Protein AF-0000000072545465 (afdb_homodimer)

Secondary structure (DSSP, 8-state):
---TTGGGSSTT------------EEEEEE---TT---EEEEGGG-SEEEEEEPPP-GGG--S-EEEEEEEE--STTEEEEEEEEEEEE-TTEEEEEESSSSS-SEEE-STT---EEEEES-SEEEEEEEE---TT--TT---EEEEEEEEEEEGGGSPEEEES-SGGGSSEEEEE-TT-EEEEES--SS-SSSS--SEEEEEEEE----TTEEEEEEEEE----TTEEEEEESBPTTTS-SEEEE-TT----TT-EEEBSSSEEEEEEEESS------EEEEEEEE-HHHHHHHHHHHHHHHHHHHHHHHHHHHHHHHHHHHHHHHHHHHHHS-TTGGGS--TTTT----S-------------------S-S-------------/---TTGGGGGTT------------EEEEEE---TT---EEEEGGG-SEEEEEEPPP-GGG--S-EEEEEEEE--STTEEEEEEEEEEEE-TTEEEEEESSSSS-SEEE-STT---EEEEES-SEEEEEEEE---TT--TT---EEEEEEEEEEEGGGSPEEEESSSGGGSSEEEEE-TT-EEEEES--SS-SSSS--SEEEEEEEE----TTEEEEEEEEE----TTEEEEEESBPTTTS-SEEEE-TT----TT-EEEBSSSEEEEEEEESS------EEEEEEEE-HHHHHHHHHHHHHHHHHHHHHHHHHHHHHHHHHHHHHHHHHHHHHS-TTGGGS--TTTT------------------------S---------------

Radius of gyration: 40.46 Å; Cα contacts (8 Å, |Δi|>4): 1441; chains: 2; bounding box: 113×127×124 Å

Structure (mmCIF, N/CA/C/O backbone):
data_AF-0000000072545465-model_v1
#
loop_
_entity.id
_entity.type
_entity.pdbx_description
1 polymer 'CUB domain-containing protein'
#
loop_
_atom_site.group_PDB
_atom_site.id
_atom_site.type_symbol
_atom_site.label_atom_id
_atom_site.label_alt_id
_atom_site.label_comp_id
_atom_site.label_asym_id
_atom_site.label_entity_id
_atom_site.label_seq_id
_atom_site.pdbx_PDB_ins_code
_atom_site.Cartn_x
_atom_site.Cartn_y
_atom_site.Cartn_z
_atom_site.occupancy
_atom_site.B_iso_or_equiv
_atom_site.auth_seq_id
_atom_site.auth_comp_id
_atom_site.auth_asym_id
_atom_site.auth_atom_id
_atom_site.pdbx_PDB_model_num
ATOM 1 N N . MET A 1 1 ? -24.953 51.75 -50.938 1 25.22 1 MET A N 1
ATOM 2 C CA . MET A 1 1 ? -24.156 50.594 -51.25 1 25.22 1 MET A CA 1
ATOM 3 C C . MET A 1 1 ? -23.328 50.156 -50.031 1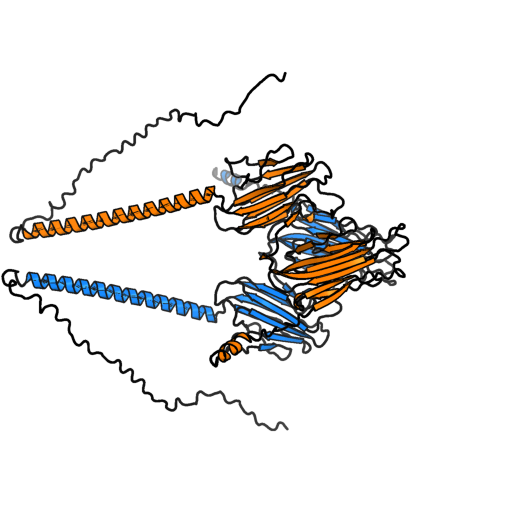 25.22 1 MET A C 1
ATOM 5 O O . MET A 1 1 ? -22.641 51 -49.438 1 25.22 1 MET A O 1
ATOM 9 N N . ASP A 1 2 ? -23.75 49 -49.438 1 25.91 2 ASP A N 1
ATOM 10 C CA . ASP A 1 2 ? -23.703 48.344 -48.125 1 25.91 2 ASP A CA 1
ATOM 11 C C . ASP A 1 2 ? -22.297 47.844 -47.812 1 25.91 2 ASP A C 1
ATOM 13 O O . ASP A 1 2 ? -21.875 46.812 -48.375 1 25.91 2 ASP A O 1
ATOM 17 N N . PHE A 1 3 ? -21.234 48.688 -47.75 1 29.69 3 PHE A N 1
ATOM 18 C CA . PHE A 1 3 ? -19.812 48.469 -47.5 1 29.69 3 PHE A CA 1
ATOM 19 C C . PHE A 1 3 ? -19.625 47.781 -46.125 1 29.69 3 PHE A C 1
ATOM 21 O O . PHE A 1 3 ? -18.484 47.531 -45.719 1 29.69 3 PHE A O 1
ATOM 28 N N . LEU A 1 4 ? -20.625 47.875 -45.219 1 28.47 4 LEU A N 1
ATOM 29 C CA . LEU A 1 4 ? -20.375 47.562 -43.844 1 28.47 4 LEU A CA 1
ATOM 30 C C . LEU A 1 4 ? -20.219 46.031 -43.656 1 28.47 4 LEU A C 1
ATOM 32 O O . LEU A 1 4 ? -20.062 45.562 -42.531 1 28.47 4 LEU A O 1
ATOM 36 N N . THR A 1 5 ? -20.594 45.219 -44.719 1 28.72 5 THR A N 1
ATOM 37 C CA . THR A 1 5 ? -20.797 43.812 -44.375 1 28.72 5 THR A CA 1
ATOM 38 C C . THR A 1 5 ? -19.469 43.094 -44.219 1 28.72 5 THR A C 1
ATOM 40 O O . THR A 1 5 ? -19.438 41.875 -43.969 1 28.72 5 THR A O 1
ATOM 43 N N . ILE A 1 6 ? -18.359 43.656 -44.656 1 28.72 6 ILE A N 1
ATOM 44 C CA . ILE A 1 6 ? -17.234 42.781 -44.906 1 28.72 6 ILE A CA 1
ATOM 45 C C . ILE A 1 6 ? -16.609 42.375 -43.562 1 28.72 6 ILE A C 1
ATOM 47 O O . ILE A 1 6 ? -15.898 41.375 -43.5 1 28.72 6 ILE A O 1
ATOM 51 N N . PRO A 1 7 ? -16.562 43.219 -42.5 1 33.69 7 PRO A N 1
ATOM 52 C CA . PRO A 1 7 ? -15.609 42.844 -41.438 1 33.69 7 PRO A CA 1
ATOM 53 C C . PRO A 1 7 ? -16.047 41.625 -40.656 1 33.69 7 PRO A C 1
ATOM 55 O O . PRO A 1 7 ? -15.32 41.156 -39.781 1 33.69 7 PRO A O 1
ATOM 58 N N . GLY A 1 8 ? -17.312 41.156 -40.812 1 28.7 8 GLY A N 1
ATOM 59 C CA . GLY A 1 8 ? -17.75 40.094 -39.906 1 28.7 8 GLY A CA 1
ATOM 60 C C . GLY A 1 8 ? -17.047 38.781 -40.094 1 28.7 8 GLY A C 1
ATOM 61 O O . GLY A 1 8 ? -17.109 37.875 -39.25 1 28.7 8 GLY A O 1
ATOM 62 N N . ILE A 1 9 ? -16.625 38.469 -41.344 1 29.53 9 ILE A N 1
ATOM 63 C CA . ILE A 1 9 ? -16.25 37.094 -41.594 1 29.53 9 ILE A CA 1
ATOM 64 C C . ILE A 1 9 ? -14.875 36.812 -41 1 29.53 9 ILE A C 1
ATOM 66 O O . ILE A 1 9 ? -14.492 35.625 -40.812 1 29.53 9 ILE A O 1
ATOM 70 N N . LEU A 1 10 ? -14 37.844 -40.781 1 29.44 10 LEU A N 1
ATOM 71 C CA . LEU A 1 10 ? -12.648 37.438 -40.406 1 29.44 10 LEU A CA 1
ATOM 72 C C . LEU A 1 10 ? -12.625 36.844 -39 1 29.44 10 LEU A C 1
ATOM 74 O O . LEU A 1 10 ? -11.641 36.188 -38.625 1 29.44 10 LEU A O 1
ATOM 78 N N . PHE A 1 11 ? -13.523 37.25 -38.156 1 28.84 11 PHE A N 1
ATOM 79 C CA . PHE A 1 11 ? -13.258 36.844 -36.781 1 28.84 11 PHE A CA 1
ATOM 80 C C . PHE A 1 11 ? -13.438 35.344 -36.594 1 28.84 11 PHE A C 1
ATOM 82 O O . PHE A 1 11 ? -12.898 34.781 -35.656 1 28.84 11 PHE A O 1
ATOM 89 N N . TYR A 1 12 ? -14.422 34.75 -37.312 1 26.61 12 TYR A N 1
ATOM 90 C CA . TYR A 1 12 ? -14.734 33.406 -36.781 1 26.61 12 TYR A CA 1
ATOM 91 C C . TYR A 1 12 ? -13.734 32.375 -37.281 1 26.61 12 TYR A C 1
ATOM 93 O O . TYR A 1 12 ? -13.93 31.172 -37.094 1 26.61 12 TYR A O 1
ATOM 101 N N . CYS A 1 13 ? -12.945 32.719 -38.281 1 26.66 13 CYS A N 1
ATOM 102 C CA . CYS A 1 13 ? -12.008 31.609 -38.5 1 26.66 13 CYS A CA 1
ATOM 103 C C . CYS A 1 13 ? -11.102 31.406 -37.281 1 26.66 13 CYS A C 1
ATOM 105 O O . CYS A 1 13 ? -10.023 32 -37.219 1 26.66 13 CYS A O 1
ATOM 107 N N . LEU A 1 14 ? -11.484 31.766 -36.125 1 29.38 14 LEU A N 1
ATOM 108 C CA . LEU A 1 14 ? -10.742 31.109 -35.062 1 29.38 14 LEU A CA 1
ATOM 109 C C . LEU A 1 14 ? -10.375 29.688 -35.438 1 29.38 14 LEU A C 1
ATOM 111 O O . LEU A 1 14 ? -11.25 28.875 -35.75 1 29.38 14 LEU A O 1
ATOM 115 N N . PHE A 1 15 ? -9.125 29.484 -35.969 1 28.77 15 PHE A N 1
ATOM 116 C CA . PHE A 1 15 ? -8.383 28.234 -36.094 1 28.77 15 PHE A CA 1
ATOM 117 C C . PHE A 1 15 ? -8.719 27.297 -34.938 1 28.77 15 PHE A C 1
ATOM 119 O O . PHE A 1 15 ? -8.438 27.609 -33.781 1 28.77 15 PHE A O 1
ATOM 126 N N . TYR A 1 16 ? -9.836 26.656 -35.031 1 28.72 16 TYR A N 1
ATOM 127 C CA . TYR A 1 16 ? -9.844 25.328 -34.438 1 28.72 16 TYR A CA 1
ATOM 128 C C . TYR A 1 16 ? -8.555 24.578 -34.75 1 28.72 16 TYR A C 1
ATOM 130 O O . TYR A 1 16 ? -8.461 23.906 -35.781 1 28.72 16 TYR A O 1
ATOM 138 N N . ILE A 1 17 ? -7.367 25.141 -34.719 1 29.53 17 ILE A N 1
ATOM 139 C CA . ILE A 1 17 ? -6.27 24.203 -34.5 1 29.53 17 ILE A CA 1
ATOM 140 C C . ILE A 1 17 ? -6.707 23.109 -33.531 1 29.53 17 ILE A C 1
ATOM 142 O O . ILE A 1 17 ? -6.918 23.375 -32.344 1 29.53 17 ILE A O 1
ATOM 146 N N . SER A 1 18 ? -7.492 22.203 -34.031 1 30.08 18 SER A N 1
ATOM 147 C CA . SER A 1 18 ? -7.465 20.891 -33.375 1 30.08 18 SER A CA 1
ATOM 148 C C . SER A 1 18 ? -6.043 20.484 -33 1 30.08 18 SER A C 1
ATOM 150 O O . SER A 1 18 ? -5.23 20.156 -33.875 1 30.08 18 SER A O 1
ATOM 152 N N . ALA A 1 19 ? -5.266 21.125 -32.219 1 32.53 19 ALA A N 1
ATOM 153 C CA . ALA A 1 19 ? -4.191 20.391 -31.562 1 32.53 19 ALA A CA 1
ATOM 154 C C . ALA A 1 19 ? -4.559 18.922 -31.391 1 32.53 19 ALA A C 1
ATOM 156 O O . ALA A 1 19 ? -5.398 18.578 -30.547 1 32.53 19 ALA A O 1
ATOM 157 N N . VAL A 1 20 ? -4.75 18.156 -32.438 1 34.81 20 VAL A N 1
ATOM 158 C CA . VAL A 1 20 ? -4.684 16.703 -32.312 1 34.81 20 VAL A CA 1
ATOM 159 C C . VAL A 1 20 ? -3.598 16.312 -31.328 1 34.81 20 VAL A C 1
ATOM 161 O O . VAL A 1 20 ? -2.406 16.438 -31.609 1 34.81 20 VAL A O 1
ATOM 164 N N . PHE A 1 21 ? -3.645 16.594 -30.109 1 40.66 21 PHE A N 1
ATOM 165 C CA . PHE A 1 21 ? -2.84 15.922 -29.094 1 40.66 21 PHE A CA 1
ATOM 166 C C . PHE A 1 21 ? -2.641 14.453 -29.453 1 40.66 21 PHE A C 1
ATOM 168 O O . PHE A 1 21 ? -3.609 13.703 -29.547 1 40.66 21 PHE A O 1
ATOM 175 N N . CYS A 1 22 ? -1.828 14.078 -30.469 1 49.62 22 CYS A N 1
ATOM 176 C CA . CYS A 1 22 ? -1.399 12.695 -30.656 1 49.62 22 CYS A CA 1
ATOM 177 C C . CYS A 1 22 ? -1.348 11.945 -29.344 1 49.62 22 CYS A C 1
ATOM 179 O O . CYS A 1 22 ? -0.518 12.25 -28.484 1 49.62 22 CYS A O 1
ATOM 181 N N . GLN A 1 23 ? -2.51 11.492 -29.047 1 64 23 GLN A N 1
ATOM 182 C CA . GLN A 1 23 ? -2.564 10.648 -27.859 1 64 23 GLN A CA 1
ATOM 183 C C . GLN A 1 23 ? -1.613 9.461 -27.984 1 64 23 GLN A C 1
ATOM 185 O O . GLN A 1 23 ? -1.567 8.805 -29.031 1 64 23 GLN A O 1
ATOM 190 N N . ASN A 1 24 ? -0.576 9.375 -27.281 1 82.31 24 ASN A N 1
ATOM 191 C CA . ASN A 1 24 ? 0.343 8.25 -27.172 1 82.31 24 ASN A CA 1
ATOM 192 C C . ASN A 1 24 ? -0.358 7.004 -26.641 1 82.31 24 ASN A C 1
ATOM 194 O O . ASN A 1 24 ? -0.301 6.719 -25.438 1 82.31 24 ASN A O 1
ATOM 198 N N . ASN A 1 25 ? -1.092 6.324 -27.688 1 87.31 25 ASN A N 1
ATOM 199 C CA . ASN A 1 25 ? -1.769 5.078 -27.344 1 87.31 25 ASN A CA 1
ATOM 200 C C . ASN A 1 25 ? -0.831 3.879 -27.453 1 87.31 25 ASN A C 1
ATOM 202 O O . ASN A 1 25 ? -0.053 3.781 -28.406 1 87.31 25 ASN A O 1
ATOM 206 N N . HIS A 1 26 ? -0.863 3.125 -26.438 1 91.88 26 HIS A N 1
ATOM 207 C CA . HIS A 1 26 ? -0.09 1.888 -26.453 1 91.88 26 HIS A CA 1
ATOM 208 C C . HIS A 1 26 ? -0.979 0.681 -26.172 1 91.88 26 HIS A C 1
ATOM 210 O O . HIS A 1 26 ? -1.801 0.711 -25.25 1 91.88 26 HIS A O 1
ATOM 216 N N . THR A 1 27 ? -0.853 -0.278 -27.047 1 92.44 27 THR A N 1
ATOM 217 C CA . THR A 1 27 ? -1.627 -1.501 -26.859 1 92.44 27 THR A CA 1
ATOM 218 C C . THR A 1 27 ? -0.707 -2.689 -26.594 1 92.44 27 THR A C 1
ATOM 220 O O . THR A 1 27 ? 0.229 -2.936 -27.359 1 92.44 27 THR A O 1
ATO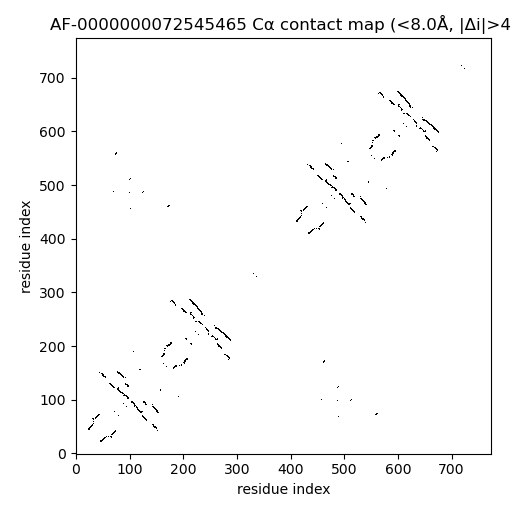M 223 N N . ILE A 1 28 ? -0.994 -3.328 -25.516 1 90.31 28 ILE A N 1
ATOM 224 C CA . ILE A 1 28 ? -0.284 -4.562 -25.203 1 90.31 28 ILE A CA 1
ATOM 225 C C . ILE A 1 28 ? -1.2 -5.762 -25.438 1 90.31 28 ILE A C 1
ATOM 227 O O . ILE A 1 28 ? -2.35 -5.77 -24.984 1 90.31 28 ILE A O 1
ATOM 231 N N . TYR A 1 29 ? -0.589 -6.723 -26.094 1 87.19 29 TYR A N 1
ATOM 232 C CA . TYR A 1 29 ? -1.359 -7.934 -26.344 1 87.19 29 TYR A CA 1
ATOM 233 C C . TYR A 1 29 ? -0.982 -9.039 -25.359 1 87.19 29 TYR A C 1
ATOM 235 O O . TYR A 1 29 ? 0.201 -9.312 -25.156 1 87.19 29 TYR A O 1
ATOM 243 N N . VAL A 1 30 ? -2.068 -9.516 -24.672 1 83.25 30 VAL A N 1
ATOM 244 C CA . VAL A 1 30 ? -1.867 -10.555 -23.672 1 83.25 30 VAL A CA 1
ATOM 245 C C . VAL A 1 30 ? -2.447 -11.875 -24.172 1 83.25 30 VAL A C 1
ATOM 247 O O . VAL A 1 30 ? -3.609 -11.938 -24.578 1 83.25 30 VAL A O 1
ATOM 250 N N . GLY A 1 31 ? -1.62 -12.844 -24.188 1 73.88 31 GLY A N 1
ATOM 251 C CA . GLY A 1 31 ? -2.066 -14.172 -24.578 1 73.88 31 GLY A CA 1
ATOM 252 C C . GLY A 1 31 ? -1.652 -15.25 -23.594 1 73.88 31 GLY A C 1
ATOM 253 O O . GLY A 1 31 ? -1.134 -14.953 -22.516 1 73.88 31 GLY A O 1
ATOM 254 N N . VAL A 1 32 ? -2.24 -16.406 -23.797 1 73.25 32 VAL A N 1
ATOM 255 C CA . VAL A 1 32 ? -1.83 -17.547 -22.984 1 73.25 32 VAL A CA 1
ATOM 256 C C . VAL A 1 32 ? -0.898 -18.438 -23.797 1 73.25 32 VAL A C 1
ATOM 258 O O . VAL A 1 32 ? -1.303 -19.016 -24.828 1 73.25 32 VAL A O 1
ATOM 261 N N . THR A 1 33 ? 0.365 -18.109 -23.625 1 66.12 33 THR A N 1
ATOM 262 C CA . THR A 1 33 ? 1.336 -18.953 -24.312 1 66.12 33 THR A CA 1
ATOM 263 C C . THR A 1 33 ? 2.188 -19.719 -23.312 1 66.12 33 THR A C 1
ATOM 265 O O . THR A 1 33 ? 2.1 -19.484 -22.094 1 66.12 33 THR A O 1
ATOM 268 N N . LYS A 1 34 ? 2.91 -20.75 -23.734 1 62.97 34 LYS A N 1
ATOM 269 C CA . LYS A 1 34 ? 3.777 -21.594 -22.922 1 62.97 34 LYS A CA 1
ATOM 270 C C . LYS A 1 34 ? 4.836 -20.766 -22.188 1 62.97 34 LYS A C 1
ATOM 272 O O . LYS A 1 34 ? 5.258 -21.109 -21.094 1 62.97 34 LYS A O 1
ATOM 277 N N . ARG A 1 35 ? 5.242 -19.781 -22.797 1 63.16 35 ARG A N 1
ATOM 278 C CA . ARG A 1 35 ? 6.289 -18.969 -22.188 1 63.16 35 ARG A CA 1
ATOM 279 C C . ARG A 1 35 ? 5.816 -17.531 -21.984 1 63.16 35 ARG A C 1
ATOM 281 O O . ARG A 1 35 ? 6.238 -16.625 -22.703 1 63.16 35 ARG A O 1
ATOM 288 N N . CYS A 1 36 ? 4.934 -17.438 -21 1 71.88 36 CYS A N 1
ATOM 289 C CA . CYS A 1 36 ? 4.449 -16.078 -20.797 1 71.88 36 CYS A CA 1
ATOM 290 C C . CYS A 1 36 ? 5.457 -15.25 -20 1 71.88 36 CYS A C 1
ATOM 292 O O . CYS A 1 36 ? 5.742 -15.555 -18.844 1 71.88 36 CYS A O 1
ATOM 294 N N . PRO A 1 37 ? 6.098 -14.367 -20.766 1 67.5 37 PRO A N 1
ATOM 295 C CA . PRO A 1 37 ? 7.008 -13.508 -20.016 1 67.5 37 PRO A CA 1
ATOM 296 C C . PRO A 1 37 ? 6.277 -12.594 -19.031 1 67.5 37 PRO A C 1
ATOM 298 O O . PRO A 1 37 ? 5.098 -12.289 -19.219 1 67.5 37 PRO A O 1
ATOM 301 N N . ARG A 1 38 ? 6.957 -12.367 -17.891 1 78.12 38 ARG A N 1
ATOM 302 C CA . ARG A 1 38 ? 6.457 -11.336 -16.984 1 78.12 38 ARG A CA 1
ATOM 303 C C . ARG A 1 38 ? 6.77 -9.938 -17.516 1 78.12 38 ARG A C 1
ATOM 305 O O . ARG A 1 38 ? 7.934 -9.57 -17.656 1 78.12 38 ARG A O 1
ATOM 312 N N . VAL A 1 39 ? 5.734 -9.242 -17.875 1 87.31 39 VAL A N 1
ATOM 313 C CA . VAL A 1 39 ? 5.898 -7.906 -18.438 1 87.31 39 VAL A CA 1
ATOM 314 C C . VAL A 1 39 ? 5.438 -6.855 -17.438 1 87.31 39 VAL A C 1
ATOM 316 O O . VAL A 1 39 ? 4.406 -7.027 -16.781 1 87.31 39 VAL A O 1
ATOM 319 N N . LEU A 1 40 ? 6.238 -5.895 -17.266 1 92.62 40 LEU A N 1
ATOM 320 C CA . LEU A 1 40 ? 5.891 -4.73 -16.453 1 92.62 40 LEU A CA 1
ATOM 321 C C . LEU A 1 40 ? 5.723 -3.494 -17.328 1 92.62 40 LEU A C 1
ATOM 323 O O . LEU A 1 40 ? 6.609 -3.166 -18.125 1 92.62 40 LEU A O 1
ATOM 327 N N . VAL A 1 41 ? 4.586 -2.838 -17.156 1 94.5 41 VAL A N 1
ATOM 328 C CA . VAL A 1 41 ? 4.305 -1.668 -17.984 1 94.5 41 VAL A CA 1
ATOM 329 C C . VAL A 1 41 ? 4.043 -0.456 -17.094 1 94.5 41 VAL A C 1
ATOM 331 O O . VAL A 1 41 ? 3.256 -0.53 -16.156 1 94.5 41 VAL A O 1
ATOM 334 N N . ASP A 1 42 ? 4.688 0.595 -17.453 1 94.69 42 ASP A N 1
ATOM 335 C CA . ASP A 1 42 ? 4.438 1.871 -16.781 1 94.69 42 ASP A CA 1
ATOM 336 C C . ASP A 1 42 ? 3.348 2.662 -17.5 1 94.69 42 ASP A C 1
ATOM 338 O O . ASP A 1 42 ? 3.557 3.154 -18.609 1 94.69 42 ASP A O 1
ATOM 342 N N . VAL A 1 43 ? 2.303 2.84 -16.844 1 96.69 43 VAL A N 1
ATOM 343 C CA . VAL A 1 43 ? 1.13 3.439 -17.469 1 96.69 43 VAL A CA 1
ATOM 344 C C . VAL A 1 43 ? 1.363 4.934 -17.672 1 96.69 43 VAL A C 1
ATOM 346 O O . VAL A 1 43 ? 0.739 5.551 -18.547 1 96.69 43 VAL A O 1
ATOM 349 N N . ASP A 1 44 ? 2.191 5.523 -16.938 1 93.19 44 ASP A N 1
ATOM 350 C CA . ASP A 1 44 ? 2.416 6.965 -16.969 1 93.19 44 ASP A CA 1
ATOM 351 C C . ASP A 1 44 ? 3.129 7.391 -18.234 1 93.19 44 ASP A C 1
ATOM 353 O O . ASP A 1 44 ? 3.152 8.578 -18.578 1 93.19 44 ASP A O 1
ATOM 357 N N . LEU A 1 45 ? 3.684 6.461 -18.922 1 90.69 45 LEU A N 1
ATOM 358 C CA . LEU A 1 45 ? 4.426 6.758 -20.141 1 90.69 45 LEU A CA 1
ATOM 359 C C . LEU A 1 45 ? 3.477 6.934 -21.312 1 90.69 45 LEU A C 1
ATOM 361 O O . LEU A 1 45 ? 3.896 7.363 -22.391 1 90.69 45 LEU A O 1
ATOM 365 N N . TYR A 1 46 ? 2.178 6.668 -21.062 1 92.19 46 TYR A N 1
ATOM 366 C CA . TYR A 1 46 ? 1.212 6.68 -22.156 1 92.19 46 TYR A CA 1
ATOM 367 C C . TYR A 1 46 ? -0.018 7.5 -21.781 1 92.19 46 TYR A C 1
ATOM 369 O O . TYR A 1 46 ? -0.385 7.594 -20.609 1 92.19 46 TYR A O 1
ATOM 377 N N . ASP A 1 47 ? -0.663 8.008 -22.828 1 90.5 47 ASP A N 1
ATOM 378 C CA . ASP A 1 47 ? -1.95 8.648 -22.594 1 90.5 47 ASP A CA 1
ATOM 379 C C . ASP A 1 47 ? -3.047 7.613 -22.359 1 90.5 47 ASP A C 1
ATOM 381 O O . ASP A 1 47 ? -3.887 7.785 -21.469 1 90.5 47 ASP A O 1
ATOM 385 N N . ASN A 1 48 ? -2.904 6.68 -23.203 1 92.62 48 ASN A N 1
ATOM 386 C CA . ASN A 1 48 ? -3.838 5.566 -23.062 1 92.62 48 ASN A CA 1
ATOM 387 C C . ASN A 1 48 ? -3.129 4.223 -23.172 1 92.62 48 ASN A C 1
ATOM 389 O O . ASN A 1 48 ? -2.357 4.004 -24.109 1 92.62 48 ASN A O 1
ATOM 393 N N . LEU A 1 49 ? -3.383 3.434 -22.219 1 96.19 49 LEU A N 1
ATOM 394 C CA . LEU A 1 49 ? -2.863 2.07 -22.266 1 96.19 49 LEU A CA 1
ATOM 395 C C . LEU A 1 49 ? -3.996 1.062 -22.422 1 96.19 49 LEU A C 1
ATOM 397 O O . LEU A 1 49 ? -4.918 1.028 -21.594 1 96.19 49 LEU A O 1
ATOM 401 N N . TYR A 1 50 ? -3.838 0.267 -23.484 1 95.75 50 TYR A N 1
ATOM 402 C CA . TYR A 1 50 ? -4.84 -0.767 -23.719 1 95.75 50 TYR A CA 1
ATOM 403 C C . TYR A 1 50 ? -4.227 -2.156 -23.594 1 95.75 50 TYR A C 1
ATOM 405 O O . TYR A 1 50 ? -3.094 -2.385 -24.031 1 95.75 50 TYR A O 1
ATOM 413 N N . LEU A 1 51 ? -4.965 -3.021 -22.953 1 94 51 LEU A N 1
ATOM 414 C CA . LEU A 1 51 ? -4.648 -4.445 -22.922 1 94 51 LEU A CA 1
ATOM 415 C C . LEU A 1 51 ? -5.664 -5.242 -23.734 1 94 51 LEU A C 1
ATOM 417 O O . LEU A 1 51 ? -6.867 -5.176 -23.469 1 94 51 LEU A O 1
ATOM 421 N N . LYS A 1 52 ? -5.156 -5.992 -24.656 1 92.62 52 LYS A N 1
ATOM 422 C CA . LYS A 1 52 ? -6.039 -6.789 -25.516 1 92.62 52 LYS A CA 1
ATOM 423 C C . LYS A 1 52 ? -5.57 -8.242 -25.578 1 92.62 52 LYS A C 1
ATOM 425 O O . LYS A 1 52 ? -4.375 -8.516 -25.469 1 92.62 52 LYS A O 1
ATOM 430 N N . SER A 1 53 ? -6.527 -9.055 -25.688 1 89.44 53 SER A N 1
ATOM 431 C CA . SER A 1 53 ? -6.195 -10.469 -25.812 1 89.44 53 SER A CA 1
ATOM 432 C C . SER A 1 53 ? -5.66 -10.797 -27.203 1 89.44 53 SER A C 1
ATOM 434 O O . SER A 1 53 ? -6.02 -10.141 -28.172 1 89.44 53 SER A O 1
ATOM 436 N N . THR A 1 54 ? -4.73 -11.773 -27.125 1 82.38 54 THR A N 1
ATOM 437 C CA . THR A 1 54 ? -4.355 -12.406 -28.391 1 82.38 54 THR A CA 1
ATOM 438 C C . THR A 1 54 ? -5.102 -13.727 -28.562 1 82.38 54 THR A C 1
ATOM 440 O O . THR A 1 54 ? -5.621 -14.289 -27.594 1 82.38 54 THR A O 1
ATOM 443 N N . ASP A 1 55 ? -5.156 -14.102 -29.797 1 70.88 55 ASP A N 1
ATOM 444 C CA . ASP A 1 55 ? -5.77 -15.406 -30.031 1 70.88 55 ASP A CA 1
ATOM 445 C C . ASP A 1 55 ? -4.961 -16.516 -29.359 1 70.88 55 ASP A C 1
ATOM 447 O O . ASP A 1 55 ? -3.729 -16.453 -29.328 1 70.88 55 ASP A O 1
ATOM 451 N N . ILE A 1 56 ? -5.691 -17.344 -28.625 1 66.5 56 ILE A N 1
ATOM 452 C CA . ILE A 1 56 ? -5.031 -18.469 -27.953 1 66.5 56 ILE A CA 1
ATOM 453 C C . ILE A 1 56 ? -4.527 -19.469 -29 1 66.5 56 ILE A C 1
ATOM 455 O O . ILE A 1 56 ? -5.266 -19.844 -29.906 1 66.5 56 ILE A O 1
ATOM 459 N N . ASP A 1 57 ? -3.283 -19.688 -28.984 1 62.56 57 ASP A N 1
ATOM 460 C CA . ASP A 1 57 ? -2.764 -20.781 -29.797 1 62.56 57 ASP A CA 1
ATOM 461 C C . ASP A 1 57 ? -3.053 -22.125 -29.156 1 62.56 57 ASP A C 1
ATOM 463 O O . ASP A 1 57 ? -2.486 -22.453 -28.109 1 62.56 57 ASP A O 1
ATOM 467 N N . HIS A 1 58 ? -4.031 -22.859 -29.625 1 62.75 58 HIS A N 1
ATOM 468 C CA . HIS A 1 58 ? -4.512 -24.109 -29.047 1 62.75 58 HIS A CA 1
ATOM 469 C C . HIS A 1 58 ? -3.475 -25.219 -29.188 1 62.75 58 HIS A C 1
ATOM 471 O O . HIS A 1 58 ? -3.572 -26.25 -28.531 1 62.75 58 HIS A O 1
ATOM 477 N N . SER A 1 59 ? -2.656 -25.062 -30.203 1 59.53 59 SER A N 1
ATOM 478 C CA . SER A 1 59 ? -1.727 -26.156 -30.453 1 59.53 59 SER A CA 1
ATOM 479 C C . SER A 1 59 ? -0.839 -26.422 -29.25 1 59.53 59 SER A C 1
ATOM 481 O O . SER A 1 59 ? -0.396 -27.547 -29.031 1 59.53 59 SER A O 1
ATOM 483 N N . ASP A 1 60 ? -0.594 -25.484 -28.562 1 54.94 60 ASP A N 1
ATOM 484 C CA . ASP A 1 60 ? 0.438 -25.656 -27.547 1 54.94 60 ASP A CA 1
ATOM 485 C C . ASP A 1 60 ? -0.173 -25.688 -26.141 1 54.94 60 ASP A C 1
ATOM 487 O O . ASP A 1 60 ? 0.549 -25.672 -25.141 1 54.94 60 ASP A O 1
ATOM 491 N N . PHE A 1 61 ? -1.556 -25.734 -26.219 1 56.09 61 PHE A N 1
ATOM 492 C CA . PHE A 1 61 ? -2.145 -25.594 -24.891 1 56.09 61 PHE A CA 1
ATOM 493 C C . PHE A 1 61 ? -2.115 -26.922 -24.141 1 56.09 61 PHE A C 1
ATOM 495 O O . PHE A 1 61 ? -2.797 -27.875 -24.531 1 56.09 61 PHE A O 1
ATOM 502 N N . ARG A 1 62 ? -1.092 -27.359 -23.844 1 53.84 62 ARG A N 1
ATOM 503 C CA . ARG A 1 62 ? -1.093 -28.641 -23.125 1 53.84 62 ARG A CA 1
ATOM 504 C C . ARG A 1 62 ? -1.834 -28.516 -21.797 1 53.84 62 ARG A C 1
ATOM 506 O O . ARG A 1 62 ? -2.658 -29.375 -21.469 1 53.84 62 ARG A O 1
ATOM 513 N N . ARG A 1 63 ? -1.272 -27.922 -20.734 1 58.91 63 ARG A N 1
ATOM 514 C CA . ARG A 1 63 ? -1.682 -27.906 -19.328 1 58.91 63 ARG A CA 1
ATOM 515 C C . ARG A 1 63 ? -2.051 -26.5 -18.875 1 58.91 63 ARG A C 1
ATOM 517 O O . ARG A 1 63 ? -2.074 -25.562 -19.672 1 58.91 63 ARG A O 1
ATOM 524 N N . HIS A 1 64 ? -2.314 -26.359 -17.484 1 57.28 64 HIS A N 1
ATOM 525 C CA . HIS A 1 64 ? -2.586 -25.125 -16.766 1 57.28 64 HIS A CA 1
ATOM 526 C C . HIS A 1 64 ? -1.53 -24.062 -17.062 1 57.28 64 HIS A C 1
ATOM 528 O O . HIS A 1 64 ? -0.346 -24.266 -16.781 1 57.28 64 HIS A O 1
ATOM 534 N N . GLU A 1 65 ? -2.061 -23.062 -17.984 1 73.31 65 GLU A N 1
ATOM 535 C CA . GLU A 1 65 ? -1.13 -22 -18.328 1 73.31 65 GLU A CA 1
ATOM 536 C C . GLU A 1 65 ? -1.62 -20.656 -17.797 1 73.31 65 GLU A C 1
ATOM 538 O O . GLU A 1 65 ? -2.824 -20.453 -17.625 1 73.31 65 GLU A O 1
ATOM 543 N N . GLU A 1 66 ? -0.751 -19.891 -17.234 1 79.44 66 GLU A N 1
ATOM 544 C CA . GLU A 1 66 ? -1.047 -18.547 -16.75 1 79.44 66 GLU A CA 1
ATOM 545 C C . GLU A 1 66 ? -0.068 -17.516 -17.312 1 79.44 66 GLU A C 1
ATOM 547 O O . GLU A 1 66 ? 1.135 -17.781 -17.391 1 79.44 66 GLU A O 1
ATOM 552 N N . CYS A 1 67 ? -0.666 -16.469 -17.891 1 85.94 67 CYS A N 1
ATOM 553 C CA . CYS A 1 67 ? 0.135 -15.344 -18.344 1 85.94 67 CYS A CA 1
ATOM 554 C C . CYS A 1 67 ? -0.278 -14.062 -17.625 1 85.94 67 CYS A C 1
ATOM 556 O O . CYS A 1 67 ? -1.46 -13.859 -17.344 1 85.94 67 CYS A O 1
ATOM 558 N N . SER A 1 68 ? 0.742 -13.281 -17.328 1 90.19 68 SER A N 1
ATOM 559 C CA . SER A 1 68 ? 0.417 -12.102 -16.531 1 90.19 68 SER A CA 1
ATOM 560 C C . SER A 1 68 ? 1.104 -10.852 -17.078 1 90.19 68 SER A C 1
ATOM 562 O O . SER A 1 68 ? 2.162 -10.945 -17.703 1 90.19 68 SER A O 1
ATOM 564 N N . VAL A 1 69 ? 0.463 -9.773 -16.938 1 93.19 69 VAL A N 1
ATOM 565 C CA . VAL A 1 69 ? 1.002 -8.445 -17.188 1 93.19 69 VAL A CA 1
ATOM 566 C C . VAL A 1 69 ? 0.831 -7.57 -15.953 1 93.19 69 VAL A C 1
ATOM 568 O O . VAL A 1 69 ? -0.252 -7.523 -15.359 1 93.19 69 VAL A O 1
ATOM 571 N N . SER A 1 70 ? 1.93 -6.977 -15.609 1 95.94 70 SER A N 1
ATOM 572 C CA . SER A 1 70 ? 1.861 -6.059 -14.477 1 95.94 70 SER A CA 1
ATOM 573 C C . SER A 1 70 ? 1.895 -4.605 -14.938 1 95.94 70 SER A C 1
ATOM 575 O O . SER A 1 70 ? 2.646 -4.258 -15.852 1 95.94 70 SER A O 1
ATOM 577 N N . VAL A 1 71 ? 1.032 -3.768 -14.359 1 96.94 71 VAL A N 1
ATOM 578 C CA . VAL A 1 71 ? 0.95 -2.346 -14.672 1 96.94 71 VAL A CA 1
ATOM 579 C C . VAL A 1 71 ? 1.251 -1.52 -13.43 1 96.94 71 VAL A C 1
ATOM 581 O O . VAL A 1 71 ? 0.729 -1.804 -12.344 1 96.94 71 VAL A O 1
ATOM 584 N N . ILE A 1 72 ? 2.082 -0.484 -13.617 1 97 72 ILE A N 1
ATOM 585 C CA . ILE A 1 72 ? 2.504 0.317 -12.469 1 97 72 ILE A CA 1
ATOM 586 C C . ILE A 1 72 ? 2.324 1.8 -12.789 1 97 72 ILE A C 1
ATOM 588 O O . ILE A 1 72 ? 2.4 2.209 -13.945 1 97 72 ILE A O 1
ATOM 592 N N . THR A 1 73 ? 1.971 2.598 -11.805 1 96.94 73 THR A N 1
ATOM 593 C CA . THR A 1 73 ? 2.074 4.051 -11.859 1 96.94 73 THR A CA 1
ATOM 594 C C . THR A 1 73 ? 3.105 4.559 -10.852 1 96.94 73 THR A C 1
ATOM 596 O O . THR A 1 73 ? 3.125 4.117 -9.703 1 96.94 73 THR A O 1
ATOM 599 N N . GLY A 1 74 ? 3.93 5.387 -11.242 1 94.56 74 GLY A N 1
ATOM 600 C CA . GLY A 1 74 ? 4.949 5.941 -10.367 1 94.56 74 GLY A CA 1
ATOM 601 C C . GLY A 1 74 ? 4.539 7.258 -9.734 1 94.56 74 GLY A C 1
ATOM 602 O O . GLY A 1 74 ? 5.305 7.852 -8.969 1 94.56 74 GLY A O 1
ATOM 603 N N . MET A 1 75 ? 3.41 7.703 -10 1 93.56 75 MET A N 1
ATOM 604 C CA . MET A 1 75 ? 2.947 8.992 -9.5 1 93.56 75 MET A CA 1
ATOM 605 C C . MET A 1 75 ? 2.457 8.875 -8.062 1 93.56 75 MET A C 1
ATOM 607 O O . MET A 1 75 ? 1.729 7.938 -7.727 1 93.56 75 MET A O 1
ATOM 611 N N . VAL A 1 76 ? 2.824 9.852 -7.301 1 93 76 VAL A N 1
ATOM 612 C CA . VAL A 1 76 ? 2.416 9.867 -5.902 1 93 76 VAL A CA 1
ATOM 613 C C . VAL A 1 76 ? 0.905 10.062 -5.805 1 93 76 VAL A C 1
ATOM 615 O O . VAL A 1 76 ? 0.327 10.852 -6.555 1 93 76 VAL A O 1
ATOM 618 N N . ASP A 1 77 ? 0.238 9.367 -4.934 1 92.62 77 ASP A N 1
ATOM 619 C CA . ASP A 1 77 ? -1.18 9.484 -4.609 1 92.62 77 ASP A CA 1
ATOM 620 C C . ASP A 1 77 ? -2.051 9.109 -5.805 1 92.62 77 ASP A C 1
ATOM 622 O O . ASP A 1 77 ? -3.078 9.742 -6.051 1 92.62 77 ASP A O 1
ATOM 626 N N . HIS A 1 78 ? -1.539 8.289 -6.598 1 95.94 78 HIS A N 1
ATOM 627 C CA . HIS A 1 78 ? -2.336 7.766 -7.703 1 95.94 78 HIS A CA 1
ATOM 628 C C . HIS A 1 78 ? -2.549 6.262 -7.562 1 95.94 78 HIS A C 1
ATOM 630 O O . HIS A 1 78 ? -1.704 5.559 -7.004 1 95.94 78 HIS A O 1
ATOM 636 N N . GLY A 1 79 ? -3.686 5.859 -7.902 1 97.25 79 GLY A N 1
ATOM 637 C CA . GLY A 1 79 ? -4.02 4.453 -8.062 1 97.25 79 GLY A CA 1
ATOM 638 C C . GLY A 1 79 ? -4.324 4.07 -9.5 1 97.25 79 GLY A C 1
ATOM 639 O O . GLY A 1 79 ? -3.994 4.812 -10.43 1 97.25 79 GLY A O 1
ATOM 640 N N . LEU A 1 80 ? -4.793 2.891 -9.695 1 98.06 80 LEU A N 1
ATOM 641 C CA . LEU A 1 80 ? -5.035 2.402 -11.047 1 98.06 80 LEU A CA 1
ATOM 642 C C . LEU A 1 80 ? -6.504 2.043 -11.242 1 98.06 80 LEU A C 1
ATOM 644 O O . LEU A 1 80 ? -7.121 1.441 -10.359 1 98.06 80 LEU A O 1
ATOM 648 N N . CYS A 1 81 ? -7.043 2.449 -12.383 1 97.75 81 CYS A N 1
ATOM 649 C CA . CYS A 1 81 ? -8.383 2.047 -12.789 1 97.75 81 CYS A CA 1
ATOM 650 C C . CYS A 1 81 ? -8.344 1.236 -14.078 1 97.75 81 CYS A C 1
ATOM 652 O O . CYS A 1 81 ? -7.695 1.636 -15.047 1 97.75 81 CYS A O 1
ATOM 654 N N . ILE A 1 82 ? -9.008 0.149 -14.062 1 97.38 82 ILE A N 1
ATOM 655 C CA . ILE A 1 82 ? -9.102 -0.726 -15.227 1 97.38 82 ILE A CA 1
ATOM 656 C C . ILE A 1 82 ? -10.539 -0.751 -15.742 1 97.38 82 ILE A C 1
ATOM 658 O O . ILE A 1 82 ? -11.445 -1.193 -15.039 1 97.38 82 ILE A O 1
ATOM 662 N N . SER A 1 83 ? -10.719 -0.281 -16.953 1 96.81 83 SER A N 1
ATOM 663 C CA . SER A 1 83 ? -12.023 -0.305 -17.594 1 96.81 83 SER A CA 1
ATOM 664 C C . SER A 1 83 ? -12.117 -1.447 -18.609 1 96.81 83 SER A C 1
ATOM 666 O O . SER A 1 83 ? -11.453 -1.42 -19.656 1 96.81 83 SER A O 1
ATOM 668 N N . VAL A 1 84 ? -12.93 -2.391 -18.25 1 96 84 VAL A N 1
ATOM 669 C CA . VAL A 1 84 ? -13.148 -3.508 -19.156 1 96 84 VAL A CA 1
ATOM 670 C C . VAL A 1 84 ? -14.156 -3.105 -20.234 1 96 84 VAL A C 1
ATOM 672 O O . VAL A 1 84 ? -15.344 -2.936 -19.953 1 96 84 VAL A O 1
ATOM 675 N N . MET A 1 85 ? -13.68 -3.064 -21.453 1 94.5 85 MET A N 1
ATOM 676 C CA . MET A 1 85 ? -14.492 -2.578 -22.562 1 94.5 85 MET A CA 1
ATOM 677 C C . MET A 1 85 ? -15.219 -3.73 -23.25 1 94.5 85 MET A C 1
ATOM 679 O O . MET A 1 85 ? -16.359 -3.572 -23.703 1 94.5 85 MET A O 1
ATOM 683 N N . ASP A 1 86 ? -14.539 -4.824 -23.359 1 93.44 86 ASP A N 1
ATOM 684 C CA . ASP A 1 86 ? -15.07 -6.039 -23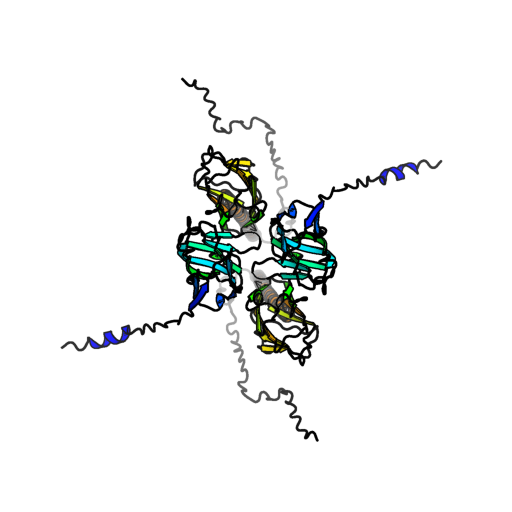.969 1 93.44 86 ASP A CA 1
ATOM 685 C C . ASP A 1 86 ? -14.469 -7.285 -23.328 1 93.44 86 ASP A C 1
ATOM 687 O O . ASP A 1 86 ? -13.289 -7.293 -22.969 1 93.44 86 ASP A O 1
ATOM 691 N N . VAL A 1 87 ? -15.453 -8.25 -23.141 1 94.19 87 VAL A N 1
ATOM 692 C CA . VAL A 1 87 ? -14.914 -9.477 -22.547 1 94.19 87 VAL A CA 1
ATOM 693 C C . VAL A 1 87 ? -15.812 -10.656 -22.906 1 94.19 87 VAL A C 1
ATOM 695 O O . VAL A 1 87 ? -17.031 -10.578 -22.797 1 94.19 87 VAL A O 1
ATOM 698 N N . ALA A 1 88 ? -15.25 -11.68 -23.438 1 91.69 88 ALA A N 1
ATOM 699 C CA . ALA A 1 88 ? -15.875 -12.961 -23.719 1 91.69 88 ALA A CA 1
ATOM 700 C C . ALA A 1 88 ? -14.922 -14.117 -23.422 1 91.69 88 ALA A C 1
ATOM 702 O O . ALA A 1 88 ? -13.883 -14.258 -24.078 1 91.69 88 ALA A O 1
ATOM 703 N N . LEU A 1 89 ? -15.328 -14.852 -22.391 1 90.12 89 LEU A N 1
ATOM 704 C CA . LEU A 1 89 ? -14.438 -15.922 -21.953 1 90.12 89 LEU A CA 1
ATOM 705 C C . LEU A 1 89 ? -15.141 -17.281 -22.031 1 90.12 89 LEU A C 1
ATOM 707 O O . LEU A 1 89 ? -16.344 -17.375 -21.75 1 90.12 89 LEU A O 1
ATOM 711 N N . SER A 1 90 ? -14.398 -18.25 -22.344 1 87.25 90 SER A N 1
ATOM 712 C CA . SER A 1 90 ? -14.906 -19.609 -22.203 1 87.25 90 SER A CA 1
ATOM 713 C C . SER A 1 90 ? -14.883 -20.062 -20.75 1 87.25 90 SER A C 1
ATOM 715 O O . SER A 1 90 ? -14.297 -19.391 -19.891 1 87.25 90 SER A O 1
ATOM 717 N N . LYS A 1 91 ? -15.469 -21.172 -20.469 1 84.81 91 LYS A N 1
ATOM 718 C CA . LYS A 1 91 ? -15.672 -21.641 -19.109 1 84.81 91 LYS A CA 1
ATOM 719 C C . LYS A 1 91 ? -14.336 -21.969 -18.438 1 84.81 91 LYS A C 1
ATOM 721 O O . LYS A 1 91 ? -14.227 -21.938 -17.219 1 84.81 91 LYS A O 1
ATOM 726 N N . ASP A 1 92 ? -13.328 -22.141 -19.203 1 85.31 92 ASP A N 1
ATOM 727 C CA . ASP A 1 92 ? -12.055 -22.594 -18.656 1 85.31 92 ASP A CA 1
ATOM 728 C C . ASP A 1 92 ? -11.078 -21.438 -18.5 1 85.31 92 ASP A C 1
ATOM 730 O O . ASP A 1 92 ? -9.906 -21.656 -18.172 1 85.31 92 ASP A O 1
ATOM 734 N N . VAL A 1 93 ? -11.578 -20.297 -18.797 1 86.81 93 VAL A N 1
ATOM 735 C CA . VAL A 1 93 ? -10.672 -19.156 -18.75 1 86.81 93 VAL A CA 1
ATOM 736 C C . VAL A 1 93 ? -11.141 -18.172 -17.688 1 86.81 93 VAL A C 1
ATOM 738 O O . VAL A 1 93 ? -12.336 -17.906 -17.562 1 86.81 93 VAL A O 1
ATOM 741 N N . GLU A 1 94 ? -10.156 -17.656 -16.922 1 90.62 94 GLU A N 1
ATOM 742 C CA . GLU A 1 94 ? -10.445 -16.609 -15.953 1 90.62 94 GLU A CA 1
ATOM 743 C C . GLU A 1 94 ? -9.391 -15.508 -16.016 1 90.62 94 GLU A C 1
ATOM 745 O O . GLU A 1 94 ? -8.234 -15.766 -16.344 1 90.62 94 GLU A O 1
ATOM 750 N N . ILE A 1 95 ? -9.828 -14.336 -15.766 1 92.94 95 ILE A N 1
ATOM 751 C CA . ILE A 1 95 ? -8.93 -13.195 -15.633 1 92.94 95 ILE A CA 1
ATOM 752 C C . ILE A 1 95 ? -8.883 -12.742 -14.172 1 92.94 95 ILE A C 1
ATOM 754 O O . ILE A 1 95 ? -9.922 -12.508 -13.555 1 92.94 95 ILE A O 1
ATOM 758 N N . LEU A 1 96 ? -7.711 -12.609 -13.648 1 94.12 96 LEU A N 1
ATOM 759 C CA . LEU A 1 96 ? -7.512 -12.242 -12.25 1 94.12 96 LEU A CA 1
ATOM 760 C C . LEU A 1 96 ? -6.82 -10.891 -12.141 1 94.12 96 LEU A C 1
ATOM 762 O O . LEU A 1 96 ? -5.863 -10.609 -12.867 1 94.12 96 LEU A O 1
ATOM 766 N N . PHE A 1 97 ? -7.34 -10.031 -11.305 1 96.12 97 PHE A N 1
ATOM 767 C CA . PHE A 1 97 ? -6.711 -8.773 -10.938 1 96.12 97 PHE A CA 1
ATOM 768 C C . PHE A 1 97 ? -6.125 -8.852 -9.531 1 96.12 97 PHE A C 1
ATOM 770 O O . PHE A 1 97 ? -6.852 -9.07 -8.562 1 96.12 97 PHE A O 1
ATOM 777 N N . GLN A 1 98 ? -4.812 -8.586 -9.469 1 96.12 98 GLN A N 1
ATOM 778 C CA . GLN A 1 98 ? -4.148 -8.828 -8.195 1 96.12 98 GLN A CA 1
ATOM 779 C C . GLN A 1 98 ? -3.283 -7.633 -7.797 1 96.12 98 GLN A C 1
ATOM 781 O O . GLN A 1 98 ? -2.5 -7.129 -8.602 1 96.12 98 GLN A O 1
ATOM 786 N N . THR A 1 99 ? -3.451 -7.207 -6.516 1 96 99 THR A N 1
ATOM 787 C CA . THR A 1 99 ? -2.58 -6.18 -5.961 1 96 99 THR A CA 1
ATOM 788 C C . THR A 1 99 ? -1.726 -6.75 -4.832 1 96 99 THR A C 1
ATOM 790 O O . THR A 1 99 ? -0.838 -6.066 -4.312 1 96 99 THR A O 1
ATOM 793 N N . ASN A 1 100 ? -2.014 -7.941 -4.461 1 93.19 100 ASN A N 1
ATOM 794 C CA . ASN A 1 100 ? -1.28 -8.602 -3.387 1 93.19 100 ASN A CA 1
ATOM 795 C C . ASN A 1 100 ? -0.869 -10.016 -3.775 1 93.19 100 ASN A C 1
ATOM 797 O O . ASN A 1 100 ? -1.25 -10.508 -4.84 1 93.19 100 ASN A O 1
ATOM 801 N N . THR A 1 101 ? -0.144 -10.664 -2.926 1 91.75 101 THR A N 1
ATOM 802 C CA . THR A 1 101 ? 0.479 -11.93 -3.283 1 91.75 101 THR A CA 1
ATOM 803 C C . THR A 1 101 ? -0.376 -13.102 -2.811 1 91.75 101 THR A C 1
ATOM 805 O O . THR A 1 101 ? -0.067 -14.258 -3.102 1 91.75 101 THR A O 1
ATOM 808 N N . TYR A 1 102 ? -1.392 -12.891 -2.127 1 90.81 102 TYR A N 1
ATOM 809 C CA . TYR A 1 102 ? -2.111 -13.984 -1.481 1 90.81 102 TYR A CA 1
ATOM 810 C C . TYR A 1 102 ? -3.332 -14.391 -2.299 1 90.81 102 TYR A C 1
ATOM 812 O O . TYR A 1 102 ? -3.525 -15.57 -2.59 1 90.81 102 TYR A O 1
ATOM 820 N N . GLU A 1 103 ? -4.109 -13.438 -2.611 1 91.94 103 GLU A N 1
ATOM 821 C CA . GLU A 1 103 ? -5.312 -13.711 -3.389 1 91.94 103 GLU A CA 1
ATOM 822 C C . GLU A 1 103 ? -5.645 -12.555 -4.324 1 91.94 103 GLU A C 1
ATOM 824 O O . GLU A 1 103 ? -5.246 -11.414 -4.074 1 91.94 103 GLU A O 1
ATOM 829 N N . PRO A 1 104 ? -6.387 -12.906 -5.363 1 93.88 104 PRO A N 1
ATOM 830 C CA . PRO A 1 104 ? -6.785 -11.812 -6.254 1 93.88 104 PRO A CA 1
ATOM 831 C C . PRO A 1 104 ? -7.812 -10.875 -5.621 1 93.88 104 PRO A C 1
ATOM 833 O O . PRO A 1 104 ? -8.57 -11.289 -4.742 1 93.88 104 PRO A O 1
ATOM 836 N N . ASP A 1 105 ? -7.848 -9.664 -6.051 1 94 105 ASP A N 1
ATOM 837 C CA . ASP A 1 105 ? -8.812 -8.672 -5.594 1 94 105 ASP A CA 1
ATOM 838 C C . ASP A 1 105 ? -10.133 -8.797 -6.355 1 94 105 ASP A C 1
ATOM 840 O O . ASP A 1 105 ? -11.195 -8.5 -5.812 1 94 105 ASP A O 1
ATOM 844 N N . LYS A 1 106 ? -9.93 -9.164 -7.602 1 93.5 106 LYS A N 1
ATOM 845 C CA . LYS A 1 106 ? -11.07 -9.281 -8.5 1 93.5 106 LYS A CA 1
ATOM 846 C C . LYS A 1 106 ? -10.852 -10.391 -9.523 1 93.5 106 LYS A C 1
ATOM 848 O O . LYS A 1 106 ? -9.711 -10.68 -9.906 1 93.5 106 LYS A O 1
ATOM 853 N N . LYS A 1 107 ? -11.922 -11 -9.922 1 93 107 LYS A N 1
ATOM 854 C CA . LYS A 1 107 ? -11.859 -12.039 -10.938 1 93 107 LYS A CA 1
ATOM 855 C C . LYS A 1 107 ? -13 -11.883 -11.945 1 93 107 LYS A C 1
ATOM 857 O O . LYS A 1 107 ? -14.078 -11.406 -11.602 1 93 107 LYS A O 1
ATOM 862 N N . ILE A 1 108 ? -12.688 -12.172 -13.172 1 92.94 108 ILE A N 1
ATOM 863 C CA . ILE A 1 108 ? -13.688 -12.25 -14.227 1 92.94 108 ILE A CA 1
ATOM 864 C C . ILE A 1 108 ? -13.711 -13.656 -14.82 1 92.94 108 ILE A C 1
ATOM 866 O O . ILE A 1 108 ? -12.664 -14.195 -15.188 1 92.94 108 ILE A O 1
ATOM 870 N N . ASP A 1 109 ? -14.844 -14.219 -14.758 1 90.56 109 ASP A N 1
ATOM 871 C CA . ASP A 1 109 ? -15.031 -15.523 -15.383 1 90.56 109 ASP A CA 1
ATOM 872 C C . ASP A 1 109 ? -16.172 -15.484 -16.406 1 90.56 109 ASP A C 1
ATOM 874 O O . ASP A 1 109 ? -16.719 -14.422 -16.688 1 90.56 109 ASP A O 1
ATOM 878 N N . ASN A 1 110 ? -16.438 -16.609 -16.969 1 88.56 110 ASN A N 1
ATOM 879 C CA . ASN A 1 110 ? -17.422 -16.672 -18.047 1 88.56 110 ASN A CA 1
ATOM 880 C C . ASN A 1 110 ? -18.812 -16.266 -17.562 1 88.56 110 ASN A C 1
ATOM 882 O O . ASN A 1 110 ? -19.578 -15.672 -18.312 1 88.56 110 ASN A O 1
ATOM 886 N N . ARG A 1 111 ? -19.172 -16.531 -16.359 1 84.44 111 ARG A N 1
ATOM 887 C CA . ARG A 1 111 ? -20.484 -16.234 -15.828 1 84.44 111 ARG A CA 1
ATOM 888 C C . ARG A 1 111 ? -20.625 -14.766 -15.461 1 84.44 111 ARG A C 1
ATOM 890 O O . ARG A 1 111 ? -21.734 -14.219 -15.43 1 84.44 111 ARG A O 1
ATOM 897 N N . HIS A 1 112 ? -19.516 -14.18 -15.18 1 83.38 112 HIS A N 1
ATOM 898 C CA . HIS A 1 112 ? -19.547 -12.805 -14.703 1 83.38 112 HIS A CA 1
ATOM 899 C C . HIS A 1 112 ? -18.75 -11.891 -15.641 1 83.38 112 HIS A C 1
ATOM 901 O O . HIS A 1 112 ? -18.109 -10.938 -15.188 1 83.38 112 HIS A O 1
ATOM 907 N N . ALA A 1 113 ? -18.766 -12.344 -16.828 1 81.31 113 ALA A N 1
ATOM 908 C CA . ALA A 1 113 ? -18.062 -11.539 -17.828 1 81.31 113 ALA A CA 1
ATOM 909 C C . ALA A 1 113 ? -18.875 -10.312 -18.219 1 81.31 113 ALA A C 1
ATOM 911 O O . ALA A 1 113 ? -19.812 -10.406 -19.016 1 81.31 113 ALA A O 1
ATOM 912 N N . ARG A 1 114 ? -18.609 -9.195 -17.531 1 81.25 114 ARG A N 1
ATOM 913 C CA . ARG A 1 114 ? -19.312 -7.949 -17.812 1 81.25 114 ARG A CA 1
ATOM 914 C C . ARG A 1 114 ? -18.344 -6.773 -17.922 1 81.25 114 ARG A C 1
ATOM 916 O O . ARG A 1 114 ? -17.266 -6.797 -17.312 1 81.25 114 ARG A O 1
ATOM 923 N N . THR A 1 115 ? -18.812 -5.922 -18.703 1 86.31 115 THR A N 1
ATOM 924 C CA . THR A 1 115 ? -18.062 -4.68 -18.812 1 86.31 115 THR A CA 1
ATOM 925 C C . THR A 1 115 ? -18.203 -3.846 -17.531 1 86.31 115 THR A C 1
ATOM 927 O O . THR A 1 115 ? -19.156 -4.031 -16.781 1 86.31 115 THR A O 1
ATOM 930 N N . GLY A 1 116 ? -17.156 -3.104 -17.25 1 91.19 116 GLY A N 1
ATOM 931 C CA . GLY A 1 116 ? -17.156 -2.258 -16.062 1 91.19 116 GLY A CA 1
ATOM 932 C C . GLY A 1 116 ? -15.781 -1.765 -15.672 1 91.19 116 GLY A C 1
ATOM 933 O O . GLY A 1 116 ? -14.797 -2.055 -16.359 1 91.19 116 GLY A O 1
ATOM 934 N N . GLU A 1 117 ? -15.867 -0.99 -14.625 1 94.56 117 GLU A N 1
ATOM 935 C CA . GLU A 1 117 ? -14.625 -0.383 -14.164 1 94.56 117 GLU A CA 1
ATOM 936 C C . GLU A 1 117 ? -14.266 -0.857 -12.758 1 94.56 117 GLU A C 1
ATOM 938 O O . GLU A 1 117 ? -15.141 -1.028 -11.906 1 94.56 117 GLU A O 1
ATOM 943 N N . TRP A 1 118 ? -13.055 -1.184 -12.547 1 95.44 118 TRP A N 1
ATOM 944 C CA . TRP A 1 118 ? -12.508 -1.516 -11.242 1 95.44 118 TRP A CA 1
ATOM 945 C C . TRP A 1 118 ? -11.266 -0.675 -10.938 1 95.44 118 TRP A C 1
ATOM 947 O O . TRP A 1 118 ? -10.328 -0.633 -11.742 1 95.44 118 TRP A O 1
ATOM 957 N N . CYS A 1 119 ? -11.352 -0.008 -9.812 1 96.75 119 CYS A N 1
ATOM 958 C CA . CYS A 1 119 ? -10.242 0.852 -9.43 1 96.75 119 CYS A CA 1
ATOM 959 C C . CYS A 1 119 ? -9.633 0.398 -8.102 1 96.75 119 CYS A C 1
ATOM 961 O O . CYS A 1 119 ? -10.312 -0.209 -7.277 1 96.75 119 CYS A O 1
ATOM 963 N N . THR A 1 120 ? -8.383 0.594 -7.938 1 96.69 120 THR A N 1
ATOM 964 C CA . THR A 1 120 ? -7.656 0.311 -6.699 1 96.69 120 THR A CA 1
ATOM 965 C C . THR A 1 120 ? -6.723 1.465 -6.344 1 96.69 120 THR A C 1
ATOM 967 O O . THR A 1 120 ? -6.227 2.164 -7.227 1 96.69 120 THR A O 1
ATOM 970 N N . SER A 1 121 ? -6.488 1.642 -5.07 1 94.75 121 SER A N 1
ATOM 971 C CA . SER A 1 121 ? -5.582 2.691 -4.613 1 94.75 121 SER A CA 1
ATOM 972 C C . SER A 1 121 ? -4.129 2.242 -4.695 1 94.75 121 SER A C 1
ATOM 974 O O . SER A 1 121 ? -3.213 3.035 -4.465 1 94.75 121 SER A O 1
ATOM 976 N N . GLU A 1 122 ? -3.939 0.979 -5.055 1 95.12 122 GLU A N 1
ATOM 977 C CA . GLU A 1 122 ? -2.576 0.47 -5.176 1 95.12 122 GLU A CA 1
ATOM 978 C C . GLU A 1 122 ? -1.924 0.94 -6.473 1 95.12 122 GLU A C 1
ATOM 980 O O . GLU A 1 122 ? -2.604 1.121 -7.484 1 95.12 122 GLU A O 1
ATOM 985 N N . SER A 1 123 ? -0.618 1.096 -6.41 1 96.12 123 SER A N 1
ATOM 986 C CA . SER A 1 123 ? 0.104 1.628 -7.562 1 96.12 123 SER A CA 1
ATOM 987 C C . SER A 1 123 ? 0.497 0.518 -8.531 1 96.12 123 SER A C 1
ATOM 989 O O . SER A 1 123 ? 0.958 0.789 -9.641 1 96.12 123 SER A O 1
ATOM 991 N N . LEU A 1 124 ? 0.446 -0.665 -8.141 1 97.56 124 LEU A N 1
ATOM 992 C CA . LEU A 1 124 ? 0.828 -1.812 -8.953 1 97.56 124 LEU A CA 1
ATOM 993 C C . LEU A 1 124 ? -0.302 -2.836 -9.016 1 97.56 124 LEU A C 1
ATOM 995 O O . LEU A 1 124 ? -0.834 -3.24 -7.98 1 97.56 124 LEU A O 1
ATOM 999 N N . VAL A 1 125 ? -0.639 -3.25 -10.234 1 97.75 125 VAL A N 1
ATOM 1000 C CA . VAL A 1 125 ? -1.656 -4.277 -10.445 1 97.75 125 VAL A CA 1
ATOM 1001 C C . VAL A 1 125 ? -1.14 -5.324 -11.43 1 97.75 125 VAL A C 1
ATOM 1003 O O . VAL A 1 125 ? -0.544 -4.98 -12.453 1 97.75 125 VAL A O 1
ATOM 1006 N N . THR A 1 126 ? -1.329 -6.535 -11.078 1 96.56 126 THR A N 1
ATOM 1007 C CA . THR A 1 126 ? -1.02 -7.625 -12 1 96.56 126 THR A CA 1
ATOM 1008 C C . THR A 1 126 ? -2.299 -8.242 -12.555 1 96.56 126 THR A C 1
ATOM 1010 O O . THR A 1 126 ? -3.176 -8.664 -11.789 1 96.56 126 THR A O 1
ATOM 1013 N N . ILE A 1 127 ? -2.385 -8.258 -13.812 1 94.69 127 ILE A N 1
ATOM 1014 C CA . ILE A 1 127 ? -3.5 -8.891 -14.508 1 94.69 127 ILE A CA 1
ATOM 1015 C C . ILE A 1 127 ? -3.057 -10.234 -15.078 1 94.69 127 ILE A C 1
ATOM 1017 O O . ILE A 1 127 ? -2.133 -10.297 -15.891 1 94.69 127 ILE A O 1
ATOM 1021 N N . SER A 1 128 ? -3.721 -11.266 -14.656 1 92.31 128 SER A N 1
ATOM 1022 C CA . SER A 1 128 ? -3.34 -12.602 -15.102 1 92.31 128 SER A CA 1
ATOM 1023 C C . SER A 1 128 ? -4.492 -13.289 -15.828 1 92.31 128 SER A C 1
ATOM 1025 O O . SER A 1 128 ? -5.648 -13.18 -15.414 1 92.31 128 SER A O 1
ATOM 1027 N N . VAL A 1 129 ? -4.121 -13.891 -16.875 1 89.69 129 VAL A N 1
ATOM 1028 C CA . VAL A 1 129 ? -5.059 -14.75 -17.594 1 89.69 129 VAL A CA 1
ATOM 1029 C C . VAL A 1 129 ? -4.719 -16.219 -17.328 1 89.69 129 VAL A C 1
ATOM 1031 O O . VAL A 1 129 ? -3.609 -16.672 -17.625 1 89.69 129 VAL A O 1
ATOM 1034 N N . ARG A 1 130 ? -5.672 -16.859 -16.781 1 85.81 130 ARG A N 1
ATOM 1035 C CA . ARG A 1 130 ? -5.445 -18.266 -16.422 1 85.81 130 ARG A CA 1
ATOM 1036 C C . ARG A 1 130 ? -6.387 -19.172 -17.188 1 85.81 130 ARG A C 1
ATOM 1038 O O . ARG A 1 130 ? -7.59 -18.922 -17.266 1 85.81 130 ARG A O 1
ATOM 1045 N N . VAL A 1 131 ? -5.836 -20.219 -17.75 1 82.12 131 VAL A N 1
ATOM 1046 C CA . VAL A 1 131 ? -6.617 -21.234 -18.438 1 82.12 131 VAL A CA 1
ATOM 1047 C C . VAL A 1 131 ? -6.586 -22.531 -17.641 1 82.12 131 VAL A C 1
ATOM 1049 O O . VAL A 1 131 ? -5.512 -23.047 -17.312 1 82.12 131 VAL A O 1
ATOM 1052 N N . LYS A 1 132 ? -7.766 -22.953 -17.234 1 75.75 132 LYS A N 1
ATOM 1053 C CA . LYS A 1 132 ? -7.879 -24.203 -16.5 1 75.75 132 LYS A CA 1
ATOM 1054 C C . LYS A 1 132 ? -8.219 -25.359 -17.453 1 75.75 132 LYS A C 1
ATOM 1056 O O . LYS A 1 132 ? -9.188 -25.297 -18.203 1 75.75 132 LYS A O 1
ATOM 1061 N N . PHE A 1 133 ? -7.227 -26.125 -17.828 1 65 133 PHE A N 1
ATOM 1062 C CA . PHE A 1 133 ? -7.504 -27.234 -18.75 1 65 133 PHE A CA 1
ATOM 1063 C C . PHE A 1 133 ? -8.328 -28.312 -18.062 1 65 133 PHE A C 1
ATOM 1065 O O . PHE A 1 133 ? -7.926 -28.844 -17.016 1 65 133 PHE A O 1
ATOM 1072 N N . THR A 1 134 ? -9.594 -28.219 -18.219 1 58.03 134 THR A N 1
ATOM 1073 C CA . THR A 1 134 ? -10.383 -29.375 -17.781 1 58.03 134 THR A CA 1
ATOM 1074 C C . THR A 1 134 ? -10.562 -30.359 -18.938 1 58.03 134 THR A C 1
ATOM 1076 O O . THR A 1 134 ? -10.516 -29.969 -20.109 1 58.03 134 THR A O 1
ATOM 1079 N N . GLU A 1 135 ? -10.273 -31.562 -18.703 1 56.03 135 GLU A N 1
ATOM 1080 C CA . GLU A 1 135 ? -10.523 -32.656 -19.656 1 56.03 135 GLU A CA 1
ATOM 1081 C C . GLU A 1 135 ? -11.711 -32.312 -20.547 1 56.03 135 GLU A C 1
ATOM 1083 O O . GLU A 1 135 ? -11.758 -32.75 -21.703 1 56.03 135 GLU A O 1
ATOM 1088 N N . GLN A 1 136 ? -12.656 -31.594 -20.047 1 52.12 136 GLN A N 1
ATOM 1089 C CA . GLN A 1 136 ? -13.898 -31.391 -20.781 1 52.12 136 GLN A CA 1
ATOM 1090 C C . GLN A 1 136 ? -13.828 -30.109 -21.625 1 52.12 136 GLN A C 1
ATOM 1092 O O . GLN A 1 136 ? -14.844 -29.641 -22.125 1 52.12 136 GLN A O 1
ATOM 1097 N N . SER A 1 137 ? -12.633 -29.609 -21.688 1 54.81 137 SER A N 1
ATOM 1098 C CA . SER A 1 137 ? -12.625 -28.359 -22.438 1 54.81 137 SER A CA 1
ATOM 1099 C C . SER A 1 137 ? -13.273 -28.531 -23.797 1 54.81 137 SER A C 1
ATOM 1101 O O . SER A 1 137 ? -13.242 -29.609 -24.375 1 54.81 137 SER A O 1
ATOM 1103 N N . ALA A 1 138 ? -14.102 -27.594 -24.125 1 56.25 138 ALA A N 1
ATOM 1104 C CA . ALA A 1 138 ? -14.859 -27.578 -25.375 1 56.25 138 ALA A CA 1
ATOM 1105 C C . ALA A 1 138 ? -14 -28.031 -26.547 1 56.25 138 ALA A C 1
ATOM 1107 O O . ALA A 1 138 ? -12.781 -27.828 -26.531 1 56.25 138 ALA A O 1
ATOM 1108 N N . PRO A 1 139 ? -14.562 -28.953 -27.312 1 59.91 139 PRO A N 1
ATOM 1109 C CA . PRO A 1 139 ? -13.883 -29.438 -28.516 1 59.91 139 PRO A CA 1
ATOM 1110 C C . PRO A 1 139 ? -13.102 -28.328 -29.234 1 59.91 139 PRO A C 1
ATOM 1112 O O . PRO A 1 139 ? -12.055 -28.594 -29.844 1 59.91 139 PRO A O 1
ATOM 1115 N N . ASP A 1 140 ? -13.625 -27.031 -29.109 1 63.19 140 ASP A N 1
ATOM 1116 C CA . ASP A 1 140 ? -12.992 -25.969 -29.859 1 63.19 140 ASP A CA 1
ATOM 1117 C C . ASP A 1 140 ? -11.898 -25.281 -29.047 1 63.19 140 ASP A C 1
ATOM 1119 O O . ASP A 1 140 ? -11.227 -24.375 -29.547 1 63.19 140 ASP A O 1
ATOM 1123 N N . GLY A 1 141 ? -11.586 -25.781 -27.875 1 72.12 141 GLY A N 1
ATOM 1124 C CA . GLY A 1 141 ? -10.531 -25.234 -27.047 1 72.12 141 GLY A CA 1
ATOM 1125 C C . GLY A 1 141 ? -10.945 -23.984 -26.297 1 72.12 141 GLY A C 1
ATOM 1126 O O . GLY A 1 141 ? -12.055 -23.484 -26.484 1 72.12 141 GLY A O 1
ATOM 1127 N N . PRO A 1 142 ? -10.164 -23.453 -25.5 1 77.06 142 PRO A N 1
ATOM 1128 C CA . PRO A 1 142 ? -10.5 -22.25 -24.75 1 77.06 142 PRO A CA 1
ATOM 1129 C C . PRO A 1 142 ? -10.508 -20.984 -25.625 1 77.06 142 PRO A C 1
ATOM 1131 O O . PRO A 1 142 ? -9.711 -20.875 -26.562 1 77.06 142 PRO A O 1
ATOM 1134 N N . SER A 1 143 ? -11.484 -20.156 -25.484 1 82.31 143 SER A N 1
ATOM 1135 C CA . SER A 1 143 ? -11.578 -18.875 -26.188 1 82.31 143 SER A CA 1
ATOM 1136 C C . SER A 1 143 ? -11.406 -17.719 -25.219 1 82.31 143 SER A C 1
ATOM 1138 O O . SER A 1 143 ? -11.898 -17.75 -24.094 1 82.31 143 SER A O 1
ATOM 1140 N N . LEU A 1 144 ? -10.656 -16.766 -25.625 1 87.25 144 LEU A N 1
ATOM 1141 C CA . LEU A 1 144 ? -10.344 -15.586 -24.812 1 87.25 144 LEU A CA 1
ATOM 1142 C C . LEU A 1 144 ? -10.438 -14.32 -25.656 1 87.25 144 LEU A C 1
ATOM 1144 O O . LEU A 1 144 ? -9.719 -14.18 -26.656 1 87.25 144 LEU A O 1
ATOM 1148 N N . LYS A 1 145 ? -11.305 -13.477 -25.359 1 90.44 145 LYS A N 1
ATOM 1149 C CA . LYS A 1 145 ? -11.398 -12.148 -25.969 1 90.44 145 LYS A CA 1
ATOM 1150 C C . LYS A 1 145 ? -11.656 -11.078 -24.906 1 90.44 145 LYS A C 1
ATOM 1152 O O . LYS A 1 145 ? -12.625 -11.172 -24.156 1 90.44 145 LYS A O 1
ATOM 1157 N N . PHE A 1 146 ? -10.766 -10.195 -24.859 1 92.94 146 PHE A N 1
ATOM 1158 C CA . PHE A 1 146 ? -11.023 -9.07 -23.969 1 92.94 146 PHE A CA 1
ATOM 1159 C C . PHE A 1 146 ? -10.297 -7.824 -24.438 1 92.94 146 PHE A C 1
ATOM 1161 O O . PHE A 1 146 ? -9.359 -7.914 -25.234 1 92.94 146 PHE A O 1
ATOM 1168 N N . SER A 1 147 ? -10.805 -6.676 -24.094 1 95.25 147 SER A N 1
ATOM 1169 C CA . SER A 1 147 ? -10.188 -5.363 -24.25 1 95.25 147 SER A CA 1
ATOM 1170 C C . SER A 1 147 ? -10.391 -4.508 -23.016 1 95.25 147 SER A C 1
ATOM 1172 O O . SER A 1 147 ? -11.516 -4.34 -22.531 1 95.25 147 SER A O 1
ATOM 1174 N N . MET A 1 148 ? -9.25 -4.055 -22.469 1 96.38 148 MET A N 1
ATOM 1175 C CA . MET A 1 148 ? -9.289 -3.236 -21.266 1 96.38 148 MET A CA 1
ATOM 1176 C C . MET A 1 148 ? -8.461 -1.964 -21.438 1 96.38 148 MET A C 1
ATOM 1178 O O . MET A 1 148 ? -7.484 -1.952 -22.188 1 96.38 148 MET A O 1
ATOM 1182 N N . LYS A 1 149 ? -8.883 -0.968 -20.844 1 97.31 149 LYS A N 1
ATOM 1183 C CA . LYS A 1 149 ? -8.125 0.275 -20.734 1 97.31 149 LYS A CA 1
ATOM 1184 C C . LYS A 1 149 ? -7.641 0.505 -19.297 1 97.31 149 LYS A C 1
ATOM 1186 O O . LYS A 1 149 ? -8.414 0.37 -18.359 1 97.31 149 LYS A O 1
ATOM 1191 N N . VAL A 1 150 ? -6.406 0.765 -19.172 1 97.62 150 VAL A N 1
ATOM 1192 C CA . VAL A 1 150 ? -5.828 1.013 -17.859 1 97.62 150 VAL A CA 1
ATOM 1193 C C . VAL A 1 150 ? -5.367 2.465 -17.766 1 97.62 150 VAL A C 1
ATOM 1195 O O . VAL A 1 150 ? -4.695 2.971 -18.672 1 97.62 150 VAL A O 1
ATOM 1198 N N . GLN A 1 151 ? -5.699 3.117 -16.656 1 96.81 151 GLN A N 1
ATOM 1199 C CA . GLN A 1 151 ? -5.324 4.512 -16.453 1 96.81 151 GLN A CA 1
ATOM 1200 C C . GLN A 1 151 ? -4.914 4.766 -15.008 1 96.81 151 GLN A C 1
ATOM 1202 O O . GLN A 1 151 ? -5.445 4.141 -14.094 1 96.81 151 GLN A O 1
ATOM 1207 N N . ALA A 1 152 ? -3.998 5.621 -14.852 1 97.38 152 ALA A N 1
ATOM 1208 C CA . ALA A 1 152 ? -3.662 6.133 -13.523 1 97.38 152 ALA A CA 1
ATOM 1209 C C . ALA A 1 152 ? -4.605 7.258 -13.109 1 97.38 152 ALA A C 1
ATOM 1211 O O . ALA A 1 152 ? -4.863 8.18 -13.891 1 97.38 152 ALA A O 1
ATOM 1212 N N . VAL A 1 153 ? -5.145 7.164 -11.969 1 97.19 153 VAL A N 1
ATOM 1213 C CA . VAL A 1 153 ? -6.078 8.172 -11.477 1 97.19 153 VAL A CA 1
ATOM 1214 C C . VAL A 1 153 ? -5.699 8.586 -10.055 1 97.19 153 VAL A C 1
ATOM 1216 O O . VAL A 1 153 ? -5.23 7.758 -9.273 1 97.19 153 VAL A O 1
ATOM 1219 N N . PRO A 1 154 ? -5.938 9.828 -9.742 1 96 154 PRO A N 1
ATOM 1220 C CA . PRO A 1 154 ? -5.695 10.219 -8.352 1 96 154 PRO A CA 1
ATOM 1221 C C . PRO A 1 154 ? -6.535 9.414 -7.363 1 96 154 PRO A C 1
ATOM 1223 O O . PRO A 1 154 ? -7.707 9.133 -7.629 1 96 154 PRO A O 1
ATOM 1226 N N . ILE A 1 155 ? -5.949 9.109 -6.242 1 95.25 155 ILE A N 1
ATOM 1227 C CA . ILE A 1 155 ? -6.598 8.273 -5.238 1 95.25 155 ILE A CA 1
ATOM 1228 C C . ILE A 1 155 ? -7.883 8.938 -4.762 1 95.25 155 ILE A C 1
ATOM 1230 O O . ILE A 1 155 ? -8.859 8.258 -4.445 1 95.25 155 ILE A O 1
ATOM 1234 N N . SER A 1 156 ? -7.926 10.242 -4.738 1 89.94 156 SER A N 1
ATOM 1235 C CA . SER A 1 156 ? -9.094 10.992 -4.289 1 89.94 156 SER A CA 1
ATOM 1236 C C . SER A 1 156 ? -10.305 10.711 -5.176 1 89.94 156 SER A C 1
ATOM 1238 O O . SER A 1 156 ? -11.445 10.914 -4.758 1 89.94 156 SER A O 1
ATOM 1240 N N . HIS A 1 157 ? -10.039 10.18 -6.391 1 93.19 157 HIS A N 1
ATOM 1241 C CA . HIS A 1 157 ? -11.125 9.922 -7.332 1 93.19 157 HIS A CA 1
ATOM 1242 C C . HIS A 1 157 ? -11.578 8.469 -7.266 1 93.19 157 HIS A C 1
ATOM 1244 O O . HIS A 1 157 ? -12.508 8.07 -7.977 1 93.19 157 HIS A O 1
ATOM 1250 N N . ILE A 1 158 ? -10.945 7.785 -6.484 1 94.62 158 ILE A N 1
ATOM 1251 C CA . ILE A 1 158 ? -11.289 6.367 -6.383 1 94.62 158 ILE A CA 1
ATOM 1252 C C . ILE A 1 158 ? -12.219 6.148 -5.195 1 94.62 158 ILE A C 1
ATOM 1254 O O . ILE A 1 158 ? -11.891 6.512 -4.062 1 94.62 158 ILE A O 1
ATOM 1258 N N . ARG A 1 159 ? -13.289 5.539 -5.516 1 92.31 159 ARG A N 1
ATOM 1259 C CA . ARG A 1 159 ? -14.211 5.211 -4.438 1 92.31 159 ARG A CA 1
ATOM 1260 C C . ARG A 1 159 ? -13.648 4.117 -3.539 1 92.31 159 ARG A C 1
ATOM 1262 O O . ARG A 1 159 ? -13.148 3.1 -4.031 1 92.31 159 ARG A O 1
ATOM 1269 N N . ARG A 1 160 ? -13.805 4.359 -2.307 1 94 160 ARG A N 1
ATOM 1270 C CA . ARG A 1 160 ? -13.312 3.359 -1.362 1 94 160 ARG A CA 1
ATOM 1271 C C . ARG A 1 160 ? -14.367 2.289 -1.1 1 94 160 ARG A C 1
ATOM 1273 O O . ARG A 1 160 ? -15.453 2.588 -0.603 1 94 160 ARG A O 1
ATOM 1280 N N . ILE A 1 161 ? -14.055 1.125 -1.474 1 93.88 161 ILE A N 1
ATOM 1281 C CA . ILE A 1 161 ? -14.961 -0.008 -1.312 1 93.88 161 ILE A CA 1
ATOM 1282 C C . ILE A 1 161 ? -14.281 -1.102 -0.495 1 93.88 161 ILE A C 1
ATOM 1284 O O . ILE A 1 161 ? -13.094 -1.386 -0.694 1 93.88 161 ILE A O 1
ATOM 1288 N N . TYR A 1 162 ? -15.062 -1.627 0.401 1 95.06 162 TYR A N 1
ATOM 1289 C CA . TYR A 1 162 ? -14.57 -2.709 1.246 1 95.06 162 TYR A CA 1
ATOM 1290 C C . TYR A 1 162 ? -15.539 -3.887 1.245 1 95.06 162 TYR A C 1
ATOM 1292 O O . TYR A 1 162 ? -16.75 -3.697 1.305 1 95.06 162 TYR A O 1
ATOM 1300 N N . TYR A 1 163 ? -14.922 -5.086 1.149 1 94.88 163 TYR A N 1
ATOM 1301 C CA . TYR A 1 163 ? -15.719 -6.309 1.183 1 94.88 163 TYR A CA 1
ATOM 1302 C C . TYR A 1 163 ? -15.367 -7.156 2.4 1 94.88 163 TYR A C 1
ATOM 1304 O O . TYR A 1 163 ? -14.195 -7.402 2.674 1 94.88 163 TYR A O 1
ATOM 1312 N N . MET A 1 164 ? -16.328 -7.656 3.109 1 94.38 164 MET A N 1
ATOM 1313 C CA . MET A 1 164 ? -16.125 -8.508 4.277 1 94.38 164 MET A CA 1
ATOM 1314 C C . MET A 1 164 ? -16.188 -9.984 3.896 1 94.38 164 MET A C 1
ATOM 1316 O O . MET A 1 164 ? -16.922 -10.758 4.52 1 94.38 164 MET A O 1
ATOM 1320 N N . ASP A 1 165 ? -15.359 -10.375 2.934 1 92.88 165 ASP A N 1
ATOM 1321 C CA . ASP A 1 165 ? -15.578 -11.711 2.389 1 92.88 165 ASP A CA 1
ATOM 1322 C C . ASP A 1 165 ? -14.266 -12.492 2.297 1 92.88 165 ASP A C 1
ATOM 1324 O O . ASP A 1 165 ? -14.219 -13.562 1.691 1 92.88 165 ASP A O 1
ATOM 1328 N N . SER A 1 166 ? -13.219 -11.945 2.74 1 90.38 166 SER A N 1
ATOM 1329 C CA . SER A 1 166 ? -11.945 -12.664 2.674 1 90.38 166 SER A CA 1
ATOM 1330 C C . SER A 1 166 ? -11.172 -12.539 3.982 1 90.38 166 SER A C 1
ATOM 1332 O O . SER A 1 166 ? -11.414 -11.625 4.77 1 90.38 166 SER A O 1
ATOM 1334 N N . LYS A 1 167 ? -10.234 -13.43 4.16 1 86.94 167 LYS A N 1
ATOM 1335 C CA . LYS A 1 167 ? -9.398 -13.383 5.359 1 86.94 167 LYS A CA 1
ATOM 1336 C C . LYS A 1 167 ? -8.539 -12.125 5.383 1 86.94 167 LYS A C 1
ATOM 1338 O O . LYS A 1 167 ? -8.188 -11.625 6.457 1 86.94 167 LYS A O 1
ATOM 1343 N N . LEU A 1 168 ? -8.281 -11.656 4.207 1 91 168 LEU A N 1
ATOM 1344 C CA . LEU A 1 168 ? -7.457 -10.453 4.109 1 91 168 LEU A CA 1
ATOM 1345 C C . LEU A 1 168 ? -8.227 -9.227 4.574 1 91 168 LEU A C 1
ATOM 1347 O O . LEU A 1 168 ? -7.625 -8.227 4.98 1 91 168 LEU A O 1
ATOM 1351 N N . SER A 1 169 ? -9.461 -9.391 4.469 1 91.12 169 SER A N 1
ATOM 1352 C CA . SER A 1 169 ? -10.289 -8.219 4.742 1 91.12 169 SER A CA 1
ATOM 1353 C C . SER A 1 169 ? -10.859 -8.273 6.156 1 91.12 169 SER A C 1
ATOM 1355 O O . SER A 1 169 ? -11.562 -7.348 6.578 1 91.12 169 SER A O 1
ATOM 1357 N N . CYS A 1 170 ? -10.617 -9.336 6.832 1 93.69 170 CYS A N 1
ATOM 1358 C CA . CYS A 1 170 ? -11.172 -9.453 8.172 1 93.69 170 CYS A CA 1
ATOM 1359 C C . CYS A 1 170 ? -10.125 -9.109 9.227 1 93.69 170 CYS A C 1
ATOM 1361 O O . CYS A 1 170 ? -8.922 -9.289 9 1 93.69 170 CYS A O 1
ATOM 1363 N N . ASP A 1 171 ? -10.57 -8.609 10.359 1 93.94 171 ASP A N 1
ATOM 1364 C CA . ASP A 1 171 ? -9.75 -8.227 11.508 1 93.94 171 ASP A CA 1
ATOM 1365 C C . ASP A 1 171 ? -8.789 -7.098 11.133 1 93.94 171 ASP A C 1
ATOM 1367 O O . ASP A 1 171 ? -7.598 -7.148 11.469 1 93.94 171 ASP A O 1
ATOM 1371 N N . VAL A 1 172 ? -9.352 -6.227 10.344 1 94.62 172 VAL A N 1
ATOM 1372 C CA . VAL A 1 172 ? -8.531 -5.109 9.891 1 94.62 172 VAL A CA 1
ATOM 1373 C C . VAL A 1 172 ? -9.117 -3.797 10.406 1 94.62 172 VAL A C 1
ATOM 1375 O O . VAL A 1 172 ? -10.305 -3.727 10.742 1 94.62 172 VAL A O 1
ATOM 1378 N N . GLN A 1 173 ? -8.312 -2.848 10.461 1 95 173 GLN A N 1
ATOM 1379 C CA . GLN A 1 173 ? -8.719 -1.495 10.828 1 95 173 GLN A CA 1
ATOM 1380 C C . GLN A 1 173 ? -8.586 -0.54 9.648 1 95 173 GLN A C 1
ATOM 1382 O O . GLN A 1 173 ? -7.668 -0.663 8.836 1 95 173 GLN A O 1
ATOM 1387 N N . HIS A 1 174 ? -9.539 0.354 9.523 1 95.31 174 HIS A N 1
ATOM 1388 C CA . HIS A 1 174 ? -9.516 1.369 8.477 1 95.31 174 HIS A CA 1
ATOM 1389 C C . HIS A 1 174 ? -9.547 2.773 9.07 1 95.31 174 HIS A C 1
ATOM 1391 O O . HIS A 1 174 ? -10.328 3.043 9.992 1 95.31 174 HIS A O 1
ATOM 1397 N N . LYS A 1 175 ? -8.789 3.598 8.453 1 94.25 175 LYS A N 1
ATOM 1398 C CA . LYS A 1 175 ? -8.812 5.008 8.836 1 94.25 175 LYS A CA 1
ATOM 1399 C C . LYS A 1 175 ? -9.609 5.836 7.836 1 94.25 175 LYS A C 1
ATOM 1401 O O . LYS A 1 175 ? -9.477 5.648 6.625 1 94.25 175 LYS A O 1
ATOM 1406 N N . LEU A 1 176 ? -10.359 6.727 8.414 1 94.81 176 LEU A N 1
ATOM 1407 C CA . LEU A 1 176 ? -11.125 7.648 7.586 1 94.81 176 LEU A CA 1
ATOM 1408 C C . LEU A 1 176 ? -10.828 9.102 7.957 1 94.81 176 LEU A C 1
ATOM 1410 O O . LEU A 1 176 ? -10.898 9.469 9.133 1 94.81 176 LEU A O 1
ATOM 1414 N N . GLY A 1 177 ? -10.469 9.852 6.93 1 90.56 177 GLY A N 1
ATOM 1415 C CA . GLY A 1 177 ? -10.359 11.281 7.152 1 90.56 177 GLY A CA 1
ATOM 1416 C C . GLY A 1 177 ? -11.711 11.977 7.23 1 90.56 177 GLY A C 1
ATOM 1417 O O . GLY A 1 177 ? -12.742 11.375 6.918 1 90.56 177 GLY A O 1
ATOM 1418 N N . SER A 1 178 ? -11.672 13.195 7.613 1 90.38 178 SER A N 1
ATOM 1419 C CA . SER A 1 178 ? -12.914 13.953 7.715 1 90.38 178 SER A CA 1
ATOM 1420 C C . SER A 1 178 ? -13.633 14.023 6.375 1 90.38 178 SER A C 1
ATOM 1422 O O . SER A 1 178 ? -13.023 14.359 5.355 1 90.38 178 SER A O 1
ATOM 1424 N N . GLY A 1 179 ? -14.82 13.625 6.422 1 90.12 179 GLY A N 1
ATOM 1425 C CA . GLY A 1 179 ? -15.633 13.688 5.219 1 90.12 179 GLY A CA 1
ATOM 1426 C C . GLY A 1 179 ? -15.438 12.492 4.309 1 90.12 179 GLY A C 1
ATOM 1427 O O . GLY A 1 179 ? -16.125 12.359 3.289 1 90.12 179 GLY A O 1
ATOM 1428 N N . GLU A 1 180 ? -14.516 11.648 4.652 1 93.06 180 GLU A N 1
ATOM 1429 C CA . GLU A 1 180 ? -14.258 10.484 3.818 1 93.06 180 GLU A CA 1
ATOM 1430 C C . GLU A 1 180 ? -15.336 9.422 4.012 1 93.06 180 GLU A C 1
ATOM 1432 O O . GLU A 1 180 ? -15.867 9.258 5.113 1 93.06 180 GLU A O 1
ATOM 1437 N N . LYS A 1 181 ? -15.594 8.758 2.9 1 94.25 181 LYS A N 1
ATOM 1438 C CA . LYS A 1 181 ? -16.656 7.75 2.893 1 94.25 181 LYS A CA 1
ATOM 1439 C C . LYS A 1 181 ? -16.141 6.418 2.354 1 94.25 181 LYS A C 1
ATOM 1441 O O . LYS A 1 181 ? -15.328 6.391 1.427 1 94.25 181 LYS A O 1
ATOM 1446 N N . VAL A 1 182 ? -16.656 5.375 2.977 1 96.12 182 VAL A N 1
ATOM 1447 C CA . VAL A 1 182 ? -16.328 4.031 2.504 1 96.12 182 VAL A CA 1
ATOM 1448 C C . VAL A 1 182 ? -17.609 3.205 2.385 1 96.12 182 VAL A C 1
ATOM 1450 O O . VAL A 1 182 ? -18.484 3.277 3.25 1 96.12 182 VAL A O 1
ATOM 1453 N N . MET A 1 183 ? -17.719 2.492 1.3 1 96.69 183 MET A N 1
ATOM 1454 C CA . MET A 1 183 ? -18.828 1.56 1.129 1 96.69 183 MET A CA 1
ATOM 1455 C C . MET A 1 183 ? -18.422 0.149 1.544 1 96.69 183 MET A C 1
ATOM 1457 O O . MET A 1 183 ? -17.406 -0.373 1.077 1 96.69 183 MET A O 1
ATOM 1461 N N . VAL A 1 184 ? -19.172 -0.428 2.424 1 97.06 184 VAL A N 1
ATOM 1462 C CA . VAL A 1 184 ? -18.906 -1.773 2.92 1 97.06 184 VAL A CA 1
ATOM 1463 C C . VAL A 1 184 ? -19.938 -2.75 2.359 1 97.06 184 VAL A C 1
ATOM 1465 O O . VAL A 1 184 ? -21.141 -2.525 2.488 1 97.06 184 VAL A O 1
ATOM 1468 N N . PHE A 1 185 ? -19.438 -3.82 1.785 1 95.44 185 PHE A N 1
ATOM 1469 C CA . PHE A 1 185 ? -20.312 -4.844 1.216 1 95.44 185 PHE A CA 1
ATOM 1470 C C . PHE A 1 185 ? -20.078 -6.191 1.882 1 95.44 185 PHE A C 1
ATOM 1472 O O . PHE A 1 185 ? -19 -6.426 2.455 1 95.44 185 PHE A O 1
ATOM 1479 N N . SER A 1 186 ? -21.016 -7.059 1.767 1 93.56 186 SER A N 1
ATOM 1480 C CA . SER A 1 186 ? -20.891 -8.383 2.361 1 93.56 186 SER A CA 1
ATOM 1481 C C . SER A 1 186 ? -19.859 -9.227 1.627 1 93.56 186 SER A C 1
ATOM 1483 O O . SER A 1 186 ? -19.062 -9.922 2.254 1 93.56 186 SER A O 1
ATOM 1485 N N . HIS A 1 187 ? -19.938 -9.234 0.351 1 91.5 187 HIS A N 1
ATOM 1486 C CA . HIS A 1 187 ? -19.016 -10.023 -0.45 1 91.5 187 HIS A CA 1
ATOM 1487 C C . HIS A 1 187 ? -18.969 -9.531 -1.891 1 91.5 187 HIS A C 1
ATOM 1489 O O . HIS A 1 187 ? -19.891 -8.867 -2.357 1 91.5 187 HIS A O 1
ATOM 1495 N N . ARG A 1 188 ? -17.891 -9.977 -2.533 1 88.94 188 ARG A N 1
ATOM 1496 C CA . ARG A 1 188 ? -17.719 -9.719 -3.961 1 88.94 188 ARG A CA 1
ATOM 1497 C C . ARG A 1 188 ? -18.438 -10.773 -4.797 1 88.94 188 ARG A C 1
ATOM 1499 O O . ARG A 1 188 ? -18.703 -11.875 -4.32 1 88.94 188 ARG A O 1
ATOM 1506 N N . ARG A 1 189 ? -18.672 -10.234 -6.023 1 84 189 ARG A N 1
ATOM 1507 C CA . ARG A 1 189 ? -19.188 -11.156 -7.035 1 84 189 ARG A CA 1
ATOM 1508 C C . ARG A 1 189 ? -18.344 -11.094 -8.305 1 84 189 ARG A C 1
ATOM 1510 O O . ARG A 1 189 ? -18.188 -10.031 -8.906 1 84 189 ARG A O 1
ATOM 1517 N N . PRO A 1 190 ? -17.844 -12.133 -8.891 1 87.25 190 PRO A N 1
ATOM 1518 C CA . PRO A 1 190 ? -17.812 -13.477 -8.297 1 87.25 190 PRO A CA 1
ATOM 1519 C C . PRO A 1 190 ? -16.938 -13.547 -7.055 1 87.25 190 PRO A C 1
ATOM 1521 O O . PRO A 1 190 ? -16.047 -12.711 -6.871 1 87.25 190 PRO A O 1
ATOM 1524 N N . HIS A 1 191 ? -17.188 -14.617 -6.281 1 87.31 191 HIS A N 1
ATOM 1525 C CA . HIS A 1 191 ? -16.391 -14.828 -5.074 1 87.31 191 HIS A CA 1
ATOM 1526 C C . HIS A 1 191 ? -14.945 -15.172 -5.414 1 87.31 191 HIS A C 1
ATOM 1528 O O . HIS A 1 191 ? -14.688 -15.906 -6.371 1 87.31 191 HIS A O 1
ATOM 1534 N N . ILE A 1 192 ? -14.102 -14.625 -4.656 1 85.94 192 ILE A N 1
ATOM 1535 C CA . ILE A 1 192 ? -12.688 -14.922 -4.848 1 85.94 192 ILE A CA 1
ATOM 1536 C C . ILE A 1 192 ? -12.336 -16.234 -4.145 1 85.94 192 ILE A C 1
ATOM 1538 O O . ILE A 1 192 ? -11.703 -17.109 -4.734 1 85.94 192 ILE A O 1
ATOM 1542 N N . SER A 1 193 ? -12.797 -16.328 -2.928 1 78.62 193 SER A N 1
ATOM 1543 C CA . SER A 1 193 ? -12.547 -17.547 -2.164 1 78.62 193 SER A CA 1
ATOM 1544 C C . SER A 1 193 ? -13.758 -18.469 -2.193 1 78.62 193 SER A C 1
ATOM 1546 O O . SER A 1 193 ? -14.891 -18.016 -2.336 1 78.62 193 SER A O 1
ATOM 1548 N N . LYS A 1 194 ? -13.43 -19.719 -2.133 1 77.25 194 LYS A N 1
ATOM 1549 C CA . LYS A 1 194 ? -14.508 -20.703 -2.129 1 77.25 194 LYS A CA 1
ATOM 1550 C C . LYS A 1 194 ? -15.32 -20.625 -0.841 1 77.25 194 LYS A C 1
ATOM 1552 O O . LYS A 1 194 ? -16.531 -20.891 -0.846 1 77.25 194 LYS A O 1
ATOM 1557 N N . GLU A 1 195 ? -14.57 -20.219 0.184 1 82.38 195 GLU A N 1
ATOM 1558 C CA . GLU A 1 195 ? -15.242 -20.141 1.475 1 82.38 195 GLU A CA 1
ATOM 1559 C C . GLU A 1 195 ? -15.211 -18.703 2.018 1 82.38 195 GLU A C 1
ATOM 1561 O O . GLU A 1 195 ? -14.18 -18.031 1.937 1 82.38 195 GLU A O 1
ATOM 1566 N N . LEU A 1 196 ? -16.438 -18.359 2.459 1 89.44 196 LEU A N 1
ATOM 1567 C CA . LEU A 1 196 ? -16.516 -17.062 3.117 1 89.44 196 LEU A CA 1
ATOM 1568 C C . LEU A 1 196 ? -16.25 -17.188 4.613 1 89.44 196 LEU A C 1
ATOM 1570 O O . LEU A 1 196 ? -16.656 -18.172 5.238 1 89.44 196 LEU A O 1
ATOM 1574 N N . PRO A 1 197 ? -15.617 -16.25 5.109 1 90.94 197 PRO A N 1
ATOM 1575 C CA . PRO A 1 197 ? -15.406 -16.328 6.555 1 90.94 197 PRO A CA 1
ATOM 1576 C C . PRO A 1 197 ? -16.703 -16.312 7.352 1 90.94 197 PRO A C 1
ATOM 1578 O O . PRO A 1 197 ? -17.625 -15.539 7.027 1 90.94 197 PRO A O 1
ATOM 1581 N N . GLY A 1 198 ? -16.734 -17.109 8.391 1 91.75 198 GLY A N 1
ATOM 1582 C CA . GLY A 1 198 ? -17.922 -17.141 9.242 1 91.75 198 GLY A CA 1
ATOM 1583 C C . GLY A 1 198 ? -18.094 -15.875 10.062 1 91.75 198 GLY A C 1
ATOM 1584 O O . GLY A 1 198 ? -19.219 -15.445 10.328 1 91.75 198 GLY A O 1
ATOM 1585 N N . VAL A 1 199 ? -17.031 -15.406 10.531 1 94.69 199 VAL A N 1
ATOM 1586 C CA . VAL A 1 199 ? -17.016 -14.148 11.273 1 94.69 199 VAL A CA 1
ATOM 1587 C C . VAL A 1 199 ? -15.992 -13.195 10.656 1 94.69 199 VAL A C 1
ATOM 1589 O O . VAL A 1 199 ? -14.883 -13.609 10.305 1 94.69 199 VAL A O 1
ATOM 1592 N N . CYS A 1 200 ? -16.375 -11.969 10.469 1 96.06 200 CYS A N 1
ATOM 1593 C CA . CYS A 1 200 ? -15.484 -10.961 9.93 1 96.06 200 CYS A CA 1
ATOM 1594 C C . CYS A 1 200 ? -15.625 -9.641 10.68 1 96.06 200 CYS A C 1
ATOM 1596 O O . CYS A 1 200 ? -16.688 -9.023 10.656 1 96.06 200 CYS A O 1
ATOM 1598 N N . ASP A 1 201 ? -14.531 -9.234 11.312 1 96.5 201 ASP A N 1
ATOM 1599 C CA . ASP A 1 201 ? -14.508 -7.992 12.086 1 96.5 201 ASP A CA 1
ATOM 1600 C C . ASP A 1 201 ? -13.766 -6.891 11.344 1 96.5 201 ASP A C 1
ATOM 1602 O O . ASP A 1 201 ? -12.727 -7.141 10.727 1 96.5 201 ASP A O 1
ATOM 1606 N N . VAL A 1 202 ? -14.344 -5.691 11.422 1 97.12 202 VAL A N 1
ATOM 1607 C CA . VAL A 1 202 ? -13.664 -4.527 10.859 1 97.12 202 VAL A CA 1
ATOM 1608 C C . VAL A 1 202 ? -13.852 -3.328 11.781 1 97.12 202 VAL A C 1
ATOM 1610 O O . VAL A 1 202 ? -14.93 -3.131 12.352 1 97.12 202 VAL A O 1
ATOM 1613 N N . THR A 1 203 ? -12.844 -2.602 11.961 1 96.69 203 THR A N 1
ATOM 1614 C CA . THR A 1 203 ? -12.891 -1.408 12.797 1 96.69 203 THR A CA 1
ATOM 1615 C C . THR A 1 203 ? -12.617 -0.154 11.977 1 96.69 203 THR A C 1
ATOM 1617 O O . THR A 1 203 ? -11.68 -0.123 11.172 1 96.69 203 THR A O 1
ATOM 1620 N N . PHE A 1 204 ? -13.414 0.825 12.133 1 97 204 PHE A N 1
ATOM 1621 C CA . PHE A 1 204 ? -13.219 2.115 11.477 1 97 204 PHE A CA 1
ATOM 1622 C C . PHE A 1 204 ? -12.812 3.178 12.492 1 97 204 PHE A C 1
ATOM 1624 O O . PHE A 1 204 ? -13.445 3.305 13.547 1 97 204 PHE A O 1
ATOM 1631 N N . LEU A 1 205 ? -11.773 3.912 12.18 1 95.31 205 LEU A N 1
ATOM 1632 C CA . LEU A 1 205 ? -11.25 4.969 13.031 1 95.31 205 LEU A CA 1
ATOM 1633 C C . LEU A 1 205 ? -11.234 6.305 12.297 1 95.31 205 LEU A C 1
ATOM 1635 O O . LEU A 1 205 ? -10.836 6.375 11.133 1 95.31 205 LEU A O 1
ATOM 1639 N N . SER A 1 206 ? -11.625 7.352 12.922 1 93.5 206 SER A N 1
ATOM 1640 C CA . SER A 1 206 ? -11.539 8.68 12.336 1 93.5 206 SER A CA 1
ATOM 1641 C C . SER A 1 206 ? -10.211 9.344 12.672 1 93.5 206 SER A C 1
ATOM 1643 O O . SER A 1 206 ? -9.75 9.297 13.812 1 93.5 206 SER A O 1
ATOM 1645 N N . THR A 1 207 ? -9.609 9.977 11.719 1 89.19 207 THR A N 1
ATOM 1646 C CA . THR A 1 207 ? -8.352 10.68 11.953 1 89.19 207 THR A CA 1
ATOM 1647 C C . THR A 1 207 ? -8.602 12.172 12.133 1 89.19 207 THR A C 1
ATOM 1649 O O . THR A 1 207 ? -7.652 12.961 12.227 1 89.19 207 THR A O 1
ATOM 1652 N N . ALA A 1 208 ? -9.789 12.5 12.109 1 86.12 208 ALA A N 1
ATOM 1653 C CA . ALA A 1 208 ? -10.117 13.914 12.227 1 86.12 208 ALA A CA 1
ATOM 1654 C C . ALA A 1 208 ? -9.695 14.461 13.594 1 86.12 208 ALA A C 1
ATOM 1656 O O . ALA A 1 208 ? -9.828 13.773 14.609 1 86.12 208 ALA A O 1
ATOM 1657 N N . SER A 1 209 ? -9.156 15.672 13.594 1 81.12 209 SER A N 1
ATOM 1658 C CA . SER A 1 209 ? -8.719 16.312 14.828 1 81.12 209 SER A CA 1
ATOM 1659 C C . SER A 1 209 ? -9.898 16.859 15.617 1 81.12 209 SER A C 1
ATOM 1661 O O . SER A 1 209 ? -9.828 17.016 16.844 1 81.12 209 SER A O 1
ATOM 1663 N N . ASP A 1 210 ? -10.945 17.078 14.906 1 76.5 210 ASP A N 1
ATOM 1664 C CA . ASP A 1 210 ? -12.141 17.609 15.547 1 76.5 210 ASP A CA 1
ATOM 1665 C C . ASP A 1 210 ? -12.688 16.641 16.594 1 76.5 210 ASP A C 1
ATOM 1667 O O . ASP A 1 210 ? -12.883 15.461 16.297 1 76.5 210 ASP A O 1
ATOM 1671 N N . GLU A 1 211 ? -12.914 17.141 17.781 1 76.25 211 GLU A N 1
ATOM 1672 C CA . GLU A 1 211 ? -13.344 16.312 18.891 1 76.25 211 GLU A CA 1
ATOM 1673 C C . GLU A 1 211 ? -14.75 15.766 18.672 1 76.25 211 GLU A C 1
ATOM 1675 O O . GLU A 1 211 ? -15.117 14.734 19.234 1 76.25 211 GLU A O 1
ATOM 1680 N N . TYR A 1 212 ? -15.484 16.391 17.828 1 77.75 212 TYR A N 1
ATOM 1681 C CA . TYR A 1 212 ? -16.875 15.992 17.672 1 77.75 212 TYR A CA 1
ATOM 1682 C C . TYR A 1 212 ? -17.062 15.172 16.391 1 77.75 212 TYR A C 1
ATOM 1684 O O . TYR A 1 212 ? -18.188 14.875 15.992 1 77.75 212 TYR A O 1
ATOM 1692 N N . GLU A 1 213 ? -15.992 14.867 15.852 1 87.81 213 GLU A N 1
ATOM 1693 C CA . GLU A 1 213 ? -16.078 14 14.68 1 87.81 213 GLU A CA 1
ATOM 1694 C C . GLU A 1 213 ? -16.359 12.555 15.078 1 87.81 213 GLU A C 1
ATOM 1696 O O . GLU A 1 213 ? -15.812 12.055 16.062 1 87.81 213 GLU A O 1
ATOM 1701 N N . GLU A 1 214 ? -17.328 11.992 14.391 1 91.5 214 GLU A N 1
ATOM 1702 C CA . GLU A 1 214 ? -17.734 10.617 14.656 1 91.5 214 GLU A CA 1
ATOM 1703 C C . GLU A 1 214 ? -17.719 9.781 13.383 1 91.5 214 GLU A C 1
ATOM 1705 O O . GLU A 1 214 ? -17.578 10.312 12.281 1 91.5 214 GLU A O 1
ATOM 1710 N N . ILE A 1 215 ? -17.688 8.5 13.609 1 95.38 215 ILE A N 1
ATOM 1711 C CA . ILE A 1 215 ? -17.891 7.566 12.508 1 95.38 215 ILE A CA 1
ATOM 1712 C C . ILE A 1 215 ? -19.359 7.156 12.453 1 95.38 215 ILE A C 1
ATOM 1714 O O . ILE A 1 215 ? -19.906 6.617 13.422 1 95.38 215 ILE A O 1
ATOM 1718 N N . CYS A 1 216 ? -19.969 7.453 11.367 1 94 216 CYS A N 1
ATOM 1719 C CA . CYS A 1 216 ? -21.391 7.152 11.227 1 94 216 CYS A CA 1
ATOM 1720 C C . CYS A 1 216 ? -21.625 6.129 10.125 1 94 216 CYS A C 1
ATOM 1722 O O . CYS A 1 216 ? -20.891 6.105 9.133 1 94 216 CYS A O 1
ATOM 1724 N N . LEU A 1 217 ? -22.578 5.273 10.336 1 95.44 217 LEU A N 1
ATOM 1725 C CA . LEU A 1 217 ? -22.891 4.273 9.32 1 95.44 217 LEU A CA 1
ATOM 1726 C C . LEU A 1 217 ? -24.375 4.328 8.953 1 95.44 217 LEU A C 1
ATOM 1728 O O . LEU A 1 217 ? -25.219 4.66 9.797 1 95.44 217 LEU A O 1
ATOM 1732 N N . ARG A 1 218 ? -24.719 4.066 7.711 1 94.5 218 ARG A N 1
ATOM 1733 C CA . ARG A 1 218 ? -26.078 3.947 7.184 1 94.5 218 ARG A CA 1
ATOM 1734 C C . ARG A 1 218 ? -26.203 2.742 6.258 1 94.5 218 ARG A C 1
ATOM 1736 O O . ARG A 1 218 ? -25.281 2.457 5.477 1 94.5 218 ARG A O 1
ATOM 1743 N N . PHE A 1 219 ? -27.266 2.1 6.402 1 94.75 219 PHE A N 1
ATOM 1744 C CA . PHE A 1 219 ? -27.531 0.993 5.492 1 94.75 219 PHE A CA 1
ATOM 1745 C C . PHE A 1 219 ? -28.094 1.504 4.168 1 94.75 219 PHE A C 1
ATOM 1747 O O . PHE A 1 219 ? -29.141 2.154 4.137 1 94.75 219 PHE A O 1
ATOM 1754 N N . VAL A 1 220 ? -27.406 1.301 3.109 1 93.19 220 VAL A N 1
ATOM 1755 C CA . VAL A 1 220 ? -27.875 1.606 1.763 1 93.19 220 VAL A CA 1
ATOM 1756 C C . VAL A 1 220 ? -28.734 0.457 1.243 1 93.19 220 VAL A C 1
ATOM 1758 O O . VAL A 1 220 ? -29.719 0.682 0.543 1 93.19 220 VAL A O 1
ATOM 1761 N N . LYS A 1 221 ? -28.281 -0.732 1.56 1 92.94 221 LYS A N 1
ATOM 1762 C CA . LYS A 1 221 ? -29.031 -1.963 1.328 1 92.94 221 LYS A CA 1
ATOM 1763 C C . LYS A 1 221 ? -29.125 -2.803 2.6 1 92.94 221 LYS A C 1
ATOM 1765 O O . LYS A 1 221 ? -28.109 -3.338 3.066 1 92.94 221 LYS A O 1
ATOM 1770 N N . PRO A 1 222 ? -30.266 -2.977 3.053 1 92.44 222 PRO A N 1
ATOM 1771 C CA . PRO A 1 222 ? -30.391 -3.701 4.316 1 92.44 222 PRO A CA 1
ATOM 1772 C C . PRO A 1 222 ? -30.141 -5.199 4.172 1 92.44 222 PRO A C 1
ATOM 1774 O O . PRO A 1 222 ? -30.125 -5.719 3.053 1 92.44 222 PRO A O 1
ATOM 1777 N N . ILE A 1 223 ? -30 -5.777 5.316 1 91.88 223 ILE A N 1
ATOM 1778 C CA . ILE A 1 223 ? -29.812 -7.223 5.363 1 91.88 223 ILE A CA 1
ATOM 1779 C C . ILE A 1 223 ? -31.156 -7.93 5.215 1 91.88 223 ILE A C 1
ATOM 1781 O O . ILE A 1 223 ? -32.094 -7.688 5.996 1 91.88 223 ILE A O 1
ATOM 1785 N N . ARG A 1 224 ? -31.25 -8.789 4.301 1 89.38 224 ARG A N 1
ATOM 1786 C CA . ARG A 1 224 ? -32.5 -9.477 4.078 1 89.38 224 ARG A CA 1
ATOM 1787 C C . ARG A 1 224 ? -32.406 -10.969 4.387 1 89.38 224 ARG A C 1
ATOM 1789 O O . ARG A 1 224 ? -33.406 -11.656 4.566 1 89.38 224 ARG A O 1
ATOM 1796 N N . ASP A 1 225 ? -31.172 -11.406 4.395 1 90.06 225 ASP A N 1
ATOM 1797 C CA . ASP A 1 225 ? -30.922 -12.82 4.66 1 90.06 225 ASP A CA 1
ATOM 1798 C C . ASP A 1 225 ? -30.719 -13.07 6.156 1 90.06 225 ASP A C 1
ATOM 1800 O O . ASP A 1 225 ? -29.828 -12.492 6.77 1 90.06 225 ASP A O 1
ATOM 1804 N N . CYS A 1 226 ? -31.484 -14.023 6.617 1 89.81 226 CYS A N 1
ATOM 1805 C CA . CYS A 1 226 ? -31.469 -14.25 8.055 1 89.81 226 CYS A CA 1
ATOM 1806 C C . CYS A 1 226 ? -30.25 -15.07 8.461 1 89.81 226 CYS A C 1
ATOM 1808 O O . CYS A 1 226 ? -29.984 -15.242 9.648 1 89.81 226 CYS A O 1
ATOM 1810 N N . ASP A 1 227 ? -29.516 -15.453 7.516 1 90.94 227 ASP A N 1
ATOM 1811 C CA . ASP A 1 227 ? -28.312 -16.219 7.805 1 90.94 227 ASP A CA 1
ATOM 1812 C C . ASP A 1 227 ? -27.125 -15.289 8.07 1 90.94 227 ASP A C 1
ATOM 1814 O O . ASP A 1 227 ? -26 -15.75 8.305 1 90.94 227 ASP A O 1
ATOM 1818 N N . MET A 1 228 ? -27.422 -14.023 8.031 1 93.44 228 MET A N 1
ATOM 1819 C CA . MET A 1 228 ? -26.375 -13.031 8.281 1 93.44 228 MET A CA 1
ATOM 1820 C C . MET A 1 228 ? -26.828 -12.016 9.328 1 93.44 228 MET A C 1
ATOM 1822 O O . MET A 1 228 ? -28.016 -11.672 9.391 1 93.44 228 MET A O 1
ATOM 1826 N N . SER A 1 229 ? -25.875 -11.641 10.117 1 94.81 229 SER A N 1
ATOM 1827 C CA . SER A 1 229 ? -26.125 -10.562 11.07 1 94.81 229 SER A CA 1
ATOM 1828 C C . SER A 1 229 ? -24.906 -9.648 11.203 1 94.81 229 SER A C 1
ATOM 1830 O O . SER A 1 229 ? -23.766 -10.109 11.117 1 94.81 229 SER A O 1
ATOM 1832 N N . VAL A 1 230 ? -25.188 -8.398 11.352 1 96.62 230 VAL A N 1
ATOM 1833 C CA . VAL A 1 230 ? -24.125 -7.402 11.57 1 96.62 230 VAL A CA 1
ATOM 1834 C C . VAL A 1 230 ? -24.297 -6.762 12.945 1 96.62 230 VAL A C 1
ATOM 1836 O O . VAL A 1 230 ? -25.375 -6.23 13.258 1 96.62 230 VAL A O 1
ATOM 1839 N N . VAL A 1 231 ? -23.281 -6.855 13.719 1 97.19 231 VAL A N 1
ATOM 1840 C CA . VAL A 1 231 ? -23.281 -6.207 15.023 1 97.19 231 VAL A CA 1
ATOM 1841 C C . VAL A 1 231 ? -22.406 -4.965 14.984 1 97.19 231 VAL A C 1
ATOM 1843 O O . VAL A 1 231 ? -21.234 -5.031 14.57 1 97.19 231 VAL A O 1
ATOM 1846 N N . VAL A 1 232 ? -22.953 -3.881 15.297 1 96.81 232 VAL A N 1
ATOM 1847 C CA . VAL A 1 232 ? -22.219 -2.625 15.383 1 96.81 232 VAL A CA 1
ATOM 1848 C C . VAL A 1 232 ? -21.969 -2.266 16.844 1 96.81 232 VAL A C 1
ATOM 1850 O O . VAL A 1 232 ? -22.906 -2.227 17.656 1 96.81 232 VAL A O 1
ATOM 1853 N N . THR A 1 233 ? -20.719 -2.027 17.125 1 95.88 233 THR A N 1
ATOM 1854 C CA . THR A 1 233 ? -20.375 -1.721 18.516 1 95.88 233 THR A CA 1
ATOM 1855 C C . THR A 1 233 ? -19.781 -0.317 18.625 1 95.88 233 THR A C 1
ATOM 1857 O O . THR A 1 233 ? -19.328 0.251 17.641 1 95.88 233 THR A O 1
ATOM 1860 N N . ASN A 1 234 ? -19.891 0.291 19.859 1 94.56 234 ASN A N 1
ATOM 1861 C CA . ASN A 1 234 ? -19.344 1.594 20.234 1 94.56 234 ASN A CA 1
ATOM 1862 C C . ASN A 1 234 ? -20.203 2.734 19.688 1 94.56 234 ASN A C 1
ATOM 1864 O O . ASN A 1 234 ? -19.688 3.744 19.219 1 94.56 234 ASN A O 1
ATOM 1868 N N . LEU A 1 235 ? -21.422 2.451 19.719 1 92.62 235 LEU A N 1
ATOM 1869 C CA . LEU A 1 235 ? -22.359 3.492 19.312 1 92.62 235 LEU A CA 1
ATOM 1870 C C . LEU A 1 235 ? -22.562 4.504 20.438 1 92.62 235 LEU A C 1
ATOM 1872 O O . LEU A 1 235 ? -22.406 4.176 21.609 1 92.62 235 LEU A O 1
ATOM 1876 N N . LEU A 1 236 ? -22.922 5.613 20 1 87.31 236 LEU A N 1
ATOM 1877 C CA . LEU A 1 236 ? -23.078 6.715 20.938 1 87.31 236 LEU A CA 1
ATOM 1878 C C . LEU A 1 236 ? -24.281 6.496 21.844 1 87.31 236 LEU A C 1
ATOM 1880 O O . LEU A 1 236 ? -25.422 6.461 21.359 1 87.31 236 LEU A O 1
ATOM 1884 N N . GLN A 1 237 ? -23.984 6.469 23.156 1 79.56 237 GLN A N 1
ATOM 1885 C CA . GLN A 1 237 ? -25.078 6.445 24.141 1 79.56 237 GLN A CA 1
ATOM 1886 C C . GLN A 1 237 ? -25.469 7.859 24.562 1 79.56 237 GLN A C 1
ATOM 1888 O O . GLN A 1 237 ? -24.641 8.766 24.547 1 79.56 237 GLN A O 1
ATOM 1893 N N . PRO A 1 238 ? -26.734 7.996 24.922 1 80.69 238 PRO A N 1
ATOM 1894 C CA . PRO A 1 238 ? -27.859 7.059 25.031 1 80.69 238 PRO A CA 1
ATOM 1895 C C . PRO A 1 238 ? -28.672 6.969 23.75 1 80.69 238 PRO A C 1
ATOM 1897 O O . PRO A 1 238 ? -29.75 6.359 23.734 1 80.69 238 PRO A O 1
ATOM 1900 N N . HIS A 1 239 ? -28.219 7.609 22.703 1 81.25 239 HIS A N 1
ATOM 1901 C CA . HIS A 1 239 ? -29.016 7.652 21.484 1 81.25 239 HIS A CA 1
ATOM 1902 C C . HIS A 1 239 ? -29.25 6.25 20.922 1 81.25 239 HIS A C 1
ATOM 1904 O O . HIS A 1 239 ? -30.328 5.957 20.406 1 81.25 239 HIS A O 1
ATOM 1910 N N . TRP A 1 240 ? -28.188 5.516 21.094 1 85.81 240 TRP A N 1
ATOM 1911 C CA . TRP A 1 240 ? -28.266 4.121 20.672 1 85.81 240 TRP A CA 1
ATOM 1912 C C . TRP A 1 240 ? -27.719 3.197 21.766 1 85.81 240 TRP A C 1
ATOM 1914 O O . TRP A 1 240 ? -27.094 3.658 22.719 1 85.81 240 TRP A O 1
ATOM 1924 N N . ASN A 1 241 ? -28.141 1.914 21.562 1 87.25 241 ASN A N 1
ATOM 1925 C CA . ASN A 1 241 ? -27.438 0.938 22.375 1 87.25 241 ASN A CA 1
ATOM 1926 C C . ASN A 1 241 ? -25.953 0.855 22.016 1 87.25 241 ASN A C 1
ATOM 1928 O O . ASN A 1 241 ? -25.594 1.021 20.844 1 87.25 241 ASN A O 1
ATOM 1932 N N . HIS A 1 242 ? -25.172 0.63 23 1 90.19 242 HIS A N 1
ATOM 1933 C CA . HIS A 1 242 ? -23.734 0.543 22.75 1 90.19 242 HIS A CA 1
ATOM 1934 C C . HIS A 1 242 ? -23.422 -0.494 21.688 1 90.19 242 HIS A C 1
ATOM 1936 O O . HIS A 1 242 ? -22.484 -0.332 20.906 1 90.19 242 HIS A O 1
ATOM 1942 N N . ASN A 1 243 ? -24.203 -1.557 21.734 1 93.25 243 ASN A N 1
ATOM 1943 C CA . ASN A 1 243 ? -24.125 -2.594 20.719 1 93.25 243 ASN A CA 1
ATOM 1944 C C . ASN A 1 243 ? -25.484 -2.83 20.062 1 93.25 243 ASN A C 1
ATOM 1946 O O . ASN A 1 243 ? -26.484 -3.059 20.75 1 93.25 243 ASN A O 1
ATOM 1950 N N . GLU A 1 244 ? -25.547 -2.688 18.766 1 94.25 244 GLU A N 1
ATOM 1951 C CA . GLU A 1 244 ? -26.766 -2.939 18 1 94.25 244 GLU A CA 1
ATOM 1952 C C . GLU A 1 244 ? -26.562 -4.082 17 1 94.25 244 GLU A C 1
ATOM 1954 O O . GLU A 1 244 ? -25.516 -4.176 16.359 1 94.25 244 GLU A O 1
ATOM 1959 N N . THR A 1 245 ? -27.531 -4.926 16.938 1 95 245 THR A N 1
ATOM 1960 C CA . THR A 1 245 ? -27.484 -6.043 16 1 95 245 THR A CA 1
ATOM 1961 C C . THR A 1 245 ? -28.469 -5.84 14.859 1 95 245 THR A C 1
ATOM 1963 O O . THR A 1 245 ? -29.656 -5.57 15.094 1 95 245 THR A O 1
ATOM 1966 N N . PHE A 1 246 ? -27.984 -5.969 13.711 1 95 246 PHE A N 1
ATOM 1967 C CA . PHE A 1 246 ? -28.828 -5.836 12.523 1 95 246 PHE A CA 1
ATOM 1968 C C . PHE A 1 246 ? -28.906 -7.156 11.766 1 95 246 PHE A C 1
ATOM 1970 O O . PHE A 1 246 ? -27.875 -7.777 11.477 1 95 246 PHE A O 1
ATOM 1977 N N . ASN A 1 247 ? -30.078 -7.59 11.484 1 93.38 247 ASN A N 1
ATOM 1978 C CA . ASN A 1 247 ? -30.344 -8.805 10.727 1 93.38 247 ASN A CA 1
ATOM 1979 C C . ASN A 1 247 ? -31.594 -8.672 9.875 1 93.38 247 ASN A C 1
ATOM 1981 O O . ASN A 1 247 ? -32.031 -7.555 9.586 1 93.38 247 ASN A O 1
ATOM 1985 N N . CYS A 1 248 ? -32.125 -9.906 9.414 1 92.5 248 CYS A N 1
ATOM 1986 C CA . CYS A 1 248 ? -33.281 -9.883 8.508 1 92.5 248 CYS A CA 1
ATOM 1987 C C . CYS A 1 248 ? -34.5 -9.328 9.203 1 92.5 248 CYS A C 1
ATOM 1989 O O . CYS A 1 248 ? -35.469 -8.922 8.539 1 92.5 248 CYS A O 1
ATOM 1991 N N . MET A 1 249 ? -34.5 -9.258 10.469 1 91.44 249 MET A N 1
ATOM 1992 C CA . MET A 1 249 ? -35.656 -8.789 11.219 1 91.44 249 MET A CA 1
ATOM 1993 C C . MET A 1 249 ? -35.531 -7.309 11.562 1 91.44 249 MET A C 1
ATOM 1995 O O . MET A 1 249 ? -36.5 -6.699 12.055 1 91.44 249 MET A O 1
ATOM 1999 N N . SER A 1 250 ? -34.375 -6.867 11.328 1 90.62 250 SER A N 1
ATOM 2000 C CA . SER A 1 250 ? -34.156 -5.457 11.648 1 90.62 250 SER A CA 1
ATOM 2001 C C . SER A 1 250 ? -34.844 -4.551 10.617 1 90.62 250 SER A C 1
ATOM 2003 O O . SER A 1 250 ? -34.688 -4.773 9.414 1 90.62 250 SER A O 1
ATOM 2005 N N . GLU A 1 251 ? -35.625 -3.57 11.094 1 86.56 251 GLU A N 1
ATOM 2006 C CA . GLU A 1 251 ? -36.219 -2.588 10.203 1 86.56 251 GLU A CA 1
ATOM 2007 C C . GLU A 1 251 ? -35.406 -1.307 10.141 1 86.56 251 GLU A C 1
ATOM 2009 O O . GLU A 1 251 ? -35.531 -0.437 11 1 86.56 251 GLU A O 1
ATOM 2014 N N . VAL A 1 252 ? -34.469 -1.372 9.281 1 86.38 252 VAL A N 1
ATOM 2015 C CA . VAL A 1 252 ? -33.625 -0.187 9.102 1 86.38 252 VAL A CA 1
ATOM 2016 C C . VAL A 1 252 ? -33.938 0.458 7.75 1 86.38 252 VAL A C 1
ATOM 2018 O O . VAL A 1 252 ? -34.125 -0.24 6.75 1 86.38 252 VAL A O 1
ATOM 2021 N N . THR A 1 253 ? -34.125 1.774 7.824 1 80.56 253 THR A N 1
ATOM 2022 C CA . THR A 1 253 ? -34.344 2.521 6.59 1 80.56 253 THR A CA 1
ATOM 2023 C C . THR A 1 253 ? -33.062 3.271 6.188 1 80.56 253 THR A C 1
ATOM 2025 O O . THR A 1 253 ? -32.125 3.375 6.973 1 80.56 253 THR A O 1
ATOM 2028 N N . GLU A 1 254 ? -33.062 3.801 4.977 1 79.06 254 GLU A N 1
ATOM 2029 C CA . GLU A 1 254 ? -31.922 4.527 4.438 1 79.06 254 GLU A CA 1
ATOM 2030 C C . GLU A 1 254 ? -31.688 5.824 5.207 1 79.06 254 GLU A C 1
ATOM 2032 O O . GLU A 1 254 ? -30.578 6.387 5.156 1 79.06 254 GLU A O 1
ATOM 2037 N N . ASN A 1 255 ? -32.625 6.23 5.93 1 79.19 255 A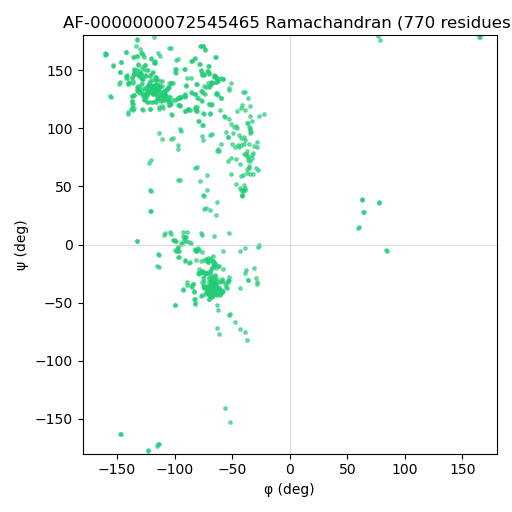SN A N 1
ATOM 2038 C CA . ASN A 1 255 ? -32.5 7.488 6.66 1 79.19 255 ASN A CA 1
ATOM 2039 C C . ASN A 1 255 ? -31.922 7.27 8.062 1 79.19 255 ASN A C 1
ATOM 2041 O O . ASN A 1 255 ? -31.516 8.227 8.727 1 79.19 255 ASN A O 1
ATOM 2045 N N . ASP A 1 256 ? -31.906 6.02 8.43 1 87.38 256 ASP A N 1
ATOM 2046 C CA . ASP A 1 256 ? -31.375 5.734 9.758 1 87.38 256 ASP A CA 1
ATOM 2047 C C . ASP A 1 256 ? -29.844 5.797 9.758 1 87.38 256 ASP A C 1
ATOM 2049 O O . ASP A 1 256 ? -29.203 5.199 8.898 1 87.38 256 ASP A O 1
ATOM 2053 N N . GLU A 1 257 ? -29.328 6.605 10.609 1 90.62 257 GLU A N 1
ATOM 2054 C CA . GLU A 1 257 ? -27.875 6.758 10.75 1 90.62 257 GLU A CA 1
ATOM 2055 C C . GLU A 1 257 ? -27.438 6.457 12.18 1 90.62 257 GLU A C 1
ATOM 2057 O O . GLU A 1 257 ? -28.094 6.852 13.141 1 90.62 257 GLU A O 1
ATOM 2062 N N . PHE A 1 258 ? -26.422 5.676 12.281 1 92.31 258 PHE A N 1
ATOM 2063 C CA . PHE A 1 258 ? -25.844 5.301 13.562 1 92.31 258 PHE A CA 1
ATOM 2064 C C . PHE A 1 258 ? -24.422 5.816 13.688 1 92.31 258 PHE A C 1
ATOM 2066 O O . PHE A 1 258 ? -23.594 5.586 12.805 1 92.31 258 PHE A O 1
ATOM 2073 N N . CYS A 1 259 ? -24.125 6.457 14.797 1 92.81 259 CYS A N 1
ATOM 2074 C CA . CYS A 1 259 ? -22.828 7.094 14.914 1 92.81 259 CYS A CA 1
ATOM 2075 C C . CYS A 1 259 ? -22.094 6.617 16.172 1 92.81 259 CYS A C 1
ATOM 2077 O O . CYS A 1 259 ? -22.719 6.211 17.141 1 92.81 259 CYS A O 1
ATOM 2079 N N . SER A 1 260 ? -20.797 6.715 16.062 1 93.56 260 SER A N 1
ATOM 2080 C CA . SER A 1 260 ? -19.938 6.184 17.125 1 93.56 260 SER A CA 1
ATOM 2081 C C . SER A 1 260 ? -19.797 7.172 18.266 1 93.56 260 SER A C 1
ATOM 2083 O O . SER A 1 260 ? -19.984 8.375 18.094 1 93.56 260 SER A O 1
ATOM 2085 N N . GLU A 1 261 ? -19.422 6.734 19.453 1 85.56 261 GLU A N 1
ATOM 2086 C CA . GLU A 1 261 ? -19.156 7.547 20.641 1 85.56 261 GLU A CA 1
ATOM 2087 C C . GLU A 1 261 ? -17.734 8.125 20.594 1 85.56 261 GLU A C 1
ATOM 2089 O O . GLU A 1 261 ? -17.531 9.312 20.859 1 85.56 261 GLU A O 1
ATOM 2094 N N . ASN A 1 262 ? -16.672 7.402 20.359 1 81.69 262 ASN A N 1
ATOM 2095 C CA . ASN A 1 262 ? -15.266 7.793 20.484 1 81.69 262 ASN A CA 1
ATOM 2096 C C . ASN A 1 262 ? -14.523 7.641 19.156 1 81.69 262 ASN A C 1
ATOM 2098 O O . ASN A 1 262 ? -13.398 7.148 19.125 1 81.69 262 ASN A O 1
ATOM 2102 N N . LYS A 1 263 ? -15.055 8.086 18.094 1 89.38 263 LYS A N 1
ATOM 2103 C CA . LYS A 1 263 ? -14.406 8.141 16.781 1 89.38 263 LYS A CA 1
ATOM 2104 C C . LYS A 1 263 ? -13.984 6.75 16.312 1 89.38 263 LYS A C 1
ATOM 2106 O O . LYS A 1 263 ? -13.039 6.613 15.539 1 89.38 263 LYS A O 1
ATOM 2111 N N . GLU A 1 264 ? -14.531 5.793 17 1 93.62 264 GLU A N 1
ATOM 2112 C CA . GLU A 1 264 ? -14.258 4.41 16.625 1 93.62 264 GLU A CA 1
ATOM 2113 C C . GLU A 1 264 ? -15.547 3.602 16.5 1 93.62 264 GLU A C 1
ATOM 2115 O O . GLU A 1 264 ? -16.422 3.699 17.359 1 93.62 264 GLU A O 1
ATOM 2120 N N . LEU A 1 265 ? -15.703 2.918 15.461 1 96.19 265 LEU A N 1
ATOM 2121 C CA . LEU A 1 265 ? -16.859 2.068 15.227 1 96.19 265 LEU A CA 1
ATOM 2122 C C . LEU A 1 265 ? -16.438 0.665 14.812 1 96.19 265 LEU A C 1
ATOM 2124 O O . LEU A 1 265 ? -15.562 0.503 13.961 1 96.19 265 LEU A O 1
ATOM 2128 N N . HIS A 1 266 ? -17 -0.33 15.406 1 96.81 266 HIS A N 1
ATOM 2129 C CA . HIS A 1 266 ? -16.688 -1.722 15.109 1 96.81 266 HIS A CA 1
ATOM 2130 C C . HIS A 1 266 ? -17.859 -2.43 14.438 1 96.81 266 HIS A C 1
ATOM 2132 O O . HIS A 1 266 ? -18.984 -2.348 14.914 1 96.81 266 HIS A O 1
ATOM 2138 N N . LEU A 1 267 ? -17.562 -3.049 13.359 1 97.62 267 LEU A N 1
ATOM 2139 C CA . LEU A 1 267 ? -18.547 -3.852 12.633 1 97.62 267 LEU A CA 1
ATOM 2140 C C . LEU A 1 267 ? -18.156 -5.324 12.648 1 97.62 267 LEU A C 1
ATOM 2142 O O . LEU A 1 267 ? -17.031 -5.68 12.289 1 97.62 267 LEU A O 1
ATOM 2146 N N . ARG A 1 268 ? -19.094 -6.184 13.094 1 97.38 268 ARG A N 1
ATOM 2147 C CA . ARG A 1 268 ? -18.875 -7.625 13.062 1 97.38 268 ARG A CA 1
ATOM 2148 C C . ARG A 1 268 ? -19.953 -8.32 12.227 1 97.38 268 ARG A C 1
ATOM 2150 O O . ARG A 1 268 ? -21.125 -8.273 12.555 1 97.38 268 ARG A O 1
ATOM 2157 N N . LEU A 1 269 ? -19.547 -8.914 11.203 1 96.88 269 LEU A N 1
ATOM 2158 C CA . LEU A 1 269 ? -20.438 -9.727 10.375 1 96.88 269 LEU A CA 1
ATOM 2159 C C . LEU A 1 269 ? -20.359 -11.195 10.773 1 96.88 269 LEU A C 1
ATOM 2161 O O . LEU A 1 269 ? -19.281 -11.758 10.875 1 96.88 269 LEU A O 1
ATOM 2165 N N . THR A 1 270 ? -21.453 -11.789 11.039 1 95.69 270 THR A N 1
ATOM 2166 C CA . THR A 1 270 ? -21.531 -13.219 11.312 1 95.69 270 THR A CA 1
ATOM 2167 C C . THR A 1 270 ? -22.422 -13.922 10.289 1 95.69 270 THR A C 1
ATOM 2169 O O . THR A 1 270 ? -23.531 -13.469 10.016 1 95.69 270 THR A O 1
ATOM 2172 N N . ARG A 1 271 ? -21.859 -14.984 9.75 1 93.19 271 ARG A N 1
ATOM 2173 C CA . ARG A 1 271 ? -22.578 -15.805 8.781 1 93.19 271 ARG A CA 1
ATOM 2174 C C . ARG A 1 271 ? -22.828 -17.203 9.336 1 93.19 271 ARG A C 1
ATOM 2176 O O . ARG A 1 271 ? -21.922 -17.844 9.875 1 93.19 271 ARG A O 1
ATOM 2183 N N . SER A 1 272 ? -24 -17.656 9.227 1 88.31 272 SER A N 1
ATOM 2184 C CA . SER A 1 272 ? -24.281 -19.031 9.625 1 88.31 272 SER A CA 1
ATOM 2185 C C . SER A 1 272 ? -24 -20 8.484 1 88.31 272 SER A C 1
ATOM 2187 O O . SER A 1 272 ? -23.562 -21.125 8.711 1 88.31 272 SER A O 1
ATOM 2189 N N . HIS A 1 273 ? -24.266 -19.594 7.238 1 83.88 273 HIS A N 1
ATOM 2190 C CA . HIS A 1 273 ? -24.016 -20.391 6.043 1 83.88 273 HIS A CA 1
ATOM 2191 C C . HIS A 1 273 ? -23.531 -19.516 4.891 1 83.88 273 HIS A C 1
ATOM 2193 O O . HIS A 1 273 ? -23.641 -18.281 4.957 1 83.88 273 HIS A O 1
ATOM 2199 N N . PHE A 1 274 ? -23.062 -20.297 4.008 1 78.06 274 PHE A N 1
ATOM 2200 C CA . PHE A 1 274 ? -22.672 -19.578 2.795 1 78.06 274 PHE A CA 1
ATOM 2201 C C . PHE A 1 274 ? -23.906 -19.062 2.059 1 78.06 274 PHE A C 1
ATOM 2203 O O . PHE A 1 274 ? -24.844 -19.812 1.788 1 78.06 274 PHE A O 1
ATOM 2210 N N . THR A 1 275 ? -24.016 -17.703 2.031 1 74.38 275 THR A N 1
ATOM 2211 C CA . THR A 1 275 ? -25.172 -17.125 1.356 1 74.38 275 THR A CA 1
ATOM 2212 C C . THR A 1 275 ? -24.734 -16.125 0.288 1 74.38 275 THR A C 1
ATOM 2214 O O . THR A 1 275 ? -23.641 -15.555 0.378 1 74.38 275 THR A O 1
ATOM 2217 N N . ASN A 1 276 ? -25.531 -16.016 -0.721 1 77.69 276 ASN A N 1
ATOM 2218 C CA . ASN A 1 276 ? -25.297 -15.031 -1.775 1 77.69 276 ASN A CA 1
ATOM 2219 C C . ASN A 1 276 ? -26.016 -13.711 -1.478 1 77.69 276 ASN A C 1
ATOM 2221 O O . ASN A 1 276 ? -25.969 -12.789 -2.291 1 77.69 276 ASN A O 1
ATOM 2225 N N . SER A 1 277 ? -26.656 -13.695 -0.283 1 80.81 277 SER A N 1
ATOM 2226 C CA . SER A 1 277 ? -27.312 -12.438 0.084 1 80.81 277 SER A CA 1
ATOM 2227 C C . SER A 1 277 ? -26.281 -11.359 0.405 1 80.81 277 SER A C 1
ATOM 2229 O O . SER A 1 277 ? -25.172 -11.656 0.851 1 80.81 277 SER A O 1
ATOM 2231 N N . ASP A 1 278 ? -26.828 -10.109 0.007 1 88.31 278 ASP A N 1
ATOM 2232 C CA . ASP A 1 278 ? -25.859 -9.016 0.14 1 88.31 278 ASP A CA 1
ATOM 2233 C C . ASP A 1 278 ? -26.453 -7.855 0.938 1 88.31 278 ASP A C 1
ATOM 2235 O O . ASP A 1 278 ? -27.672 -7.781 1.127 1 88.31 278 ASP A O 1
ATOM 2239 N N . PHE A 1 279 ? -25.641 -7.168 1.547 1 92.88 279 PHE A N 1
ATOM 2240 C CA . PHE A 1 279 ? -25.984 -5.863 2.104 1 92.88 279 PHE A CA 1
ATOM 2241 C C . PHE A 1 279 ? -24.969 -4.812 1.682 1 92.88 279 PHE A C 1
ATOM 2243 O O . PHE A 1 279 ? -23.922 -5.141 1.1 1 92.88 279 PHE A O 1
ATOM 2250 N N . ALA A 1 280 ? -25.328 -3.561 1.854 1 95.44 280 ALA A N 1
ATOM 2251 C CA . ALA A 1 280 ? -24.422 -2.439 1.614 1 95.44 280 ALA A CA 1
ATOM 2252 C C . ALA A 1 280 ? -24.531 -1.394 2.719 1 95.44 280 ALA A C 1
ATOM 2254 O O . ALA A 1 280 ? -25.641 -0.976 3.07 1 95.44 280 ALA A O 1
ATOM 2255 N N . ILE A 1 281 ? -23.438 -1.041 3.275 1 96.44 281 ILE A N 1
ATOM 2256 C CA . ILE A 1 281 ? -23.375 -0.042 4.336 1 96.44 281 ILE A CA 1
ATOM 2257 C C . ILE A 1 281 ? -22.453 1.097 3.916 1 96.44 281 ILE A C 1
ATOM 2259 O O . ILE A 1 281 ? -21.344 0.855 3.41 1 96.44 281 ILE A O 1
ATOM 2263 N N . ALA A 1 282 ? -22.906 2.262 4.062 1 96.62 282 ALA A N 1
ATOM 2264 C CA . ALA A 1 282 ? -22.047 3.436 3.889 1 96.62 282 ALA A CA 1
ATOM 2265 C C . ALA A 1 282 ? -21.5 3.924 5.23 1 96.62 282 ALA A C 1
ATOM 2267 O O . ALA A 1 282 ? -22.281 4.207 6.152 1 96.62 282 ALA A O 1
ATOM 2268 N N . VAL A 1 283 ? -20.25 3.951 5.395 1 96.88 283 VAL A N 1
ATOM 2269 C CA . VAL A 1 283 ? -19.578 4.445 6.598 1 96.88 283 VAL A CA 1
ATOM 2270 C C . VAL A 1 283 ? -18.875 5.766 6.293 1 96.88 283 VAL A C 1
ATOM 2272 O O . VAL A 1 283 ? -18.141 5.867 5.312 1 96.88 283 VAL A O 1
ATOM 2275 N N . GLU A 1 284 ? -19.109 6.75 7.16 1 95.19 284 GLU A N 1
ATOM 2276 C CA . GLU A 1 284 ? -18.562 8.078 6.902 1 95.19 284 GLU A CA 1
ATOM 2277 C C . GLU A 1 284 ? -18.062 8.727 8.188 1 95.19 284 GLU A C 1
ATOM 2279 O O . GLU A 1 284 ? -18.672 8.562 9.25 1 95.19 284 GLU A O 1
ATOM 2284 N N . SER A 1 285 ? -16.953 9.367 8.055 1 95 285 SER A N 1
ATOM 2285 C CA . SER A 1 285 ? -16.5 10.219 9.148 1 95 285 SER A CA 1
ATOM 2286 C C . SER A 1 285 ? -17.062 11.625 9.031 1 95 285 SER A C 1
ATOM 2288 O O . SER A 1 285 ? -16.75 12.359 8.086 1 95 285 SER A O 1
ATOM 2290 N N . LYS A 1 286 ? -17.797 11.953 9.945 1 89.62 286 LYS A N 1
ATOM 2291 C CA . LYS A 1 286 ? -18.438 13.266 9.883 1 89.62 286 LYS A CA 1
ATOM 2292 C C . LYS A 1 286 ? -18.906 13.719 11.266 1 89.62 286 LYS A C 1
ATOM 2294 O O . LYS A 1 286 ? -18.891 12.93 12.219 1 89.62 286 LYS A O 1
ATOM 2299 N N . ARG A 1 287 ? -19.172 15.008 11.227 1 82.25 287 ARG A N 1
ATOM 2300 C CA . ARG A 1 287 ? -19.812 15.555 12.422 1 82.25 287 ARG A CA 1
ATOM 2301 C C . ARG A 1 287 ? -21.312 15.312 12.398 1 82.25 287 ARG A C 1
ATOM 2303 O O . ARG A 1 287 ? -22 15.68 11.438 1 82.25 287 ARG A O 1
ATOM 2310 N N . HIS A 1 288 ? -21.672 14.617 13.328 1 72.75 288 HIS A N 1
ATOM 2311 C CA . HIS A 1 288 ? -23.125 14.406 13.398 1 72.75 288 HIS A CA 1
ATOM 2312 C C . HIS A 1 288 ? -23.859 15.727 13.594 1 72.75 288 HIS A C 1
ATOM 2314 O O . HIS A 1 288 ? -23.328 16.656 14.203 1 72.75 288 HIS A O 1
ATOM 2320 N N . THR A 1 289 ? -24.953 15.805 12.969 1 64.69 289 THR A N 1
ATOM 2321 C CA . THR A 1 289 ? -25.734 17.031 12.984 1 64.69 289 THR A CA 1
ATOM 2322 C C . THR A 1 289 ? -26 17.5 14.422 1 64.69 289 THR A C 1
ATOM 2324 O O . THR A 1 289 ? -26.047 18.688 14.695 1 64.69 289 THR A O 1
ATOM 2327 N N . PHE A 1 290 ? -26.094 16.5 15.305 1 61.09 290 PHE A N 1
ATOM 2328 C CA . PHE A 1 290 ? -26.328 16.859 16.703 1 61.09 290 PHE A CA 1
ATOM 2329 C C . PHE A 1 290 ? -25.188 17.734 17.234 1 61.09 290 PHE A C 1
ATOM 2331 O O . PHE A 1 290 ? -25.438 18.75 17.875 1 61.09 290 PHE A O 1
ATOM 2338 N N . TRP A 1 291 ? -23.969 17.359 16.891 1 61.28 291 TRP A N 1
ATOM 2339 C CA . TRP A 1 291 ? -22.828 18.094 17.422 1 61.28 291 TRP A CA 1
ATOM 2340 C C . TRP A 1 291 ? -22.672 19.438 16.734 1 61.28 291 TRP A C 1
ATOM 2342 O O . TRP A 1 291 ? -22.125 20.391 17.312 1 61.28 291 TRP A O 1
ATOM 2352 N N . LYS A 1 292 ? -23.125 19.484 15.547 1 59.69 292 LYS A N 1
ATOM 2353 C CA . LYS A 1 292 ? -23.125 20.781 14.898 1 59.69 292 LYS A CA 1
ATOM 2354 C C . LYS A 1 292 ? -23.938 21.797 15.688 1 59.69 292 LYS A C 1
ATOM 2356 O O . LYS A 1 292 ? -23.516 22.953 15.859 1 59.69 292 LYS A O 1
ATOM 2361 N N . TYR A 1 293 ? -25.016 21.281 16.188 1 57 293 TYR A N 1
ATOM 2362 C CA . TYR A 1 293 ? -25.891 22.156 16.953 1 57 293 TYR A CA 1
ATOM 2363 C C . TYR A 1 293 ? -25.266 22.516 18.281 1 57 293 TYR A C 1
ATOM 2365 O O . TYR A 1 293 ? -25.281 23.688 18.688 1 57 293 TYR A O 1
ATOM 2373 N N . VAL A 1 294 ? -24.625 21.609 18.891 1 56.5 294 VAL A N 1
ATOM 2374 C CA . VAL A 1 294 ? -24.016 21.859 20.188 1 56.5 294 VAL A CA 1
ATOM 2375 C C . VAL A 1 294 ? -22.828 22.812 20.031 1 56.5 294 VAL A C 1
ATOM 2377 O O . VAL A 1 294 ? -22.672 23.734 20.828 1 56.5 294 VAL A O 1
ATOM 2380 N N . ALA A 1 295 ? -22.062 22.625 19.047 1 58.72 295 ALA A N 1
ATOM 2381 C CA . ALA A 1 295 ? -20.922 23.5 18.797 1 58.72 295 ALA A CA 1
ATOM 2382 C C . ALA A 1 295 ? -21.375 24.922 18.484 1 58.72 295 ALA A C 1
ATOM 2384 O O . ALA A 1 295 ? -20.766 25.891 18.938 1 58.72 295 ALA A O 1
ATOM 2385 N N . GLU A 1 296 ? -22.359 24.984 17.719 1 57.97 296 GLU A N 1
ATOM 2386 C CA . GLU A 1 296 ? -22.922 26.297 17.406 1 57.97 296 GLU A CA 1
ATOM 2387 C C . GLU A 1 296 ? -23.469 26.984 18.656 1 57.97 296 GLU A C 1
ATOM 2389 O O . GLU A 1 296 ? -23.281 28.172 18.844 1 57.97 296 GLU A O 1
ATOM 2394 N N . GLU A 1 297 ? -24.047 26.156 19.438 1 55.5 297 GLU A N 1
ATOM 2395 C CA . GLU A 1 297 ? -24.562 26.703 20.703 1 55.5 297 GLU A CA 1
ATOM 2396 C C . GLU A 1 297 ? -23.422 27.172 21.594 1 55.5 297 GLU A C 1
ATOM 2398 O O . GLU A 1 297 ? -23.516 28.25 22.203 1 55.5 297 GLU A O 1
ATOM 2403 N N . LYS A 1 298 ? -22.438 26.406 21.531 1 57 298 LYS A N 1
ATOM 2404 C CA . LYS A 1 298 ? -21.297 26.797 22.344 1 57 298 LYS A CA 1
ATOM 2405 C C . LYS A 1 298 ? -20.625 28.047 21.797 1 57 298 LYS A C 1
ATOM 2407 O O . LYS A 1 298 ? -20.234 28.938 22.562 1 57 298 LYS A O 1
ATOM 2412 N N . ARG A 1 299 ? -20.5 28.078 20.609 1 57.69 299 ARG A N 1
ATOM 2413 C CA . ARG A 1 299 ? -19.953 29.281 19.984 1 57.69 299 ARG A CA 1
ATOM 2414 C C . ARG A 1 299 ? -20.828 30.5 20.25 1 57.69 299 ARG A C 1
ATOM 2416 O O . ARG A 1 299 ? -20.312 31.594 20.516 1 57.69 299 ARG A O 1
ATOM 2423 N N . GLU A 1 300 ? -22.062 30.297 20.188 1 58.97 300 GLU A N 1
ATOM 2424 C CA . GLU A 1 300 ? -22.984 31.375 20.484 1 58.97 300 GLU A CA 1
ATOM 2425 C C . GLU A 1 300 ? -22.891 31.812 21.938 1 58.97 300 GLU A C 1
ATOM 2427 O O . GLU A 1 300 ? -22.938 33 22.234 1 58.97 300 GLU A O 1
ATOM 2432 N N . MET A 1 301 ? -22.625 30.859 22.703 1 61.31 301 MET A N 1
ATOM 2433 C CA . MET A 1 301 ? -22.484 31.188 24.109 1 61.31 301 MET A CA 1
ATOM 2434 C C . MET A 1 301 ? -21.203 31.969 24.359 1 61.31 301 MET A C 1
ATOM 2436 O O . MET A 1 301 ? -21.188 32.938 25.141 1 61.31 301 MET A O 1
ATOM 2440 N N . ILE A 1 302 ? -20.219 31.625 23.688 1 63.5 302 ILE A N 1
ATOM 2441 C CA . ILE A 1 302 ? -18.984 32.375 23.781 1 63.5 302 ILE A CA 1
ATOM 2442 C C . ILE A 1 302 ? -19.203 33.781 23.219 1 63.5 302 ILE A C 1
ATOM 2444 O O . ILE A 1 302 ? -18.734 34.781 23.812 1 63.5 302 ILE A O 1
ATOM 2448 N N . GLY A 1 303 ? -19.906 33.781 22.156 1 58.59 303 GLY A N 1
ATOM 2449 C CA . GLY A 1 303 ? -20.25 35.094 21.609 1 58.59 303 GLY A CA 1
ATOM 2450 C C . GLY A 1 303 ? -21.031 35.969 22.594 1 58.59 303 GLY A C 1
ATOM 2451 O O . GLY A 1 303 ? -20.75 37.156 22.734 1 58.59 303 GLY A O 1
ATOM 2452 N N . VAL A 1 304 ? -21.922 35.375 23.266 1 63.03 304 VAL A N 1
ATOM 2453 C CA . VAL A 1 304 ? -22.734 36.094 24.25 1 63.03 304 VAL A CA 1
ATOM 2454 C C . VAL A 1 304 ? -21.844 36.5 25.422 1 63.03 304 VAL A C 1
ATOM 2456 O O . VAL A 1 304 ? -21.984 37.625 25.938 1 63.03 304 VAL A O 1
ATOM 2459 N N . ASP A 1 305 ? -20.875 35.75 25.688 1 60.91 305 ASP A N 1
ATOM 2460 C CA . ASP A 1 305 ? -19.969 36.125 26.781 1 60.91 305 ASP A CA 1
ATOM 2461 C C . ASP A 1 305 ? -19.062 37.281 26.375 1 60.91 305 ASP A C 1
ATOM 2463 O O . ASP A 1 305 ? -18.797 38.188 27.188 1 60.91 305 ASP A O 1
ATOM 2467 N N . ILE A 1 306 ? -18.719 37.219 25.188 1 63.12 306 ILE A N 1
ATOM 2468 C CA . ILE A 1 306 ? -17.922 38.344 24.688 1 63.12 306 ILE A CA 1
ATOM 2469 C C . ILE A 1 306 ? -18.75 39.625 24.672 1 63.12 306 ILE A C 1
ATOM 2471 O O . ILE A 1 306 ? -18.297 40.688 25.125 1 63.12 306 ILE A O 1
ATOM 2475 N N . VAL A 1 307 ? -19.969 39.531 24.234 1 63.53 307 VAL A N 1
ATOM 2476 C CA . VAL A 1 307 ? -20.859 40.688 24.203 1 63.53 307 VAL A CA 1
ATOM 2477 C C . VAL A 1 307 ? -21.141 41.156 25.625 1 63.53 307 VAL A C 1
ATOM 2479 O O . VAL A 1 307 ? -21.125 42.375 25.891 1 63.53 307 VAL A O 1
ATOM 2482 N N . ARG A 1 308 ? -21.25 40.281 26.5 1 62 308 ARG A N 1
ATOM 2483 C CA . ARG A 1 308 ? -21.453 40.625 27.906 1 62 308 ARG A CA 1
ATOM 2484 C C . ARG A 1 308 ? -20.234 41.344 28.484 1 62 308 ARG A C 1
ATOM 2486 O O . ARG A 1 308 ? -20.375 42.344 29.188 1 62 308 ARG A O 1
ATOM 2493 N N . THR A 1 309 ? -19.156 40.875 28.078 1 64.25 309 THR A N 1
ATOM 2494 C CA . THR A 1 309 ? -17.922 41.531 28.531 1 64.25 309 THR A CA 1
ATOM 2495 C C . THR A 1 309 ? -17.766 42.906 27.938 1 64.25 309 THR A C 1
ATOM 2497 O O . THR A 1 309 ? -17.391 43.844 28.641 1 64.25 309 THR A O 1
ATOM 2500 N N . ILE A 1 310 ? -18.125 43.031 26.734 1 66.44 310 ILE A N 1
ATOM 2501 C CA . ILE A 1 310 ? -18.078 44.312 26.078 1 66.44 310 ILE A CA 1
ATOM 2502 C C . ILE A 1 310 ? -19.078 45.281 26.719 1 66.44 310 ILE A C 1
ATOM 2504 O O . ILE A 1 310 ? -18.766 46.438 27 1 66.44 310 ILE A O 1
ATOM 2508 N N . ILE A 1 311 ? -20.25 44.781 27.031 1 61.97 311 ILE A N 1
ATOM 2509 C CA . ILE A 1 311 ? -21.266 45.594 27.688 1 61.97 311 ILE A CA 1
ATOM 2510 C C . ILE A 1 311 ? -20.781 46.031 29.062 1 61.97 311 ILE A C 1
ATOM 2512 O O . ILE A 1 311 ? -20.938 47.188 29.453 1 61.97 311 ILE A O 1
ATOM 2516 N N . TYR A 1 312 ? -20.078 45.188 29.719 1 61.56 312 TYR A N 1
ATOM 2517 C CA . TYR A 1 312 ? -19.531 45.5 31.031 1 61.56 312 TYR A CA 1
ATOM 2518 C C . TYR A 1 312 ? -18.438 46.562 30.922 1 61.56 312 TYR A C 1
ATOM 2520 O O . TYR A 1 312 ? -18.391 47.5 31.703 1 61.56 312 TYR A O 1
ATOM 2528 N N . MET A 1 313 ? -17.656 46.469 29.891 1 66 313 MET A N 1
ATOM 2529 C CA . MET A 1 313 ? -16.594 47.406 29.688 1 66 313 MET A CA 1
ATOM 2530 C C . MET A 1 313 ? -17.156 48.781 29.297 1 66 313 MET A C 1
ATOM 2532 O O . MET A 1 313 ? -16.719 49.812 29.812 1 66 313 MET A O 1
ATOM 2536 N N . VAL A 1 314 ? -18.078 48.719 28.469 1 66 314 VAL A N 1
ATOM 2537 C CA . VAL A 1 314 ? -18.719 49.969 28.047 1 66 314 VAL A CA 1
ATOM 2538 C C . VAL A 1 314 ? -19.438 50.625 29.234 1 66 314 VAL A C 1
ATOM 2540 O O . VAL A 1 314 ? -19.375 51.844 29.422 1 66 314 VAL A O 1
ATOM 2543 N N . SER A 1 315 ? -19.984 49.875 30.094 1 65.69 315 SER A N 1
ATOM 2544 C CA . SER A 1 315 ? -20.641 50.375 31.297 1 65.69 315 SER A CA 1
ATOM 2545 C C . SER A 1 315 ? -19.641 51 32.25 1 65.69 315 SER A C 1
ATOM 2547 O O . SER A 1 315 ? -19.922 52.031 32.844 1 65.69 315 SER A O 1
ATOM 2549 N N . ILE A 1 316 ? -18.453 50.469 32.281 1 59.91 316 ILE A N 1
ATOM 2550 C CA . ILE A 1 316 ? -17.406 51 33.125 1 59.91 316 ILE A CA 1
ATOM 2551 C C . ILE A 1 316 ? -16.891 52.312 32.562 1 59.91 316 ILE A C 1
ATOM 2553 O O . ILE A 1 316 ? -16.719 53.281 33.281 1 59.91 316 ILE A O 1
ATOM 2557 N N . ILE A 1 317 ? -16.75 52.344 31.312 1 61.44 317 ILE A N 1
ATOM 2558 C CA . ILE A 1 317 ? -16.281 53.562 30.641 1 61.44 317 ILE A CA 1
ATOM 2559 C C . ILE A 1 317 ? -17.328 54.656 30.797 1 61.44 317 ILE A C 1
ATOM 2561 O O . ILE A 1 317 ? -16.984 55.781 31.141 1 61.44 317 ILE A O 1
ATOM 2565 N N . ASN A 1 318 ? -18.578 54.281 30.656 1 63.25 318 ASN A N 1
ATOM 2566 C CA . ASN A 1 318 ? -19.641 55.25 30.797 1 63.25 318 ASN A CA 1
ATOM 2567 C C . ASN A 1 318 ? -19.766 55.75 32.25 1 63.25 318 ASN A C 1
ATOM 2569 O O . ASN A 1 318 ? -19.969 56.938 32.5 1 63.25 318 ASN A O 1
ATOM 2573 N N . ALA A 1 319 ? -19.484 54.906 33.156 1 63.28 319 ALA A N 1
ATOM 2574 C CA . ALA A 1 319 ? -19.516 55.25 34.562 1 63.28 319 ALA A CA 1
ATOM 2575 C C . ALA A 1 319 ? -18.344 56.156 34.938 1 63.28 319 ALA A C 1
ATOM 2577 O O . ALA A 1 319 ? -18.5 57.156 35.656 1 63.28 319 ALA A O 1
ATOM 2578 N N . THR A 1 320 ? -17.234 55.906 34.344 1 63.81 320 THR A N 1
ATOM 2579 C CA . THR A 1 320 ? -16.047 56.719 34.594 1 63.81 320 THR A CA 1
ATOM 2580 C C . THR A 1 320 ? -16.203 58.094 33.938 1 63.81 320 THR A C 1
ATOM 2582 O O . THR A 1 320 ? -15.836 59.125 34.562 1 63.81 320 THR A O 1
ATOM 2585 N N . LEU A 1 321 ? -16.797 58.125 32.844 1 63.66 321 LEU A N 1
ATOM 2586 C CA . LEU A 1 321 ? -17.062 59.375 32.188 1 63.66 321 LEU A CA 1
ATOM 2587 C C . LEU A 1 321 ? -18.094 60.188 32.969 1 63.66 321 LEU A C 1
ATOM 2589 O O . LEU A 1 321 ? -17.938 61.406 33.125 1 63.66 321 LEU A O 1
ATOM 2593 N N . ALA A 1 322 ? -19.031 59.562 33.531 1 63.03 322 ALA A N 1
ATOM 2594 C CA . ALA A 1 322 ? -20.047 60.219 34.344 1 63.03 322 ALA A CA 1
ATOM 2595 C C . ALA A 1 322 ? -19.453 60.781 35.625 1 63.03 322 ALA A C 1
ATOM 2597 O O . ALA A 1 322 ? -19.75 61.906 36 1 63.03 322 ALA A O 1
ATOM 2598 N N . VAL A 1 323 ? -18.547 60.094 36.125 1 63.75 323 VAL A N 1
ATOM 2599 C CA . VAL A 1 323 ? -17.891 60.531 37.375 1 63.75 323 VAL A CA 1
ATOM 2600 C C . VAL A 1 323 ? -16.969 61.688 37.062 1 63.75 323 VAL A C 1
ATOM 2602 O O . VAL A 1 323 ? -16.922 62.688 37.781 1 63.75 323 VAL A O 1
ATOM 2605 N N . THR A 1 324 ? -16.359 61.656 35.969 1 62.91 324 THR A N 1
ATOM 2606 C CA . THR A 1 324 ? -15.469 62.75 35.562 1 62.91 324 THR A CA 1
ATOM 2607 C C . THR A 1 324 ? -16.266 64 35.281 1 62.91 324 THR A C 1
ATOM 2609 O O . THR A 1 324 ? -15.867 65.125 35.688 1 62.91 324 THR A O 1
ATOM 2612 N N . VAL A 1 325 ? -17.375 63.906 34.688 1 61.34 325 VAL A N 1
ATOM 2613 C CA . VAL A 1 325 ? -18.234 65.062 34.375 1 61.34 325 VAL A CA 1
ATOM 2614 C C . VAL A 1 325 ? -18.844 65.625 35.656 1 61.34 325 VAL A C 1
ATOM 2616 O O . VAL A 1 325 ? -18.938 66.812 35.844 1 61.34 325 VAL A O 1
ATOM 2619 N N . ALA A 1 326 ? -19.141 64.75 36.562 1 62.09 326 ALA A N 1
ATOM 2620 C CA . ALA A 1 326 ? -19.672 65.188 37.844 1 62.09 326 ALA A CA 1
ATOM 2621 C C . ALA A 1 326 ? -18.625 65.938 38.656 1 62.09 326 ALA A C 1
ATOM 2623 O O . ALA A 1 326 ? -18.922 66.938 39.25 1 62.09 326 ALA A O 1
ATOM 2624 N N . VAL A 1 327 ? -17.453 65.562 38.594 1 61.28 327 VAL A N 1
ATOM 2625 C CA . VAL A 1 327 ? -16.359 66.188 39.281 1 61.28 327 VAL A CA 1
ATOM 2626 C C . VAL A 1 327 ? -16.062 67.562 38.656 1 61.28 327 VAL A C 1
ATOM 2628 O O . VAL A 1 327 ? -15.914 68.562 39.344 1 61.28 327 VAL A O 1
ATOM 2631 N N . VAL A 1 328 ? -16.172 67.688 37.438 1 61.19 328 VAL A N 1
ATOM 2632 C CA . VAL A 1 328 ? -15.922 68.938 36.719 1 61.19 328 VAL A CA 1
ATOM 2633 C C . VAL A 1 328 ? -17.062 69.875 37.031 1 61.19 328 VAL A C 1
ATOM 2635 O O . VAL A 1 328 ? -16.812 71.062 37.281 1 61.19 328 VAL A O 1
ATOM 2638 N N . SER A 1 329 ? -18.25 69.438 37.094 1 56.06 329 SER A N 1
ATOM 2639 C CA . SER A 1 329 ? -19.406 70.312 37.438 1 56.06 329 SER A CA 1
ATOM 2640 C C . SER A 1 329 ? -19.344 70.812 38.875 1 56.06 329 SER A C 1
ATOM 2642 O O . SER A 1 329 ? -19.656 71.938 39.156 1 56.06 329 SER A O 1
ATOM 2644 N N . PHE A 1 330 ? -18.922 70 39.656 1 57.53 330 PHE A N 1
ATOM 2645 C CA . PHE A 1 330 ? -18.781 70.312 41.062 1 57.53 330 PHE A CA 1
ATOM 2646 C C . PHE A 1 330 ? -17.672 71.375 41.25 1 57.53 330 PHE A C 1
ATOM 2648 O O . PHE A 1 330 ? -17.859 72.375 41.969 1 57.53 330 PHE A O 1
ATOM 2655 N N . LEU A 1 331 ? -16.625 71.25 40.656 1 56.59 331 LEU A N 1
ATOM 2656 C CA . LEU A 1 331 ? -15.516 72.188 40.75 1 56.59 331 LEU A CA 1
ATOM 2657 C C . LEU A 1 331 ? -15.859 73.5 40.094 1 56.59 331 LEU A C 1
ATOM 2659 O O . LEU A 1 331 ? -15.391 74.562 40.531 1 56.59 331 LEU A O 1
ATOM 2663 N N . HIS A 1 332 ? -16.75 73.562 39.219 1 53.97 332 HIS A N 1
ATOM 2664 C CA . HIS A 1 332 ? -17.219 74.812 38.594 1 53.97 332 HIS A CA 1
ATOM 2665 C C . HIS A 1 332 ? -18.125 75.562 39.531 1 53.97 332 HIS A C 1
ATOM 2667 O O . HIS A 1 332 ? -18.094 76.812 39.531 1 53.97 332 HIS A O 1
ATOM 2673 N N . ARG A 1 333 ? -18.875 75 40.344 1 54.53 333 ARG A N 1
ATOM 2674 C CA . ARG A 1 333 ? -19.828 75.688 41.219 1 54.53 333 ARG A CA 1
ATOM 2675 C C . ARG A 1 333 ? -19.172 76.062 42.531 1 54.53 333 ARG A C 1
ATOM 2677 O O . ARG A 1 333 ? -19.609 77 43.188 1 54.53 333 ARG A O 1
ATOM 2684 N N . ASN A 1 334 ? -18.266 75.438 43.125 1 50.38 334 ASN A N 1
ATOM 2685 C CA . ASN A 1 334 ? -17.578 75.812 44.375 1 50.38 334 ASN A CA 1
ATOM 2686 C C . ASN A 1 334 ? -16.109 76.125 44.125 1 50.38 334 ASN A C 1
ATOM 2688 O O . ASN A 1 334 ? -15.297 75.25 43.812 1 50.38 334 ASN A O 1
ATOM 2692 N N . PRO A 1 335 ? -15.844 77.438 43.969 1 44.78 335 PRO A N 1
ATOM 2693 C CA . PRO A 1 335 ? -14.484 77.875 43.688 1 44.78 335 PRO A CA 1
ATOM 2694 C C . PRO A 1 335 ? -13.484 77.438 44.75 1 44.78 335 PRO A C 1
ATOM 2696 O O . PRO A 1 335 ? -13.875 77.125 45.875 1 44.78 335 PRO A O 1
ATOM 2699 N N . LEU A 1 336 ? -12.266 77.062 44.5 1 45.06 336 LEU A N 1
ATOM 2700 C CA . LEU A 1 336 ? -11.203 76.5 45.312 1 45.06 336 LEU A CA 1
ATOM 2701 C C . LEU A 1 336 ? -10.961 77.375 46.562 1 45.06 336 LEU A C 1
ATOM 2703 O O . LEU A 1 336 ? -10.219 77 47.469 1 45.06 336 LEU A O 1
ATOM 2707 N N . SER A 1 337 ? -11.164 78.688 46.562 1 41.19 337 SER A N 1
ATOM 2708 C CA . SER A 1 337 ? -10.797 79.312 47.844 1 41.19 337 SER A CA 1
ATOM 2709 C C . SER A 1 337 ? -11.469 78.625 49.031 1 41.19 337 SER A C 1
ATOM 2711 O O . SER A 1 337 ? -10.891 78.562 50.094 1 41.19 337 SER A O 1
ATOM 2713 N N . SER A 1 338 ? -12.75 78.625 49.062 1 37 338 SER A N 1
ATOM 2714 C CA . SER A 1 338 ? -13.375 78.062 50.25 1 37 338 SER A CA 1
ATOM 2715 C C . SER A 1 338 ? -13.078 76.562 50.375 1 37 338 SER A C 1
ATOM 2717 O O . SER A 1 338 ? -13.531 75.875 51.312 1 37 338 SER A O 1
ATOM 2719 N N . ILE A 1 339 ? -12.656 75.875 49.344 1 38.72 339 ILE A N 1
ATOM 2720 C CA . ILE A 1 339 ? -12.406 74.438 49.438 1 38.72 339 ILE A CA 1
ATOM 2721 C C . ILE A 1 339 ? -11.078 74.188 50.156 1 38.72 339 ILE A C 1
ATOM 2723 O O . ILE A 1 339 ? -10.508 73.125 50.062 1 38.72 339 ILE A O 1
ATOM 2727 N N . SER A 1 340 ? -10.453 75.188 50.75 1 35.16 340 SER A N 1
ATOM 2728 C CA . SER A 1 340 ? -9.336 74.812 51.625 1 35.16 340 SER A CA 1
ATOM 2729 C C . SER A 1 340 ? -9.703 73.625 52.469 1 35.16 340 SER A C 1
ATOM 2731 O O . SER A 1 340 ? -8.844 72.75 52.781 1 35.16 340 SER A O 1
ATOM 2733 N N . GLN A 1 341 ? -10.633 73.812 53.562 1 31.83 341 GLN A N 1
ATOM 2734 C CA . GLN A 1 341 ? -10.75 72.812 54.625 1 31.83 341 GLN A CA 1
ATOM 2735 C C . GLN A 1 341 ? -11.375 71.5 54.125 1 31.83 341 GLN A C 1
ATOM 2737 O O . GLN A 1 341 ? -11.773 70.688 54.938 1 31.83 341 GLN A O 1
ATOM 2742 N N . TRP A 1 342 ? -11.93 71.5 52.938 1 31.67 342 TRP A N 1
ATOM 2743 C CA . TRP A 1 342 ? -12.594 70.188 52.688 1 31.67 342 TRP A CA 1
ATOM 2744 C C . TRP A 1 342 ? -11.602 69.062 52.75 1 31.67 342 TRP A C 1
ATOM 2746 O O . TRP A 1 342 ? -10.617 69.062 52 1 31.67 342 TRP A O 1
ATOM 2756 N N . THR A 1 343 ? -11.32 68.5 54 1 27.34 343 THR A N 1
ATOM 2757 C CA . THR A 1 343 ? -10.75 67.188 54.188 1 27.34 343 THR A CA 1
ATOM 2758 C C . THR A 1 343 ? -11.32 66.25 53.156 1 27.34 343 THR A C 1
ATOM 2760 O O . THR A 1 343 ? -12.531 66.188 52.906 1 27.34 343 THR A O 1
ATOM 2763 N N . VAL A 1 344 ? -10.578 65.875 52.094 1 30.16 344 VAL A N 1
ATOM 2764 C CA . VAL A 1 344 ? -10.711 64.75 51.156 1 30.16 344 VAL A CA 1
ATOM 2765 C C . VAL A 1 344 ? -11.453 63.594 51.844 1 30.16 344 VAL A C 1
ATOM 2767 O O . VAL A 1 344 ? -11.555 62.5 51.281 1 30.16 344 VAL A O 1
ATOM 2770 N N . HIS A 1 345 ? -11.883 63.688 53.156 1 27.16 345 HIS A N 1
ATOM 2771 C CA . HIS A 1 345 ? -12.484 62.5 53.719 1 27.16 345 HIS A CA 1
ATOM 2772 C C . HIS A 1 345 ? -13.75 62.094 52.969 1 27.16 345 HIS A C 1
ATOM 2774 O O . HIS A 1 345 ? -14.016 60.938 52.75 1 27.16 345 HIS A O 1
ATOM 2780 N N . SER A 1 346 ? -14.664 63.094 52.938 1 27.02 346 SER A N 1
ATOM 2781 C CA . SER A 1 346 ? -16.031 62.625 52.781 1 27.02 346 SER A CA 1
ATOM 2782 C C . SER A 1 346 ? -16.328 62.188 51.344 1 27.02 346 SER A C 1
ATOM 2784 O O . SER A 1 346 ? -17.453 61.812 51.031 1 27.02 346 SER A O 1
ATOM 2786 N N . VAL A 1 347 ? -15.57 62.719 50.438 1 30.19 347 VAL A N 1
ATOM 2787 C CA . VAL A 1 347 ? -16.156 62.406 49.125 1 30.19 347 VAL A CA 1
ATOM 2788 C C . VAL A 1 347 ? -16.141 60.906 48.906 1 30.19 347 VAL A C 1
ATOM 2790 O O . VAL A 1 347 ? -16.844 60.375 48.031 1 30.19 347 VAL A O 1
ATOM 2793 N N . PHE A 1 348 ? -15.133 60.25 49.531 1 28.25 348 PHE A N 1
ATOM 2794 C CA . PHE A 1 348 ? -15.148 58.812 49.219 1 28.25 348 PHE A CA 1
ATOM 2795 C C . PHE A 1 348 ? -16.297 58.125 49.938 1 28.25 348 PHE A C 1
ATOM 2797 O O . PHE A 1 348 ? -16.125 57.625 51.062 1 28.25 348 PHE A O 1
ATOM 2804 N N . TYR A 1 349 ? -17.375 58.688 50.188 1 22.83 349 TYR A N 1
ATOM 2805 C CA . TYR A 1 349 ? -18.406 57.812 50.719 1 22.83 349 TYR A CA 1
ATOM 2806 C C . TYR A 1 349 ? -18.641 56.625 49.844 1 22.83 349 TYR A C 1
ATOM 2808 O O . TYR A 1 349 ? -19.219 56.75 48.75 1 22.83 349 TYR A O 1
ATOM 2816 N N . PHE A 1 350 ? -17.703 55.719 49.844 1 25.5 350 PHE A N 1
ATOM 2817 C CA . PHE A 1 350 ? -18.047 54.406 49.312 1 25.5 350 PHE A CA 1
ATOM 2818 C C . PHE A 1 350 ? -19.297 53.844 50 1 25.5 350 PHE A C 1
ATOM 2820 O O . PHE A 1 350 ? -19.359 53.812 51.25 1 25.5 350 PHE A O 1
ATOM 2827 N N . PRO A 1 351 ? -20.469 54.062 49.469 1 25.02 351 PRO A N 1
ATOM 2828 C CA . PRO A 1 351 ? -21.531 53.375 50.188 1 25.02 351 PRO A CA 1
ATOM 2829 C C . PRO A 1 351 ? -21.078 52.031 50.75 1 25.02 351 PRO A C 1
ATOM 2831 O O . PRO A 1 351 ? -20.312 51.312 50.094 1 25.02 351 PRO A O 1
ATOM 2834 N N . LYS A 1 352 ? -20.781 52.031 52.031 1 23.81 352 LYS A N 1
ATOM 2835 C CA . LYS A 1 352 ? -20.391 50.781 52.656 1 23.81 352 LYS A CA 1
ATOM 2836 C C . LYS A 1 352 ? -21.219 49.625 52.125 1 23.81 352 LYS A C 1
ATOM 2838 O O . LYS A 1 352 ? -20.688 48.531 51.875 1 23.81 352 LYS A O 1
ATOM 2843 N N . SER A 1 353 ? -22.453 49.656 52.656 1 22.67 353 SER A N 1
ATOM 2844 C CA . SER A 1 353 ? -23.156 48.375 52.875 1 22.67 353 SER A CA 1
ATOM 2845 C C . SER A 1 353 ? -23.656 47.812 51.531 1 22.67 353 SER A C 1
ATOM 2847 O O . SER A 1 353 ? -24.625 48.312 50.969 1 22.67 353 SER A O 1
ATOM 2849 N N . CYS A 1 354 ? -22.969 47.844 50.531 1 24 354 CYS A N 1
ATOM 2850 C CA . CYS A 1 354 ? -23.672 47.031 49.562 1 24 354 CYS A CA 1
ATOM 2851 C C . CYS A 1 354 ? -24.281 45.781 50.188 1 24 354 CYS A C 1
ATOM 2853 O O . CYS A 1 354 ? -23.594 45.031 50.875 1 24 354 CYS A O 1
ATOM 2855 N N . PRO A 1 355 ? -25.594 45.906 50.625 1 23.39 355 PRO A N 1
ATOM 2856 C CA . PRO A 1 355 ? -26.156 44.719 51.219 1 23.39 355 PRO A CA 1
ATOM 2857 C C . PRO A 1 355 ? -25.609 43.438 50.594 1 23.39 355 PRO A C 1
ATOM 2859 O O . PRO A 1 355 ? -25.297 43.406 49.406 1 23.39 355 PRO A O 1
ATOM 2862 N N . GLU A 1 356 ? -24.719 42.719 51.344 1 24.27 356 GLU A N 1
ATOM 2863 C CA . GLU A 1 356 ? -24.453 41.312 51.031 1 24.27 356 GLU A CA 1
ATOM 2864 C C . GLU A 1 356 ? -25.719 40.594 50.625 1 24.27 356 GLU A C 1
ATOM 2866 O O . GLU A 1 356 ? -26.578 40.281 51.438 1 24.27 356 GLU A O 1
ATOM 2871 N N . THR A 1 357 ? -26.484 41.25 49.719 1 21.42 357 THR A N 1
ATOM 2872 C CA . THR A 1 357 ? -27.578 40.375 49.281 1 21.42 357 THR A CA 1
ATOM 2873 C C . THR A 1 357 ? -27.109 38.938 49.188 1 21.42 357 THR A C 1
ATOM 2875 O O . THR A 1 357 ? -26.25 38.625 48.344 1 21.42 357 THR A O 1
ATOM 2878 N N . ILE A 1 358 ? -26.922 38.375 50.406 1 20.39 358 ILE A N 1
ATOM 2879 C CA . ILE A 1 358 ? -26.859 36.906 50.562 1 20.39 358 ILE A CA 1
ATOM 2880 C C . ILE A 1 358 ? -27.797 36.25 49.594 1 20.39 358 ILE A C 1
ATOM 2882 O O . ILE A 1 358 ? -29.016 36.469 49.625 1 20.39 358 ILE A O 1
ATOM 2886 N N . LEU A 1 359 ? -27.516 36.375 48.281 1 21.55 359 LEU A N 1
ATOM 2887 C CA . LEU A 1 359 ? -28.344 35.5 47.438 1 21.55 359 LEU A CA 1
ATOM 2888 C C . LEU A 1 359 ? -28.688 34.219 48.188 1 21.55 359 LEU A C 1
ATOM 2890 O O . LEU A 1 359 ? -27.812 33.375 48.406 1 21.55 359 LEU A O 1
ATOM 2894 N N . ASN A 1 360 ? -29.391 34.406 49.344 1 19.97 360 ASN A N 1
ATOM 2895 C CA . ASN A 1 360 ? -29.953 33.219 49.969 1 19.97 360 ASN A CA 1
ATOM 2896 C C . ASN A 1 360 ? -30.562 32.281 48.906 1 19.97 360 ASN A C 1
ATOM 2898 O O . ASN A 1 360 ? -31.656 32.562 48.406 1 19.97 360 ASN A O 1
ATOM 2902 N N . THR A 1 361 ? -29.922 32.094 47.844 1 23.7 361 THR A N 1
ATOM 2903 C CA . THR A 1 361 ? -30.484 31 47.031 1 23.7 361 THR A CA 1
ATOM 2904 C C . THR A 1 361 ? -30.922 29.828 47.906 1 23.7 361 THR A C 1
ATOM 2906 O O . THR A 1 361 ? -30.094 29.031 48.344 1 23.7 361 THR A O 1
ATOM 2909 N N . ASN A 1 362 ? -31.672 30.203 49.031 1 20.88 362 ASN A N 1
ATOM 2910 C CA . ASN A 1 362 ? -32.344 29.062 49.625 1 20.88 362 ASN A CA 1
ATOM 2911 C C . ASN A 1 362 ? -32.906 28.109 48.594 1 20.88 362 ASN A C 1
ATOM 2913 O O . ASN A 1 362 ? -33.906 28.391 47.969 1 20.88 362 ASN A O 1
ATOM 2917 N N . ILE A 1 363 ? -32.188 27.703 47.688 1 24.69 363 ILE A N 1
ATOM 2918 C CA . ILE A 1 363 ? -32.812 26.609 46.969 1 24.69 363 ILE A CA 1
ATOM 2919 C C . ILE A 1 363 ? -33.531 25.688 47.938 1 24.69 363 ILE A C 1
ATOM 2921 O O . ILE A 1 363 ? -32.906 25.188 48.875 1 24.69 363 ILE A O 1
ATOM 2925 N N . PRO A 1 364 ? -34.812 26.047 48.25 1 23.92 364 PRO A N 1
ATOM 2926 C CA . PRO A 1 364 ? -35.438 25.078 49.125 1 23.92 364 PRO A CA 1
ATOM 2927 C C . PRO A 1 364 ? -34.812 23.688 49.062 1 23.92 364 PRO A C 1
ATOM 2929 O O . PRO A 1 364 ? -34.25 23.328 48 1 23.92 364 PRO A O 1
ATOM 2932 N N . ASN A 1 365 ? -34.156 23.266 50.188 1 22.83 365 ASN A N 1
ATOM 2933 C CA . ASN A 1 365 ? -33.781 21.859 50.281 1 22.83 365 ASN A CA 1
ATOM 2934 C C . ASN A 1 365 ? -34.906 20.938 49.812 1 22.83 365 ASN A C 1
ATOM 2936 O O . ASN A 1 365 ? -34.969 19.781 50.219 1 22.83 365 ASN A O 1
ATOM 2940 N N . ASP A 1 366 ? -36.125 21.688 49.5 1 22.25 366 ASP A N 1
ATOM 2941 C CA . ASP A 1 366 ? -37.188 20.703 49.375 1 22.25 366 ASP A CA 1
ATOM 2942 C C . ASP A 1 366 ? -36.719 19.5 48.562 1 22.25 366 ASP A C 1
ATOM 2944 O O . ASP A 1 366 ? -36.344 19.641 47.375 1 22.25 366 ASP A O 1
ATOM 2948 N N . GLN A 1 367 ? -36.062 18.578 49.219 1 22.02 367 GLN A N 1
ATOM 2949 C CA . GLN A 1 367 ? -35.812 17.172 48.906 1 22.02 367 GLN A CA 1
ATOM 2950 C C . GLN A 1 367 ? -36.938 16.594 48.062 1 22.02 367 GLN A C 1
ATOM 2952 O O . GLN A 1 367 ? -36.906 15.414 47.719 1 22.02 367 GLN A O 1
ATOM 2957 N N . ASP A 1 368 ? -38.219 17.266 48.312 1 21.59 368 ASP A N 1
ATOM 2958 C CA . ASP A 1 368 ? -39.344 16.344 48.281 1 21.59 368 ASP A CA 1
ATOM 2959 C C . ASP A 1 368 ? -39.375 15.586 46.938 1 21.59 368 ASP A C 1
ATOM 2961 O O . ASP A 1 368 ? -38.625 15.898 46.031 1 21.59 368 ASP A O 1
ATOM 2965 N N . HIS A 1 369 ? -40.75 15.469 46.531 1 21.38 369 HIS A N 1
ATOM 2966 C CA . HIS A 1 369 ? -41.469 14.531 45.656 1 21.38 369 HIS A CA 1
ATOM 2967 C C . HIS A 1 369 ? -41.156 14.812 44.188 1 21.38 369 HIS A C 1
ATOM 2969 O O . HIS A 1 369 ? -41.75 15.719 43.594 1 21.38 369 HIS A O 1
ATOM 2975 N N . ILE A 1 370 ? -40.062 15.281 43.812 1 22.45 370 ILE A N 1
ATOM 2976 C CA . ILE A 1 370 ? -40.125 15.477 42.375 1 22.45 370 ILE A CA 1
ATOM 2977 C C . ILE A 1 370 ? -41 14.383 41.75 1 22.45 370 ILE A C 1
ATOM 2979 O O . ILE A 1 370 ? -40.688 13.195 41.906 1 22.45 370 ILE A O 1
ATOM 2983 N N . PRO A 1 371 ? -42.25 14.719 41.531 1 20.86 371 PRO A N 1
ATOM 2984 C CA . PRO A 1 371 ? -43.125 13.633 41.094 1 20.86 371 PRO A CA 1
ATOM 2985 C C . PRO A 1 371 ? -42.438 12.727 40.062 1 20.86 371 PRO A C 1
ATOM 2987 O O . PRO A 1 371 ? -41.562 13.18 39.312 1 20.86 371 PRO A O 1
ATOM 2990 N N . ASP A 1 372 ? -42.312 11.414 40.406 1 20.36 372 ASP A N 1
ATOM 2991 C CA . ASP A 1 372 ? -41.844 10.195 39.781 1 20.36 372 ASP A CA 1
ATOM 2992 C C . ASP A 1 372 ? -42.25 10.172 38.281 1 20.36 372 ASP A C 1
ATOM 2994 O O . ASP A 1 372 ? -41.875 9.25 37.562 1 20.36 372 ASP A O 1
ATOM 2998 N N . SER A 1 373 ? -43.344 11.039 38.094 1 19.31 373 SER A N 1
ATOM 2999 C CA . SER A 1 373 ? -44.219 10.547 37.031 1 19.31 373 SER A CA 1
ATOM 3000 C C . SER A 1 373 ? -43.5 10.602 35.688 1 19.31 373 SER A C 1
ATOM 3002 O O . SER A 1 373 ? -44.031 11.211 34.75 1 19.31 373 SER A O 1
ATOM 3004 N N . CYS A 1 374 ? -42.375 11.234 35.656 1 20.56 374 CYS A N 1
ATOM 3005 C CA . CYS A 1 374 ? -42.25 11.227 34.219 1 20.56 374 CYS A CA 1
ATOM 3006 C C . CYS A 1 374 ? -42.562 9.852 33.656 1 20.56 374 CYS A C 1
ATOM 3008 O O . CYS A 1 374 ? -42.031 8.844 34.125 1 20.56 374 CYS A O 1
ATOM 3010 N N . TYR A 1 375 ? -43.625 9.781 32.906 1 17.81 375 TYR A N 1
ATOM 3011 C CA . TYR A 1 375 ? -44.312 8.68 32.25 1 17.81 375 TYR A CA 1
ATOM 3012 C C . TYR A 1 375 ? -43.312 7.793 31.516 1 17.81 375 TYR A C 1
ATOM 3014 O O . TYR A 1 375 ? -42.625 8.258 30.609 1 17.81 375 TYR A O 1
ATOM 3022 N N . VAL A 1 376 ? -42.625 7.07 32.312 1 19.7 376 VAL A N 1
ATOM 3023 C CA . VAL A 1 376 ? -42 5.918 31.656 1 19.7 376 VAL A CA 1
ATOM 3024 C C . VAL A 1 376 ? -43 5.293 30.703 1 19.7 376 VAL A C 1
ATOM 3026 O O . VAL A 1 376 ? -44.125 4.945 31.094 1 19.7 376 VAL A O 1
ATOM 3029 N N . PRO A 1 377 ? -43.094 5.812 29.438 1 18.62 377 PRO A N 1
ATOM 3030 C CA . PRO A 1 377 ? -44.188 5.027 28.812 1 18.62 377 PRO A CA 1
ATOM 3031 C C . PRO A 1 377 ? -44.219 3.582 29.297 1 18.62 377 PRO A C 1
ATOM 3033 O O . PRO A 1 377 ? -43.188 3.051 29.734 1 18.62 377 PRO A O 1
ATOM 3036 N N . GLU A 1 378 ? -45.281 3.184 29.906 1 19.3 378 GLU A N 1
ATOM 3037 C CA . GLU A 1 378 ? -45.688 1.858 30.359 1 19.3 378 GLU A CA 1
ATOM 3038 C C . GLU A 1 378 ? -45.219 0.772 29.406 1 19.3 378 GLU A C 1
ATOM 3040 O O . GLU A 1 378 ? -45.312 0.906 28.188 1 19.3 378 GLU A O 1
ATOM 3045 N N . LYS A 1 379 ? -44.156 0.169 29.859 1 19.73 379 LYS A N 1
ATOM 3046 C CA . LYS A 1 379 ? -44 -1.151 29.25 1 19.73 379 LYS A CA 1
ATOM 3047 C C . LYS A 1 379 ? -45.375 -1.826 29.078 1 19.73 379 LYS A C 1
ATOM 3049 O O . LYS A 1 379 ? -46.094 -2.055 30.062 1 19.73 379 LYS A O 1
ATOM 3054 N N . ILE A 1 380 ? -46.156 -1.414 28.031 1 18.77 380 ILE A N 1
ATOM 3055 C CA . ILE A 1 380 ? -47.406 -2.119 27.797 1 18.77 380 ILE A CA 1
ATOM 3056 C C . ILE A 1 380 ? -47.219 -3.613 28.031 1 18.77 380 ILE A C 1
ATOM 3058 O O . ILE A 1 380 ? -46.375 -4.242 27.406 1 18.77 380 ILE A O 1
ATOM 3062 N N . GLN A 1 381 ? -47.438 -4.023 29.25 1 18.19 381 GLN A N 1
ATOM 3063 C CA . GLN A 1 381 ? -47.688 -5.418 29.60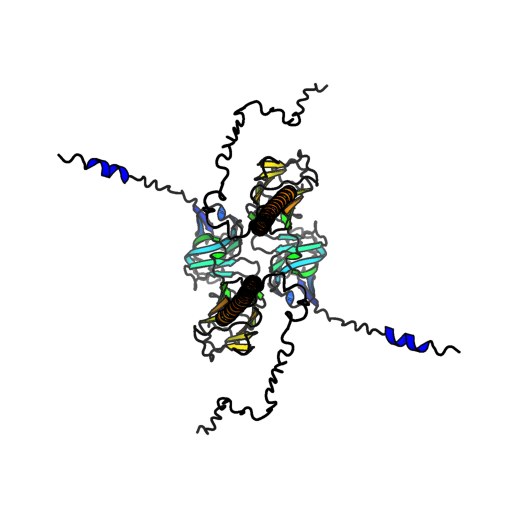9 1 18.19 381 GLN A CA 1
ATOM 3064 C C . GLN A 1 381 ? -48.719 -6.043 28.672 1 18.19 381 GLN A C 1
ATOM 3066 O O . GLN A 1 381 ? -49.906 -5.738 28.766 1 18.19 381 GLN A O 1
ATOM 3071 N N . SER A 1 382 ? -48.594 -5.996 27.297 1 17.94 382 SER A N 1
ATOM 3072 C CA . SER A 1 382 ? -49.688 -6.742 26.688 1 17.94 382 SER A CA 1
ATOM 3073 C C . SER A 1 382 ? -49.844 -8.117 27.312 1 17.94 382 SER A C 1
ATOM 3075 O O . SER A 1 382 ? -48.875 -8.883 27.422 1 17.94 382 SER A O 1
ATOM 3077 N N . GLU A 1 383 ? -50.719 -8.328 28.281 1 19.64 383 GLU A N 1
ATOM 3078 C CA . GLU A 1 383 ? -51.25 -9.555 28.859 1 19.64 383 GLU A CA 1
ATOM 3079 C C . GLU A 1 383 ? -51.594 -10.57 27.781 1 19.64 383 GLU A C 1
ATOM 3081 O O . GLU A 1 383 ? -51.562 -11.781 28.031 1 19.64 383 GLU A O 1
ATOM 3086 N N . GLN A 1 384 ? -52.156 -10.234 26.531 1 20.81 384 GLN A N 1
ATOM 3087 C CA . GLN A 1 384 ? -53.344 -11.016 26.156 1 20.81 384 GLN A CA 1
ATOM 3088 C C . GLN A 1 384 ? -52.938 -12.453 25.812 1 20.81 384 GLN A C 1
ATOM 3090 O O . GLN A 1 384 ? -51.875 -12.695 25.234 1 20.81 384 GLN A O 1
ATOM 3095 N N . PRO A 1 385 ? -53.844 -13.523 26.312 1 24.05 385 PRO A N 1
ATOM 3096 C CA . PRO A 1 385 ? -53.969 -14.961 26.047 1 24.05 385 PRO A CA 1
ATOM 3097 C C . PRO A 1 385 ? -54.031 -15.273 24.547 1 24.05 385 PRO A C 1
ATOM 3099 O O . PRO A 1 385 ? -54.938 -14.773 23.859 1 24.05 385 PRO A O 1
ATOM 3102 N N . VAL A 1 386 ? -53.188 -15.039 23.656 1 19.59 386 VAL A N 1
ATOM 3103 C CA . VAL A 1 386 ? -53.562 -15.562 22.359 1 19.59 386 VAL A CA 1
ATOM 3104 C C . VAL A 1 386 ? -53.906 -17.047 22.469 1 19.59 386 VAL A C 1
ATOM 3106 O O . VAL A 1 386 ? -53.094 -17.844 22.922 1 19.59 386 VAL A O 1
ATOM 3109 N N . ILE A 1 387 ? -55.281 -17.422 22.344 1 20.08 387 ILE A N 1
ATOM 3110 C CA . ILE A 1 387 ? -56.031 -18.469 21.656 1 20.08 387 ILE A CA 1
ATOM 3111 C C . ILE A 1 387 ? -55.469 -18.656 20.25 1 20.08 387 ILE A C 1
ATOM 3113 O O . ILE A 1 387 ? -55.281 -17.672 19.516 1 20.08 387 ILE A O 1
ATOM 3117 N N . MET B 1 1 ? 20.781 -5.668 74.438 1 23.38 1 MET B N 1
ATOM 3118 C CA . MET B 1 1 ? 20.516 -6.477 73.25 1 23.38 1 MET B CA 1
ATOM 3119 C C . MET B 1 1 ? 19.484 -5.801 72.375 1 23.38 1 MET B C 1
ATOM 3121 O O . MET B 1 1 ? 18.609 -5.078 72.812 1 23.38 1 MET B O 1
ATOM 3125 N N . ASP B 1 2 ? 19.719 -5.953 71 1 25.31 2 ASP B N 1
ATOM 3126 C CA . ASP B 1 2 ? 19.547 -5.309 69.688 1 25.31 2 ASP B CA 1
ATOM 3127 C C . ASP B 1 2 ? 18.109 -5.453 69.188 1 25.31 2 ASP B C 1
ATOM 3129 O O . ASP B 1 2 ? 17.719 -6.504 68.688 1 25.31 2 ASP B O 1
ATOM 3133 N N . PHE B 1 3 ? 17.094 -5.074 69.875 1 30.2 3 PHE B N 1
ATOM 3134 C CA . PHE B 1 3 ? 15.672 -5.246 69.562 1 30.2 3 PHE B CA 1
ATOM 3135 C C . PHE B 1 3 ? 15.305 -4.477 68.312 1 30.2 3 PHE B C 1
ATOM 3137 O O . PHE B 1 3 ? 14.141 -4.453 67.938 1 30.2 3 PHE B O 1
ATOM 3144 N N . LEU B 1 4 ? 16.141 -3.451 67.938 1 30.28 4 LEU B N 1
ATOM 3145 C CA . LEU B 1 4 ? 15.672 -2.473 66.938 1 30.28 4 LEU B CA 1
ATOM 3146 C C . LEU B 1 4 ? 15.672 -3.068 65.562 1 30.28 4 LEU B C 1
ATOM 3148 O O . LEU B 1 4 ? 15.336 -2.383 64.562 1 30.28 4 LEU B O 1
ATOM 3152 N N . THR B 1 5 ? 16.344 -4.266 65.375 1 28.92 5 THR B N 1
ATOM 3153 C CA . THR B 1 5 ? 16.641 -4.59 63.969 1 28.92 5 THR B CA 1
ATOM 3154 C C . THR B 1 5 ? 15.391 -5.09 63.25 1 28.92 5 THR B C 1
ATOM 3156 O O . THR B 1 5 ? 15.461 -5.52 62.094 1 28.92 5 THR B O 1
ATOM 3159 N N . ILE B 1 6 ? 14.273 -5.301 63.906 1 29.81 6 ILE B N 1
ATOM 3160 C CA . ILE B 1 6 ? 13.305 -6.191 63.281 1 29.81 6 ILE B CA 1
ATOM 3161 C C . ILE B 1 6 ? 12.617 -5.461 62.125 1 29.81 6 ILE B C 1
ATOM 3163 O O . ILE B 1 6 ? 12.094 -6.098 61.188 1 29.81 6 ILE B O 1
ATOM 3167 N N . PRO B 1 7 ? 12.305 -4.121 62.219 1 33.91 7 PRO B N 1
ATOM 3168 C CA . PRO B 1 7 ? 11.273 -3.666 61.281 1 33.91 7 PRO B CA 1
ATOM 3169 C C . PRO B 1 7 ? 11.766 -3.598 59.844 1 33.91 7 PRO B C 1
ATOM 3171 O O . PRO B 1 7 ? 10.992 -3.279 58.938 1 33.91 7 PRO B O 1
ATOM 3174 N N . GLY B 1 8 ? 13.102 -3.662 59.562 1 29.8 8 GLY B N 1
ATOM 3175 C CA . GLY B 1 8 ? 13.539 -3.357 58.219 1 29.8 8 GLY B CA 1
ATOM 3176 C C . GLY B 1 8 ? 13.086 -4.391 57.188 1 29.8 8 GLY B C 1
ATOM 3177 O O . GLY B 1 8 ? 13.172 -4.156 56 1 29.8 8 GLY B O 1
ATOM 3178 N N . ILE B 1 9 ? 12.875 -5.656 57.594 1 29.52 9 ILE B N 1
ATOM 3179 C CA . ILE B 1 9 ? 12.789 -6.695 56.594 1 29.52 9 ILE B CA 1
ATOM 3180 C C . ILE B 1 9 ? 11.438 -6.617 55.875 1 29.52 9 ILE B C 1
ATOM 3182 O O . ILE B 1 9 ? 11.25 -7.207 54.812 1 29.52 9 ILE B O 1
ATOM 3186 N N . LEU B 1 10 ? 10.391 -5.992 56.531 1 29.77 10 LEU B N 1
ATOM 3187 C CA . LEU B 1 10 ? 9.102 -6.203 55.875 1 29.77 10 LEU B CA 1
ATOM 3188 C C . LEU B 1 10 ? 9.031 -5.449 54.531 1 29.77 10 LEU B C 1
ATOM 3190 O O . LEU B 1 10 ? 8.125 -5.668 53.75 1 29.77 10 LEU B O 1
ATOM 3194 N N . PHE B 1 11 ? 9.734 -4.34 54.438 1 29.3 11 PHE B N 1
ATOM 3195 C CA . PHE B 1 11 ? 9.375 -3.52 53.281 1 29.3 11 PHE B CA 1
ATOM 3196 C C . PHE B 1 11 ? 9.758 -4.215 51.969 1 29.3 11 PHE B C 1
ATOM 3198 O O . PHE B 1 11 ? 9.148 -3.967 50.938 1 29.3 11 PHE B O 1
ATOM 3205 N N . TYR B 1 12 ? 10.953 -4.852 51.938 1 26.39 12 TYR B N 1
ATOM 3206 C CA . TYR B 1 12 ? 11.398 -5.066 50.562 1 26.39 12 TYR B CA 1
ATOM 3207 C C . TYR B 1 12 ? 10.711 -6.285 49.938 1 26.39 12 TYR B C 1
ATOM 3209 O O . TYR B 1 12 ? 11.156 -6.805 48.906 1 26.39 12 TYR B O 1
ATOM 3217 N N . CYS B 1 13 ? 9.93 -7 50.688 1 26.12 13 CYS B N 1
ATOM 3218 C CA . CYS B 1 13 ? 9.305 -8 49.812 1 26.12 13 CYS B CA 1
ATOM 3219 C C . CYS B 1 13 ? 8.438 -7.344 48.75 1 26.12 13 CYS B C 1
ATOM 3221 O O . CYS B 1 13 ? 7.25 -7.086 48.969 1 26.12 13 CYS B O 1
ATOM 3223 N N . LEU B 1 14 ? 8.797 -6.234 48.219 1 29.34 14 LEU B N 1
ATOM 3224 C CA . LEU B 1 14 ? 8.188 -5.973 46.906 1 29.34 14 LEU B CA 1
ATOM 3225 C C . LEU B 1 14 ? 8.031 -7.262 46.125 1 29.34 14 LEU B C 1
ATOM 3227 O O . LEU B 1 14 ? 9.023 -7.922 45.781 1 29.34 14 LEU B O 1
ATOM 3231 N N . PHE B 1 15 ? 6.898 -8.008 46.312 1 27.92 15 PHE B N 1
ATOM 3232 C CA . PHE B 1 15 ? 6.375 -8.977 45.344 1 27.92 15 PHE B CA 1
ATOM 3233 C C . PHE B 1 15 ? 6.676 -8.531 43.938 1 27.92 15 PHE B C 1
ATOM 3235 O O . PHE B 1 15 ? 6.137 -7.523 43.469 1 27.92 15 PHE B O 1
ATOM 3242 N N . TYR B 1 16 ? 7.879 -8.703 43.5 1 28.16 16 TYR B N 1
ATOM 3243 C CA . TYR B 1 16 ? 8.039 -8.961 42.062 1 28.16 16 TYR B CA 1
ATOM 3244 C C . TYR B 1 16 ? 6.996 -9.953 41.562 1 28.16 16 TYR B C 1
ATOM 3246 O O . TYR B 1 16 ? 7.18 -11.164 41.688 1 28.16 16 TYR B O 1
ATOM 3254 N N . ILE B 1 17 ? 5.703 -9.812 41.844 1 29.47 17 ILE B N 1
ATOM 3255 C CA . ILE B 1 17 ? 4.801 -10.453 40.875 1 29.47 17 ILE B CA 1
ATOM 3256 C C . ILE B 1 17 ? 5.355 -10.312 39.469 1 29.47 17 ILE B C 1
ATOM 3258 O O . ILE B 1 17 ? 5.383 -9.203 38.906 1 29.47 17 ILE B O 1
ATOM 3262 N N . SER B 1 18 ? 6.352 -11.102 39.156 1 29.94 18 SER B N 1
ATOM 3263 C CA . SER B 1 18 ? 6.539 -11.438 37.75 1 29.94 18 SER B CA 1
ATOM 3264 C C . SER B 1 18 ? 5.207 -11.734 37.062 1 29.94 18 SER B C 1
ATOM 3266 O O . SER B 1 18 ? 4.621 -12.797 37.281 1 29.94 18 SER B O 1
ATOM 3268 N N . ALA B 1 19 ? 4.238 -10.93 36.969 1 32.78 19 ALA B N 1
ATOM 3269 C CA . ALA B 1 19 ? 3.283 -11.148 35.906 1 32.78 19 ALA B CA 1
ATOM 3270 C C . ALA B 1 19 ? 3.957 -11.82 34.688 1 32.78 19 ALA B C 1
ATOM 3272 O O . ALA B 1 19 ? 4.746 -11.188 34 1 32.78 19 ALA B O 1
ATOM 3273 N N . VAL B 1 20 ? 4.41 -13.023 34.812 1 35.41 20 VAL B N 1
ATOM 3274 C CA . VAL B 1 20 ? 4.66 -13.828 33.625 1 35.41 20 VAL B CA 1
ATOM 3275 C C . VAL B 1 20 ? 3.582 -13.555 32.562 1 35.41 20 VAL B C 1
ATOM 3277 O O . VAL B 1 20 ? 2.438 -13.984 32.719 1 35.41 20 VAL B O 1
ATOM 3280 N N . PHE B 1 21 ? 3.422 -12.43 32.062 1 40.88 21 PHE B N 1
ATOM 3281 C CA . PHE B 1 21 ? 2.682 -12.242 30.812 1 40.88 21 PHE B CA 1
ATOM 3282 C C . PHE B 1 21 ? 2.879 -13.438 29.875 1 40.88 21 PHE B C 1
ATOM 3284 O O . PHE B 1 21 ? 4.008 -13.734 29.469 1 40.88 21 PHE B O 1
ATOM 3291 N N . CYS B 1 22 ? 2.273 -14.609 30.094 1 49.66 22 CYS B N 1
ATOM 3292 C CA . CYS B 1 22 ? 2.217 -15.688 29.109 1 49.66 22 CYS B CA 1
ATOM 3293 C C . CYS B 1 22 ? 2.203 -15.125 27.703 1 49.66 22 CYS B C 1
ATOM 3295 O O . CYS B 1 22 ? 1.235 -14.484 27.281 1 49.66 22 CYS B O 1
ATOM 3297 N N . GLN B 1 23 ? 3.396 -14.891 27.297 1 64.19 23 GLN B N 1
ATOM 3298 C CA . GLN B 1 23 ? 3.533 -14.477 25.906 1 64.19 23 GLN B CA 1
ATOM 3299 C C . GLN B 1 23 ? 2.908 -15.5 24.969 1 64.19 23 GLN B C 1
ATOM 3301 O O . GLN B 1 23 ? 3.123 -16.703 25.109 1 64.19 23 GLN B O 1
ATOM 3306 N N . ASN B 1 24 ? 1.841 -15.242 24.328 1 82.12 24 ASN B N 1
ATOM 3307 C CA . ASN B 1 24 ? 1.203 -16.047 23.297 1 82.12 24 ASN B CA 1
ATOM 3308 C C . ASN B 1 24 ? 2.105 -16.203 22.062 1 82.12 24 ASN B C 1
ATOM 3310 O O . ASN B 1 24 ? 1.977 -15.445 21.094 1 82.12 24 ASN B O 1
ATOM 3314 N N . ASN B 1 25 ? 3.105 -17.234 22.281 1 87.19 25 ASN B N 1
ATOM 3315 C CA . ASN B 1 25 ? 4.008 -17.547 21.172 1 87.19 25 ASN B CA 1
ATOM 3316 C C . ASN B 1 25 ? 3.396 -18.562 20.219 1 87.19 25 ASN B C 1
ATOM 3318 O O . ASN B 1 25 ? 2.793 -19.547 20.656 1 87.19 25 ASN B O 1
ATOM 3322 N N . HIS B 1 26 ? 3.469 -18.203 19 1 91.69 26 HIS B N 1
ATOM 3323 C CA . HIS B 1 26 ? 3.014 -19.141 17.969 1 91.69 26 HIS B CA 1
ATOM 3324 C C . HIS B 1 26 ? 4.125 -19.422 16.969 1 91.69 26 HIS B C 1
ATOM 3326 O O . HIS B 1 26 ? 4.816 -18.516 16.516 1 91.69 26 HIS B O 1
ATOM 3332 N N . THR B 1 27 ? 4.32 -20.703 16.75 1 92.19 27 THR B N 1
ATOM 3333 C CA . THR B 1 27 ? 5.336 -21.109 15.781 1 92.19 27 THR B CA 1
ATOM 3334 C C . THR B 1 27 ? 4.695 -21.828 14.594 1 92.19 27 THR B C 1
ATOM 3336 O O . THR B 1 27 ? 3.928 -22.766 14.773 1 92.19 27 THR B O 1
ATOM 3339 N N . ILE B 1 28 ? 5 -21.312 13.469 1 89.81 28 ILE B N 1
ATOM 3340 C CA . ILE B 1 28 ? 4.566 -21.969 12.234 1 89.81 28 ILE B CA 1
ATOM 3341 C C . ILE B 1 28 ? 5.762 -22.641 11.57 1 89.81 28 ILE B C 1
ATOM 3343 O O . ILE B 1 28 ? 6.82 -22.031 11.406 1 89.81 28 ILE B O 1
ATOM 3347 N N . TYR B 1 29 ? 5.484 -23.875 11.18 1 86.81 29 TYR B N 1
ATOM 3348 C CA . TYR B 1 29 ? 6.539 -24.609 10.492 1 86.81 29 TYR B CA 1
ATOM 3349 C C . TYR B 1 29 ? 6.328 -24.578 8.977 1 86.81 29 TYR B C 1
ATOM 3351 O O . TYR B 1 29 ? 5.227 -24.859 8.5 1 86.81 29 TYR B O 1
ATOM 3359 N N . VAL B 1 30 ? 7.418 -24.078 8.312 1 82.88 30 VAL B N 1
ATOM 3360 C CA . VAL B 1 30 ? 7.359 -23.953 6.859 1 82.88 30 VAL B CA 1
ATOM 3361 C C . VAL B 1 30 ? 8.289 -24.984 6.219 1 82.88 30 VAL B C 1
ATOM 3363 O O . VAL B 1 30 ? 9.461 -25.078 6.582 1 82.88 30 VAL B O 1
ATOM 3366 N N . GLY B 1 31 ? 7.727 -25.734 5.359 1 73 31 GLY B N 1
ATOM 3367 C CA . GLY B 1 31 ? 8.516 -26.719 4.633 1 73 31 GLY B CA 1
ATOM 3368 C C . GLY B 1 31 ? 8.242 -26.719 3.141 1 73 31 GLY B C 1
ATOM 3369 O O . GLY B 1 31 ? 7.598 -25.797 2.621 1 73 31 GLY B O 1
ATOM 3370 N N . VAL B 1 32 ? 9.07 -27.453 2.453 1 70.81 32 VAL B N 1
ATOM 3371 C CA . VAL B 1 32 ? 8.852 -27.609 1.021 1 70.81 32 VAL B CA 1
ATOM 3372 C C . VAL B 1 32 ? 8.234 -28.984 0.739 1 70.81 32 VAL B C 1
ATOM 3374 O O . VAL B 1 32 ? 8.852 -30.016 1 1 70.81 32 VAL B O 1
ATOM 3377 N N . THR B 1 33 ? 6.926 -28.938 0.755 1 64.44 33 THR B N 1
ATOM 3378 C CA . THR B 1 33 ? 6.254 -30.188 0.433 1 64.44 33 THR B CA 1
ATOM 3379 C C . THR B 1 33 ? 5.508 -30.078 -0.893 1 64.44 33 THR B C 1
ATOM 3381 O O . THR B 1 33 ? 5.387 -28.984 -1.453 1 64.44 33 THR B O 1
ATOM 3384 N N . LYS B 1 34 ? 5.137 -31.172 -1.54 1 62.62 34 LYS B N 1
ATOM 3385 C CA . LYS B 1 34 ? 4.418 -31.25 -2.809 1 62.62 34 LYS B CA 1
ATOM 3386 C C . LYS B 1 34 ? 3.125 -30.453 -2.76 1 62.62 34 LYS B C 1
ATOM 3388 O O . LYS B 1 34 ? 2.693 -29.891 -3.771 1 62.62 34 LYS B O 1
ATOM 3393 N N . ARG B 1 35 ? 2.547 -30.406 -1.662 1 62.38 35 ARG B N 1
ATOM 3394 C CA . ARG B 1 35 ? 1.275 -29.703 -1.556 1 62.38 35 ARG B CA 1
ATOM 3395 C C . ARG B 1 35 ? 1.351 -28.594 -0.51 1 62.38 35 ARG B C 1
ATOM 3397 O O . ARG B 1 35 ? 0.768 -28.703 0.569 1 62.38 35 ARG B O 1
ATOM 3404 N N . CYS B 1 36 ? 2.123 -27.594 -0.925 1 70.75 36 CYS B N 1
ATOM 3405 C CA . CYS B 1 36 ? 2.238 -26.531 0.075 1 70.75 36 CYS B CA 1
ATOM 3406 C C . CYS B 1 36 ? 0.997 -25.641 0.078 1 70.75 36 CYS B C 1
ATOM 3408 O O . CYS B 1 36 ? 0.69 -25 -0.922 1 70.75 36 CYS B O 1
ATOM 3410 N N . PRO B 1 37 ? 0.23 -25.859 1.139 1 66.81 37 PRO B N 1
ATOM 3411 C CA . PRO B 1 37 ? -0.926 -24.953 1.214 1 66.81 37 PRO B CA 1
ATOM 3412 C C . PRO B 1 37 ? -0.527 -23.5 1.401 1 66.81 37 PRO B C 1
ATOM 3414 O O . PRO B 1 37 ? 0.548 -23.219 1.933 1 66.81 37 PRO B O 1
ATOM 3417 N N . ARG B 1 38 ? -1.321 -22.609 0.764 1 77.56 38 ARG B N 1
ATOM 3418 C CA . ARG B 1 38 ? -1.177 -21.188 1.063 1 77.56 38 ARG B CA 1
ATOM 3419 C C . ARG B 1 38 ? -1.769 -20.844 2.428 1 77.56 38 ARG B C 1
ATOM 3421 O O . ARG B 1 38 ? -2.961 -21.062 2.662 1 77.56 38 ARG B O 1
ATOM 3428 N N . VAL B 1 39 ? -0.914 -20.484 3.33 1 87.06 39 VAL B N 1
ATOM 3429 C CA . VAL B 1 39 ? -1.349 -20.172 4.688 1 87.06 39 VAL B CA 1
ATOM 3430 C C . VAL B 1 39 ? -1.27 -18.656 4.926 1 87.06 39 VAL B C 1
ATOM 3432 O O . VAL B 1 39 ? -0.302 -18.016 4.52 1 87.06 39 VAL B O 1
ATOM 3435 N N . LEU B 1 40 ? -2.305 -18.156 5.469 1 92.5 40 LEU B N 1
ATOM 3436 C CA . LEU B 1 40 ? -2.338 -16.766 5.906 1 92.5 40 LEU B CA 1
ATOM 3437 C C . LEU B 1 40 ? -2.369 -16.672 7.43 1 92.5 40 LEU B C 1
ATOM 3439 O O . LEU B 1 40 ? -3.205 -17.312 8.078 1 92.5 40 LEU B O 1
ATOM 3443 N N . VAL B 1 41 ? -1.453 -15.875 7.953 1 94.38 41 VAL B N 1
ATOM 3444 C CA . VAL B 1 41 ? -1.362 -15.758 9.406 1 94.38 41 VAL B CA 1
ATOM 3445 C C . VAL B 1 41 ? -1.496 -14.289 9.812 1 94.38 41 VAL B C 1
ATOM 3447 O O . VAL B 1 41 ? -0.828 -13.422 9.25 1 94.38 41 VAL B O 1
ATOM 3450 N N . ASP B 1 42 ? -2.33 -14.094 10.766 1 94.75 42 ASP B N 1
ATOM 3451 C CA . ASP B 1 42 ? -2.465 -12.766 11.359 1 94.75 42 ASP B CA 1
ATOM 3452 C C . ASP B 1 42 ? -1.515 -12.602 12.539 1 94.75 42 ASP B C 1
ATOM 3454 O O . ASP B 1 42 ? -1.706 -13.211 13.594 1 94.75 42 ASP B O 1
ATOM 3458 N N . VAL B 1 43 ? -0.617 -11.742 12.375 1 96.62 43 VAL B N 1
ATOM 3459 C CA . VAL B 1 43 ? 0.446 -11.594 13.367 1 96.62 43 VAL B CA 1
ATOM 3460 C C . VAL B 1 43 ? -0.106 -10.93 14.625 1 96.62 43 VAL B C 1
ATOM 3462 O O . VAL B 1 43 ? 0.452 -11.086 15.711 1 96.62 43 VAL B O 1
ATOM 3465 N N . ASP B 1 44 ? -1.136 -10.195 14.523 1 93.12 44 ASP B N 1
ATOM 3466 C CA . ASP B 1 44 ? -1.687 -9.414 15.625 1 93.12 44 ASP B CA 1
ATOM 3467 C C . ASP B 1 44 ? -2.33 -10.32 16.672 1 93.12 44 ASP B C 1
ATOM 3469 O O . ASP B 1 44 ? -2.592 -9.891 17.797 1 93.12 44 ASP B O 1
ATOM 3473 N N . LEU B 1 45 ? -2.566 -11.523 16.328 1 90.69 45 LEU B N 1
ATOM 3474 C CA . LEU B 1 45 ? -3.213 -12.461 17.234 1 90.69 45 LEU B CA 1
ATOM 3475 C C . LEU B 1 45 ? -2.207 -13.047 18.219 1 90.69 45 LEU B C 1
ATOM 3477 O O . LEU B 1 45 ? -2.592 -13.719 19.172 1 90.69 45 LEU B O 1
ATOM 3481 N N . TYR B 1 46 ? -0.928 -12.688 17.984 1 92.12 46 TYR B N 1
ATOM 3482 C CA . TYR B 1 46 ? 0.123 -13.297 18.797 1 92.12 46 TYR B CA 1
ATOM 3483 C C . TYR B 1 46 ? 1.076 -12.242 19.328 1 92.12 46 TYR B C 1
ATOM 3485 O O . TYR B 1 46 ? 1.265 -11.188 18.719 1 92.12 46 TYR B O 1
ATOM 3493 N N . ASP B 1 47 ? 1.715 -12.602 20.438 1 90.25 47 ASP B N 1
ATOM 3494 C CA . ASP B 1 47 ? 2.775 -11.727 20.938 1 90.25 47 ASP B CA 1
ATOM 3495 C C . ASP B 1 47 ? 4.051 -11.891 20.109 1 90.25 47 ASP B C 1
ATOM 3497 O O . ASP B 1 47 ? 4.711 -10.906 19.781 1 90.25 47 ASP B O 1
ATOM 3501 N N . ASN B 1 48 ? 4.246 -13.133 19.922 1 92.31 48 ASN B N 1
ATOM 3502 C CA . ASN B 1 48 ? 5.391 -13.453 19.078 1 92.31 48 ASN B CA 1
ATOM 3503 C C . ASN B 1 48 ? 5.043 -14.523 18.047 1 92.31 48 ASN B C 1
ATOM 3505 O O . ASN B 1 48 ? 4.461 -15.555 18.391 1 92.31 48 ASN B O 1
ATOM 3509 N N . LEU B 1 49 ? 5.352 -14.203 16.875 1 96.06 49 LEU B N 1
ATOM 3510 C CA . LEU B 1 49 ? 5.176 -15.156 15.781 1 96.06 49 LEU B CA 1
ATOM 3511 C C . LEU B 1 49 ? 6.523 -15.617 15.234 1 96.06 49 LEU B C 1
ATOM 3513 O O . LEU B 1 49 ? 7.328 -14.789 14.797 1 96.06 49 LEU B O 1
ATOM 3517 N N . TYR B 1 50 ? 6.688 -16.938 15.266 1 95.62 50 TYR B N 1
ATOM 3518 C CA . TYR B 1 50 ? 7.922 -17.516 14.734 1 95.62 50 TYR B CA 1
ATOM 3519 C C . TYR B 1 50 ? 7.641 -18.375 13.516 1 95.62 50 TYR B C 1
ATOM 3521 O O . TYR B 1 50 ? 6.652 -19.109 13.484 1 95.62 50 TYR B O 1
ATOM 3529 N N . LEU B 1 51 ? 8.477 -18.234 12.531 1 93.94 51 LEU B N 1
ATOM 3530 C CA . LEU B 1 51 ? 8.5 -19.125 11.391 1 93.94 51 LEU B CA 1
ATOM 3531 C C . LEU B 1 51 ? 9.766 -19.984 11.398 1 93.94 51 LEU B C 1
ATOM 3533 O O . LEU B 1 51 ? 10.883 -19.453 11.414 1 93.94 51 LEU B O 1
ATOM 3537 N N . LYS B 1 52 ? 9.562 -21.25 11.352 1 92.12 52 LYS B N 1
ATOM 3538 C CA . LYS B 1 52 ? 10.695 -22.172 11.375 1 92.12 52 LYS B CA 1
ATOM 3539 C C . LYS B 1 52 ? 10.602 -23.203 10.25 1 92.12 52 LYS B C 1
ATOM 3541 O O . LYS B 1 52 ? 9.5 -23.562 9.836 1 92.12 52 LYS B O 1
ATOM 3546 N N . SER B 1 53 ? 11.719 -23.547 9.805 1 89.19 53 SER B N 1
ATOM 3547 C CA . SER B 1 53 ? 11.75 -24.547 8.75 1 89.19 53 SER B CA 1
ATOM 3548 C C . SER B 1 53 ? 11.461 -25.938 9.312 1 89.19 53 SER B C 1
ATOM 3550 O O . SER B 1 53 ? 11.766 -26.219 10.477 1 89.19 53 SER B O 1
ATOM 3552 N N . THR B 1 54 ? 10.781 -26.688 8.414 1 81.81 54 THR B N 1
ATOM 3553 C CA . THR B 1 54 ? 10.703 -28.109 8.672 1 81.81 54 THR B CA 1
ATOM 3554 C C . THR B 1 54 ? 11.766 -28.859 7.883 1 81.81 54 THR B C 1
ATOM 3556 O O . THR B 1 54 ? 12.32 -28.344 6.922 1 81.81 54 THR B O 1
ATOM 3559 N N . ASP B 1 55 ? 12.016 -30.031 8.391 1 70.19 55 ASP B N 1
ATOM 3560 C CA . ASP B 1 55 ? 12.945 -30.859 7.617 1 70.19 55 ASP B CA 1
ATOM 3561 C C . ASP B 1 55 ? 12.367 -31.203 6.25 1 70.19 55 ASP B C 1
ATOM 3563 O O . ASP B 1 55 ? 11.156 -31.422 6.121 1 70.19 55 ASP B O 1
ATOM 3567 N N . ILE B 1 56 ? 13.172 -30.953 5.242 1 65.81 56 ILE B N 1
ATOM 3568 C CA . ILE B 1 56 ? 12.734 -31.266 3.883 1 65.81 56 ILE B CA 1
ATOM 3569 C C . ILE B 1 56 ? 12.633 -32.781 3.707 1 65.81 56 ILE B C 1
ATOM 3571 O O . ILE B 1 56 ? 13.555 -33.531 4.07 1 65.81 56 ILE B O 1
ATOM 3575 N N . ASP B 1 57 ? 11.477 -33.219 3.406 1 62.03 57 ASP B N 1
ATOM 3576 C CA . ASP B 1 57 ? 11.352 -34.625 3.016 1 62.03 57 ASP B CA 1
ATOM 3577 C C . ASP B 1 57 ? 11.883 -34.844 1.6 1 62.03 57 ASP B C 1
ATOM 3579 O O . ASP B 1 57 ? 11.266 -34.375 0.626 1 62.03 57 ASP B O 1
ATOM 3583 N N . HIS B 1 58 ? 13.055 -35.375 1.453 1 62.03 58 HIS B N 1
ATOM 3584 C CA . HIS B 1 58 ? 13.766 -35.562 0.189 1 62.03 58 HIS B CA 1
ATOM 3585 C C . HIS B 1 58 ? 13.055 -36.562 -0.702 1 62.03 58 HIS B C 1
ATOM 3587 O O . HIS B 1 58 ? 13.305 -36.625 -1.907 1 62.03 58 HIS B O 1
ATOM 3593 N N . SER B 1 59 ? 12.383 -37.438 -0.05 1 59 59 SER B N 1
ATOM 3594 C CA . SER B 1 59 ? 11.789 -38.5 -0.844 1 59 59 SER B CA 1
ATOM 3595 C C . SER B 1 59 ? 10.859 -37.969 -1.919 1 59 59 SER B C 1
ATOM 3597 O O . SER B 1 59 ? 10.711 -38.562 -2.986 1 59 59 SER B O 1
ATOM 3599 N N . ASP B 1 60 ? 10.297 -36.938 -1.62 1 54.38 60 ASP B N 1
ATOM 3600 C CA . ASP B 1 60 ? 9.234 -36.531 -2.521 1 54.38 60 ASP B CA 1
ATOM 3601 C C . ASP B 1 60 ? 9.656 -35.312 -3.33 1 54.38 60 ASP B C 1
ATOM 3603 O O . ASP B 1 60 ? 8.836 -34.688 -4.012 1 54.38 60 ASP B O 1
ATOM 3607 N N . PHE B 1 61 ? 11.023 -35.062 -3.148 1 55.22 61 PHE B N 1
ATOM 3608 C CA . PHE B 1 61 ? 11.383 -33.781 -3.785 1 55.22 61 PHE B CA 1
ATOM 3609 C C . PHE B 1 61 ? 11.609 -34 -5.281 1 55.22 61 PHE B C 1
ATOM 3611 O O . PHE B 1 61 ? 12.602 -34.594 -5.691 1 55.22 61 PHE B O 1
ATOM 3618 N N . ARG B 1 62 ? 10.719 -34.312 -5.957 1 53 62 ARG B N 1
ATOM 3619 C CA . ARG B 1 62 ? 10.961 -34.531 -7.383 1 53 62 ARG B CA 1
ATOM 3620 C C . ARG B 1 62 ? 11.422 -33.219 -8.039 1 53 62 ARG B C 1
ATOM 3622 O O . ARG B 1 62 ? 12.328 -33.25 -8.883 1 53 62 ARG B O 1
ATOM 3629 N N . ARG B 1 63 ? 10.539 -32.188 -8.234 1 58.75 63 ARG B N 1
ATOM 3630 C CA . ARG B 1 63 ? 10.656 -31 -9.094 1 58.75 63 ARG B CA 1
ATOM 3631 C C . ARG B 1 63 ? 10.625 -29.719 -8.266 1 58.75 63 ARG B C 1
ATOM 3633 O O . ARG B 1 63 ? 10.5 -29.766 -7.043 1 58.75 63 ARG B O 1
ATOM 3640 N N . HIS B 1 64 ? 10.773 -28.547 -9.023 1 57.31 64 HIS B N 1
ATOM 3641 C CA . HIS B 1 64 ? 10.656 -27.188 -8.531 1 57.31 64 HIS B CA 1
ATOM 3642 C C . HIS B 1 64 ? 9.414 -27.016 -7.66 1 57.31 64 HIS B C 1
ATOM 3644 O O . HIS B 1 64 ? 8.289 -27.234 -8.125 1 57.31 64 HIS B O 1
ATOM 3650 N N . GLU B 1 65 ? 9.766 -27.016 -6.281 1 71.62 65 GLU B N 1
ATOM 3651 C CA . GLU B 1 65 ? 8.641 -26.828 -5.359 1 71.62 65 GLU B CA 1
ATOM 3652 C C . GLU B 1 65 ? 8.742 -25.5 -4.621 1 71.62 65 GLU B C 1
ATOM 3654 O O . GLU B 1 65 ? 9.844 -24.969 -4.43 1 71.62 65 GLU B O 1
ATOM 3659 N N . GLU B 1 66 ? 7.664 -24.781 -4.5 1 78.69 66 GLU B N 1
ATOM 3660 C CA . GLU B 1 66 ? 7.582 -23.531 -3.752 1 78.69 66 GLU B CA 1
ATOM 3661 C C . GLU B 1 66 ? 6.461 -23.578 -2.715 1 78.69 66 GLU B C 1
ATOM 3663 O O . GLU B 1 66 ? 5.367 -24.062 -2.998 1 78.69 66 GLU B O 1
ATOM 3668 N N . CYS B 1 67 ? 6.863 -23.297 -1.473 1 85.19 67 CYS B N 1
ATOM 3669 C CA . CYS B 1 67 ? 5.883 -23.156 -0.402 1 85.19 67 CYS B CA 1
ATOM 3670 C C . CYS B 1 67 ? 5.898 -21.734 0.166 1 85.19 67 CYS B C 1
ATOM 3672 O O . CYS B 1 67 ? 6.961 -21.125 0.287 1 85.19 67 CYS B O 1
ATOM 3674 N N . SER B 1 68 ? 4.707 -21.297 0.463 1 89.88 68 SER B N 1
ATOM 3675 C CA . SER B 1 68 ? 4.652 -19.891 0.898 1 89.88 68 SER B CA 1
ATOM 3676 C C . SER B 1 68 ? 3.762 -19.734 2.125 1 89.88 68 SER B C 1
ATOM 3678 O O . SER B 1 68 ? 2.824 -20.516 2.326 1 89.88 68 SER B O 1
ATOM 3680 N N . VAL B 1 69 ? 4.121 -18.844 2.932 1 92.94 69 VAL B N 1
ATOM 3681 C CA . VAL B 1 69 ? 3.326 -18.375 4.062 1 92.94 69 VAL B CA 1
ATOM 3682 C C . VAL B 1 69 ? 3.145 -16.859 3.971 1 92.94 69 VAL B C 1
ATOM 3684 O O . VAL B 1 69 ? 4.109 -16.125 3.76 1 92.94 69 VAL B O 1
ATOM 3687 N N . SER B 1 70 ? 1.91 -16.5 4.098 1 95.75 70 SER B N 1
ATOM 3688 C CA . SER B 1 70 ? 1.629 -15.07 4.098 1 95.75 70 SER B CA 1
ATOM 3689 C C . SER B 1 70 ? 1.304 -14.57 5.5 1 95.75 70 SER B C 1
ATOM 3691 O O . SER B 1 70 ? 0.593 -15.242 6.254 1 95.75 70 SER B O 1
ATOM 3693 N N . VAL B 1 71 ? 1.867 -13.445 5.879 1 96.88 71 VAL B N 1
ATOM 3694 C CA . VAL B 1 71 ? 1.651 -12.82 7.184 1 96.88 71 VAL B CA 1
ATOM 3695 C C . VAL B 1 71 ? 1.02 -11.445 7.004 1 96.88 71 VAL B C 1
ATOM 3697 O O . VAL B 1 71 ? 1.463 -10.656 6.164 1 96.88 71 VAL B O 1
ATOM 3700 N N . ILE B 1 72 ? 0.011 -11.164 7.832 1 96.88 72 ILE B N 1
ATOM 3701 C CA . ILE B 1 72 ? -0.72 -9.914 7.684 1 96.88 72 ILE B CA 1
ATOM 3702 C C . ILE B 1 72 ? -0.858 -9.234 9.047 1 96.88 72 ILE B C 1
ATOM 3704 O O . ILE B 1 72 ? -0.894 -9.906 10.078 1 96.88 72 ILE B O 1
ATOM 3708 N N . THR B 1 73 ? -0.826 -7.922 9.078 1 96.81 73 THR B N 1
ATOM 3709 C CA . THR B 1 73 ? -1.259 -7.125 10.219 1 96.81 73 THR B CA 1
ATOM 3710 C C . THR B 1 73 ? -2.49 -6.297 9.867 1 96.81 73 THR B C 1
ATOM 3712 O O . THR B 1 73 ? -2.543 -5.68 8.797 1 96.81 73 THR B O 1
ATOM 3715 N N . GLY B 1 74 ? -3.432 -6.309 10.656 1 94.44 74 GLY B N 1
ATOM 3716 C CA . GLY B 1 74 ? -4.648 -5.547 10.43 1 94.44 74 GLY B CA 1
ATOM 3717 C C . GLY B 1 74 ? -4.629 -4.18 11.086 1 94.44 74 GLY B C 1
ATOM 3718 O O . GLY B 1 74 ? -5.59 -3.416 10.977 1 94.44 74 GLY B O 1
ATOM 3719 N N . MET B 1 75 ? -3.615 -3.859 11.719 1 93.31 75 MET B N 1
ATOM 3720 C CA . MET B 1 75 ? -3.531 -2.6 12.453 1 93.31 75 MET B CA 1
ATOM 3721 C C . MET B 1 75 ? -3.191 -1.447 11.516 1 93.31 75 MET B C 1
ATOM 3723 O O . MET B 1 75 ? -2.303 -1.57 10.664 1 93.31 75 MET B O 1
ATOM 3727 N N . VAL B 1 76 ? -3.855 -0.374 11.734 1 92.94 76 VAL B N 1
ATOM 3728 C CA . VAL B 1 76 ? -3.627 0.807 10.906 1 92.94 76 VAL B CA 1
ATOM 3729 C C . VAL B 1 76 ? -2.229 1.359 11.172 1 92.94 76 VAL B C 1
ATOM 3731 O O . VAL B 1 76 ? -1.774 1.394 12.32 1 92.94 76 VAL B O 1
ATOM 3734 N N . ASP B 1 77 ? -1.514 1.787 10.18 1 92.56 77 ASP B N 1
ATOM 3735 C CA . ASP B 1 77 ? -0.21 2.441 10.227 1 92.56 77 ASP B CA 1
ATOM 3736 C C . ASP B 1 77 ? 0.854 1.504 10.789 1 92.56 77 ASP B C 1
ATOM 3738 O O . ASP B 1 77 ? 1.72 1.93 11.555 1 92.56 77 ASP B O 1
ATOM 3742 N N . HIS B 1 78 ? 0.646 0.294 10.602 1 95.81 78 HIS B N 1
ATOM 3743 C CA . HIS B 1 78 ? 1.664 -0.679 10.984 1 95.81 78 HIS B CA 1
ATOM 3744 C C . HIS B 1 78 ? 2.211 -1.412 9.758 1 95.81 78 HIS B C 1
ATOM 3746 O O . HIS B 1 78 ? 1.499 -1.591 8.766 1 95.81 78 HIS B O 1
ATOM 3752 N N . GLY B 1 79 ? 3.436 -1.656 9.805 1 97.31 79 GLY B N 1
ATOM 3753 C CA . GLY B 1 79 ? 4.109 -2.531 8.859 1 97.31 79 GLY B CA 1
ATOM 3754 C C . GLY B 1 79 ? 4.66 -3.791 9.492 1 97.31 79 GLY B C 1
ATOM 3755 O O . GLY B 1 79 ? 4.277 -4.145 10.617 1 97.31 79 GLY B O 1
ATOM 3756 N N . LEU B 1 80 ? 5.41 -4.539 8.75 1 97.94 80 LEU B N 1
ATOM 3757 C CA . LEU B 1 80 ? 5.914 -5.812 9.242 1 97.94 80 LEU B CA 1
ATOM 3758 C C . LEU B 1 80 ? 7.438 -5.828 9.258 1 97.94 80 LEU B C 1
ATOM 3760 O O . LEU B 1 80 ? 8.07 -5.352 8.312 1 97.94 80 LEU B O 1
ATOM 3764 N N . CYS B 1 81 ? 7.996 -6.352 10.344 1 97.75 81 CYS B N 1
ATOM 3765 C CA . CYS B 1 81 ? 9.43 -6.59 10.438 1 97.75 81 CYS B CA 1
ATOM 3766 C C . CYS B 1 81 ? 9.727 -8.07 10.617 1 97.75 81 CYS B C 1
ATOM 3768 O O . CYS B 1 81 ? 9.117 -8.734 11.453 1 97.75 81 CYS B O 1
ATOM 3770 N N . ILE B 1 82 ? 10.625 -8.539 9.836 1 97.38 82 ILE B N 1
ATOM 3771 C CA . ILE B 1 82 ? 11.047 -9.93 9.906 1 97.38 82 ILE B CA 1
ATOM 3772 C C . ILE B 1 82 ? 12.5 -10 10.375 1 97.38 82 ILE B C 1
ATOM 3774 O O . ILE B 1 82 ? 13.406 -9.508 9.695 1 97.38 82 ILE B O 1
ATOM 3778 N N . SER B 1 83 ? 12.695 -10.625 11.5 1 96.81 83 SER B N 1
ATOM 3779 C CA . SER B 1 83 ? 14.039 -10.828 12.039 1 96.81 83 SER B CA 1
ATOM 3780 C C . SER B 1 83 ? 14.508 -12.258 11.805 1 96.81 83 SER B C 1
ATOM 3782 O O . SER B 1 83 ? 13.984 -13.203 12.406 1 96.81 83 SER B O 1
ATOM 3784 N N . VAL B 1 84 ? 15.484 -12.344 10.961 1 96 84 VAL B N 1
ATOM 3785 C CA . VAL B 1 84 ? 16.062 -13.656 10.695 1 96 84 VAL B CA 1
ATOM 3786 C C . VAL B 1 84 ? 17.062 -14.016 11.797 1 96 84 VAL B C 1
ATOM 3788 O O . VAL B 1 84 ? 18.141 -13.422 11.883 1 96 84 VAL B O 1
ATOM 3791 N N . MET B 1 85 ? 16.734 -15.031 12.531 1 94.5 85 MET B N 1
ATOM 3792 C CA . MET B 1 85 ? 17.531 -15.406 13.695 1 94.5 85 MET B CA 1
ATOM 3793 C C . MET B 1 85 ? 18.578 -16.453 13.32 1 94.5 85 MET B C 1
ATOM 3795 O O . MET B 1 85 ? 19.688 -16.438 13.859 1 94.5 85 MET B O 1
ATOM 3799 N N . ASP B 1 86 ? 18.172 -17.359 12.477 1 93.62 86 ASP B N 1
ATOM 3800 C CA . ASP B 1 86 ? 19.047 -18.422 11.984 1 93.62 86 ASP B CA 1
ATOM 3801 C C . ASP B 1 86 ? 18.688 -18.797 10.555 1 93.62 86 ASP B C 1
ATOM 3803 O O . ASP B 1 86 ? 17.516 -18.797 10.18 1 93.62 86 ASP B O 1
ATOM 3807 N N . VAL B 1 87 ? 19.844 -19.016 9.812 1 94.25 87 VAL B N 1
ATOM 3808 C CA . VAL B 1 87 ? 19.547 -19.422 8.438 1 94.25 87 VAL B CA 1
ATOM 3809 C C . VAL B 1 87 ? 20.719 -20.188 7.852 1 94.25 87 VAL B C 1
ATOM 3811 O O . VAL B 1 87 ? 21.875 -19.766 7.98 1 94.25 87 VAL B O 1
ATOM 3814 N N . ALA B 1 88 ? 20.484 -21.328 7.336 1 91.81 88 ALA B N 1
ATOM 3815 C CA . ALA B 1 88 ? 21.422 -22.156 6.59 1 91.81 88 ALA B CA 1
ATOM 3816 C C . ALA B 1 88 ? 20.734 -22.828 5.406 1 91.81 88 ALA B C 1
ATOM 3818 O O . ALA B 1 88 ? 19.844 -23.656 5.59 1 91.81 88 ALA B O 1
ATOM 3819 N N . LEU B 1 89 ? 21.188 -22.391 4.242 1 89.69 89 LEU B N 1
ATOM 3820 C CA . LEU B 1 89 ? 20.531 -22.891 3.041 1 89.69 89 LEU B CA 1
ATOM 3821 C C . LEU B 1 89 ? 21.531 -23.594 2.129 1 89.69 89 LEU B C 1
ATOM 3823 O O . LEU B 1 89 ? 22.672 -23.156 2.012 1 89.69 89 LEU B O 1
ATOM 3827 N N . SER B 1 90 ? 21.078 -24.578 1.499 1 87.06 90 SER B N 1
ATOM 3828 C CA . SER B 1 90 ? 21.875 -25.172 0.422 1 87.06 90 SER B CA 1
ATOM 3829 C C . SER B 1 90 ? 21.797 -24.328 -0.845 1 87.06 90 SER B C 1
ATOM 3831 O O . SER B 1 90 ? 20.969 -23.406 -0.937 1 87.06 90 SER B O 1
ATOM 3833 N N . LYS B 1 91 ? 22.594 -24.641 -1.801 1 84.56 91 LYS B N 1
ATOM 3834 C CA . LYS B 1 91 ? 22.734 -23.828 -3.006 1 84.56 91 LYS B CA 1
ATOM 3835 C C . LYS B 1 91 ? 21.453 -23.812 -3.822 1 84.56 91 LYS B C 1
ATOM 3837 O O . LYS B 1 91 ? 21.188 -22.891 -4.59 1 84.56 91 LYS B O 1
ATOM 3842 N N . ASP B 1 92 ? 20.594 -24.766 -3.576 1 84.75 92 ASP B N 1
ATOM 3843 C CA . ASP B 1 92 ? 19.406 -24.922 -4.414 1 84.75 92 ASP B CA 1
ATOM 3844 C C . ASP B 1 92 ? 18.172 -24.328 -3.738 1 84.75 92 ASP B C 1
ATOM 3846 O O . ASP B 1 92 ? 17.062 -24.469 -4.242 1 84.75 92 ASP B O 1
ATOM 3850 N N . VAL B 1 93 ? 18.438 -23.734 -2.609 1 86.38 93 VAL B N 1
ATOM 3851 C CA . VAL B 1 93 ? 17.297 -23.234 -1.864 1 86.38 93 VAL B CA 1
ATOM 3852 C C . VAL B 1 93 ? 17.406 -21.703 -1.726 1 86.38 93 VAL B C 1
ATOM 3854 O O . VAL B 1 93 ? 18.484 -21.172 -1.467 1 86.38 93 VAL B O 1
ATOM 3857 N N . GLU B 1 94 ? 16.234 -21.047 -1.924 1 90.31 94 GLU B N 1
ATOM 3858 C CA . GLU B 1 94 ? 16.156 -19.609 -1.692 1 90.31 94 GLU B CA 1
ATOM 3859 C C . GLU B 1 94 ? 14.898 -19.25 -0.924 1 90.31 94 GLU B C 1
ATOM 3861 O O . GLU B 1 94 ? 13.867 -19.922 -1.049 1 90.31 94 GLU B O 1
ATOM 3866 N N . ILE B 1 95 ? 14.992 -18.266 -0.128 1 92.75 95 ILE B N 1
ATOM 3867 C CA . ILE B 1 95 ? 13.844 -17.688 0.562 1 92.75 95 ILE B CA 1
ATOM 3868 C C . ILE B 1 95 ? 13.531 -16.312 -0.018 1 92.75 95 ILE B C 1
ATOM 3870 O O . ILE B 1 95 ? 14.414 -15.453 -0.109 1 92.75 95 ILE B O 1
ATOM 3874 N N . LEU B 1 96 ? 12.305 -16.094 -0.378 1 94.12 96 LEU B N 1
ATOM 3875 C CA . LEU B 1 96 ? 11.883 -14.844 -0.994 1 94.12 96 LEU B CA 1
ATOM 3876 C C . LEU B 1 96 ? 10.883 -14.117 -0.103 1 94.12 96 LEU B C 1
ATOM 3878 O O . LEU B 1 96 ? 9.977 -14.734 0.46 1 94.12 96 LEU B O 1
ATOM 3882 N N . PHE B 1 97 ? 11.094 -12.852 0.093 1 96 97 PHE B N 1
ATOM 3883 C CA . PHE B 1 97 ? 10.148 -11.961 0.758 1 96 97 PHE B CA 1
ATOM 3884 C C . PHE B 1 97 ? 9.445 -11.062 -0.254 1 96 97 PHE B C 1
ATOM 3886 O O . PHE B 1 97 ? 10.094 -10.289 -0.961 1 96 97 PHE B O 1
ATOM 3893 N N . GLN B 1 98 ? 8.109 -11.156 -0.241 1 96.06 98 GLN B N 1
ATOM 3894 C CA . GLN B 1 98 ? 7.383 -10.461 -1.298 1 96.06 98 GLN B CA 1
ATOM 3895 C C . GLN B 1 98 ? 6.223 -9.648 -0.724 1 96.06 98 GLN B C 1
ATOM 3897 O O . GLN B 1 98 ? 5.441 -10.164 0.079 1 96.06 98 GLN B O 1
ATOM 3902 N N . THR B 1 99 ? 6.141 -8.383 -1.171 1 96 99 THR B N 1
ATOM 3903 C CA . THR B 1 99 ? 4.996 -7.547 -0.827 1 96 99 THR B CA 1
ATOM 3904 C C . THR B 1 99 ? 4.168 -7.223 -2.07 1 96 99 THR B C 1
ATOM 3906 O O . THR B 1 99 ? 3.088 -6.641 -1.968 1 96 99 THR B O 1
ATOM 3909 N N . ASN B 1 100 ? 4.691 -7.574 -3.199 1 93.38 100 ASN B N 1
ATOM 3910 C CA . ASN B 1 100 ? 4.008 -7.309 -4.461 1 93.38 100 ASN B CA 1
ATOM 3911 C C . ASN B 1 100 ? 3.99 -8.547 -5.359 1 93.38 100 ASN B C 1
ATOM 3913 O O . ASN B 1 100 ? 4.594 -9.562 -5.027 1 93.38 100 ASN B O 1
ATOM 3917 N N . THR B 1 101 ? 3.355 -8.43 -6.484 1 91.75 101 THR B N 1
ATOM 3918 C CA . THR B 1 101 ? 3.09 -9.602 -7.312 1 91.75 101 THR B CA 1
ATOM 3919 C C . THR B 1 101 ? 4.141 -9.734 -8.414 1 91.75 101 THR B C 1
ATOM 3921 O O . THR B 1 101 ? 4.152 -10.727 -9.141 1 91.75 101 THR B O 1
ATOM 3924 N N . TYR B 1 102 ? 4.992 -8.859 -8.57 1 90.94 102 TYR B N 1
ATOM 3925 C CA . TYR B 1 102 ? 5.871 -8.844 -9.734 1 90.94 102 TYR B CA 1
ATOM 3926 C C . TYR B 1 102 ? 7.234 -9.43 -9.391 1 90.94 102 TYR B C 1
ATOM 3928 O O . TYR B 1 102 ? 7.734 -10.312 -10.094 1 90.94 102 TYR B O 1
ATOM 3936 N N . GLU B 1 103 ? 7.793 -8.914 -8.367 1 91.81 103 GLU B N 1
ATOM 3937 C CA . GLU B 1 103 ? 9.109 -9.398 -7.953 1 91.81 103 GLU B CA 1
ATOM 3938 C C . GLU B 1 103 ? 9.258 -9.352 -6.438 1 91.81 103 GLU B C 1
ATOM 3940 O O . GLU B 1 103 ? 8.586 -8.578 -5.762 1 91.81 103 GLU B O 1
ATOM 3945 N N . PRO B 1 104 ? 10.18 -10.18 -5.969 1 93.75 104 PRO B N 1
ATOM 3946 C CA . PRO B 1 104 ? 10.406 -10.133 -4.523 1 93.75 104 PRO B CA 1
ATOM 3947 C C . PRO B 1 104 ? 11.102 -8.852 -4.078 1 93.75 104 PRO B C 1
ATOM 3949 O O . PRO B 1 104 ? 11.82 -8.234 -4.863 1 93.75 104 PRO B O 1
ATOM 3952 N N . ASP B 1 105 ? 10.898 -8.461 -2.865 1 93.81 105 ASP B N 1
ATOM 3953 C CA . ASP B 1 105 ? 11.547 -7.297 -2.271 1 93.81 105 ASP B CA 1
ATOM 3954 C C . ASP B 1 105 ? 12.93 -7.648 -1.739 1 93.81 105 ASP B C 1
ATOM 3956 O O . ASP B 1 105 ? 13.828 -6.801 -1.722 1 93.81 105 ASP B O 1
ATOM 3960 N N . LYS B 1 106 ? 12.977 -8.867 -1.269 1 93.44 106 LYS B N 1
ATOM 3961 C CA . LYS B 1 106 ? 14.211 -9.367 -0.675 1 93.44 106 LYS B CA 1
ATOM 3962 C C . LYS B 1 106 ? 14.367 -10.867 -0.913 1 93.44 106 LYS B C 1
ATOM 3964 O O . LYS B 1 106 ? 13.383 -11.594 -1.026 1 93.44 106 LYS B O 1
ATOM 3969 N N . LYS B 1 107 ? 15.594 -11.281 -1.019 1 92.88 107 LYS B N 1
ATOM 3970 C CA . LYS B 1 107 ? 15.891 -12.703 -1.18 1 92.88 107 LYS B CA 1
ATOM 3971 C C . LYS B 1 107 ? 17.062 -13.117 -0.304 1 92.88 107 LYS B C 1
ATOM 3973 O O . LYS B 1 107 ? 17.969 -12.32 -0.034 1 92.88 107 LYS B O 1
ATOM 3978 N N . ILE B 1 108 ? 16.984 -14.305 0.194 1 92.75 108 ILE B N 1
ATOM 3979 C CA . ILE B 1 108 ? 18.078 -14.938 0.91 1 92.75 108 ILE B CA 1
ATOM 3980 C C . ILE B 1 108 ? 18.484 -16.234 0.2 1 92.75 108 ILE B C 1
ATOM 3982 O O . ILE B 1 108 ? 17.641 -17.078 -0.098 1 92.75 108 ILE B O 1
ATOM 3986 N N . ASP B 1 109 ? 19.703 -16.25 -0.147 1 90.06 109 ASP B N 1
ATOM 3987 C CA . ASP B 1 109 ? 20.25 -17.469 -0.73 1 90.06 109 ASP B CA 1
ATOM 3988 C C . ASP B 1 109 ? 21.453 -17.953 0.068 1 90.06 109 ASP B C 1
ATOM 3990 O O . ASP B 1 109 ? 21.766 -17.422 1.13 1 90.06 109 ASP B O 1
ATOM 3994 N N . ASN B 1 110 ? 22.047 -19 -0.408 1 88.5 110 ASN B N 1
ATOM 3995 C CA . ASN B 1 110 ? 23.125 -19.641 0.344 1 88.5 110 ASN B CA 1
ATOM 3996 C C . ASN B 1 110 ? 24.328 -18.703 0.504 1 88.5 110 ASN B C 1
ATOM 3998 O O . ASN B 1 110 ? 25.016 -18.75 1.519 1 88.5 110 ASN B O 1
ATOM 4002 N N . ARG B 1 111 ? 24.594 -17.844 -0.424 1 85 111 ARG B N 1
ATOM 4003 C CA . ARG B 1 111 ? 25.75 -16.953 -0.388 1 85 111 ARG B CA 1
ATOM 4004 C C . ARG B 1 111 ? 25.484 -15.766 0.526 1 85 111 ARG B C 1
ATOM 4006 O O . ARG B 1 111 ? 26.422 -15.148 1.041 1 85 111 ARG B O 1
ATOM 4013 N N . HIS B 1 112 ? 24.25 -15.477 0.69 1 84 112 HIS B N 1
ATOM 4014 C CA . HIS B 1 112 ? 23.891 -14.289 1.455 1 84 112 HIS B CA 1
ATOM 4015 C C . HIS B 1 112 ? 23.016 -14.648 2.652 1 84 112 HIS B C 1
ATOM 4017 O O . HIS B 1 112 ? 22.125 -13.891 3.018 1 84 112 HIS B O 1
ATOM 4023 N N . ALA B 1 113 ? 23.25 -15.82 3.07 1 82 113 ALA B N 1
ATOM 4024 C CA . ALA B 1 113 ? 22.5 -16.281 4.234 1 82 113 ALA B CA 1
ATOM 4025 C C . ALA B 1 113 ? 23.031 -15.648 5.516 1 82 113 ALA B C 1
ATOM 4027 O O . ALA B 1 113 ? 24.016 -16.141 6.098 1 82 113 ALA B O 1
ATOM 4028 N N . ARG B 1 114 ? 22.484 -14.516 5.883 1 82.06 114 ARG B N 1
ATOM 4029 C CA . ARG B 1 114 ? 22.906 -13.812 7.09 1 82.06 114 ARG B CA 1
ATOM 4030 C C . ARG B 1 114 ? 21.703 -13.422 7.945 1 82.06 114 ARG B C 1
ATOM 4032 O O . ARG B 1 114 ? 20.609 -13.227 7.43 1 82.06 114 ARG B O 1
ATOM 4039 N N . THR B 1 115 ? 22.047 -13.414 9.156 1 86.75 115 THR B N 1
ATOM 4040 C CA . THR B 1 115 ? 21.031 -12.938 10.094 1 86.75 115 THR B CA 1
ATOM 4041 C C . THR B 1 115 ? 20.844 -11.43 9.969 1 86.75 115 THR B C 1
ATOM 4043 O O . THR B 1 115 ? 21.703 -10.734 9.445 1 86.75 115 THR B O 1
ATOM 4046 N N . GLY B 1 116 ? 19.625 -11.008 10.242 1 91.38 116 GLY B N 1
ATOM 4047 C CA . GLY B 1 116 ? 19.297 -9.594 10.156 1 91.38 116 GLY B CA 1
ATOM 4048 C C . GLY B 1 116 ? 17.797 -9.32 10.141 1 91.38 116 GLY B C 1
ATOM 4049 O O . GLY B 1 116 ? 17 -10.25 10.25 1 91.38 116 GLY B O 1
ATOM 4050 N N . GLU B 1 117 ? 17.578 -8.031 10.086 1 94.5 117 GLU B N 1
ATOM 4051 C CA . GLU B 1 117 ? 16.188 -7.613 10.125 1 94.5 117 GLU B CA 1
ATOM 4052 C C . GLU B 1 117 ? 15.789 -6.891 8.844 1 94.5 117 GLU B C 1
ATOM 4054 O O . GLU B 1 117 ? 16.578 -6.125 8.281 1 94.5 117 GLU B O 1
ATOM 4059 N N . TRP B 1 118 ? 14.672 -7.211 8.328 1 95.38 118 TRP B N 1
ATOM 4060 C CA . TRP B 1 118 ? 14.07 -6.523 7.191 1 95.38 118 TRP B CA 1
ATOM 4061 C C . TRP B 1 118 ? 12.648 -6.082 7.52 1 95.38 118 TRP B C 1
ATOM 4063 O O . TRP B 1 118 ? 11.82 -6.891 7.949 1 95.38 118 TRP B O 1
ATOM 4073 N N . CYS B 1 119 ? 12.43 -4.805 7.336 1 96.69 119 CYS B N 1
ATOM 4074 C CA . CYS B 1 119 ? 11.117 -4.25 7.637 1 96.69 119 CYS B CA 1
ATOM 4075 C C . CYS B 1 119 ? 10.484 -3.639 6.395 1 96.69 119 CYS B C 1
ATOM 4077 O O . CYS B 1 119 ? 11.195 -3.189 5.488 1 96.69 119 CYS B O 1
ATOM 4079 N N . THR B 1 120 ? 9.219 -3.682 6.289 1 96.56 120 THR B N 1
ATOM 4080 C CA . THR B 1 120 ? 8.445 -3.064 5.215 1 96.56 120 THR B CA 1
ATOM 4081 C C . THR B 1 120 ? 7.227 -2.332 5.773 1 96.56 120 THR B C 1
ATOM 4083 O O . THR B 1 120 ? 6.68 -2.727 6.805 1 96.56 120 THR B O 1
ATOM 4086 N N . SER B 1 121 ? 6.816 -1.299 5.086 1 94.62 121 SER B N 1
ATOM 4087 C CA . SER B 1 121 ? 5.645 -0.542 5.512 1 94.62 121 SER B CA 1
ATOM 4088 C C . SER B 1 121 ? 4.355 -1.209 5.043 1 94.62 121 SER B C 1
ATOM 4090 O O . SER B 1 121 ? 3.26 -0.771 5.395 1 94.62 121 SER B O 1
ATOM 4092 N N . GLU B 1 122 ? 4.5 -2.283 4.273 1 95.12 122 GLU B N 1
ATOM 4093 C CA . GLU B 1 122 ? 3.318 -2.994 3.795 1 95.12 122 GLU B CA 1
ATOM 4094 C C . GLU B 1 122 ? 2.719 -3.869 4.895 1 95.12 122 GLU B C 1
ATOM 4096 O O . GLU B 1 122 ? 3.443 -4.383 5.75 1 95.12 122 GLU B O 1
ATOM 4101 N N . SER B 1 123 ? 1.428 -4.035 4.816 1 96 123 SER B N 1
ATOM 4102 C CA . SER B 1 123 ? 0.73 -4.773 5.863 1 96 123 SER B CA 1
ATOM 4103 C C . SER B 1 123 ? 0.727 -6.27 5.574 1 96 123 SER B C 1
ATOM 4105 O O . SER B 1 123 ? 0.352 -7.074 6.434 1 96 123 SER B O 1
ATOM 4107 N N . LEU B 1 124 ? 1.006 -6.66 4.418 1 97.5 124 LEU B N 1
ATOM 4108 C CA . LEU B 1 124 ? 1 -8.062 4.008 1 97.5 124 LEU B CA 1
ATOM 4109 C C . LEU B 1 124 ? 2.336 -8.453 3.383 1 97.5 124 LEU B C 1
ATOM 4111 O O . LEU B 1 124 ? 2.82 -7.773 2.473 1 97.5 124 LEU B O 1
ATOM 4115 N N . VAL B 1 125 ? 2.895 -9.555 3.873 1 97.75 125 VAL B N 1
ATOM 4116 C CA . VAL B 1 125 ? 4.141 -10.078 3.328 1 97.75 125 VAL B CA 1
ATOM 4117 C C . VAL B 1 125 ? 4 -11.578 3.078 1 97.75 125 VAL B C 1
ATOM 4119 O O . VAL B 1 125 ? 3.459 -12.305 3.914 1 97.75 125 VAL B O 1
ATOM 4122 N N . THR B 1 126 ? 4.43 -11.984 1.953 1 96.5 126 THR B N 1
ATOM 4123 C CA . THR B 1 126 ? 4.488 -13.414 1.652 1 96.5 126 THR B CA 1
ATOM 4124 C C . THR B 1 126 ? 5.934 -13.906 1.672 1 96.5 126 THR B C 1
ATOM 4126 O O . THR B 1 126 ? 6.793 -13.359 0.98 1 96.5 126 THR B O 1
ATOM 4129 N N . ILE B 1 127 ? 6.156 -14.875 2.445 1 94.56 127 ILE B N 1
ATOM 4130 C CA . ILE B 1 127 ? 7.461 -15.531 2.52 1 94.56 127 ILE B CA 1
ATOM 4131 C C . ILE B 1 127 ? 7.41 -16.875 1.792 1 94.56 127 ILE B C 1
ATOM 4133 O O . ILE B 1 127 ? 6.621 -17.75 2.148 1 94.56 127 ILE B O 1
ATOM 4137 N N . SER B 1 128 ? 8.242 -16.984 0.816 1 92.06 128 SER B N 1
ATOM 4138 C CA . SER B 1 128 ? 8.242 -18.219 0.026 1 92.06 128 SER B CA 1
ATOM 4139 C C . SER B 1 128 ? 9.594 -18.906 0.087 1 92.06 128 SER B C 1
ATOM 4141 O O . SER B 1 128 ? 10.641 -18.25 0.043 1 92.06 128 SER B O 1
ATOM 4143 N N . VAL B 1 129 ? 9.516 -20.156 0.237 1 89.38 129 VAL B N 1
ATOM 4144 C CA . VAL B 1 129 ? 10.703 -21 0.134 1 89.38 129 VAL B CA 1
ATOM 4145 C C . VAL B 1 129 ? 10.688 -21.75 -1.194 1 89.38 129 VAL B C 1
ATOM 4147 O O . VAL B 1 129 ? 9.758 -22.516 -1.477 1 89.38 129 VAL B O 1
ATOM 4150 N N . ARG B 1 130 ? 11.695 -21.5 -1.928 1 85.25 130 ARG B N 1
ATOM 4151 C CA . ARG B 1 130 ? 11.773 -22.094 -3.254 1 85.25 130 ARG B CA 1
ATOM 4152 C C . ARG B 1 130 ? 12.977 -23.016 -3.369 1 85.25 130 ARG B C 1
ATOM 4154 O O . ARG B 1 130 ? 14.094 -22.656 -2.984 1 85.25 130 ARG B O 1
ATOM 4161 N N . VAL B 1 131 ? 12.75 -24.188 -3.869 1 81.38 131 VAL B N 1
ATOM 4162 C CA . VAL B 1 131 ? 13.82 -25.156 -4.137 1 81.38 131 VAL B CA 1
ATOM 4163 C C . VAL B 1 131 ? 14.016 -25.312 -5.641 1 81.38 131 VAL B C 1
ATOM 4165 O O . VAL B 1 131 ? 13.062 -25.609 -6.367 1 81.38 131 VAL B O 1
ATOM 4168 N N . LYS B 1 132 ? 15.203 -24.953 -6.066 1 75.31 132 LYS B N 1
ATOM 4169 C CA . LYS B 1 132 ? 15.523 -25.094 -7.484 1 75.31 132 LYS B CA 1
ATOM 4170 C C . LYS B 1 132 ? 16.219 -26.422 -7.754 1 75.31 132 LYS B C 1
ATOM 4172 O O . LYS B 1 132 ? 17.234 -26.734 -7.137 1 75.31 132 LYS B O 1
ATOM 4177 N N . PHE B 1 133 ? 15.477 -27.391 -8.195 1 64.62 133 PHE B N 1
ATOM 4178 C CA . PHE B 1 133 ? 16.094 -28.688 -8.453 1 64.62 133 PHE B CA 1
ATOM 4179 C C . PHE B 1 133 ? 17.062 -28.609 -9.617 1 64.62 133 PHE B C 1
ATOM 4181 O O . PHE B 1 133 ? 16.703 -28.188 -10.719 1 64.62 133 PHE B O 1
ATOM 4188 N N . THR B 1 134 ? 18.281 -28.422 -9.305 1 58.06 134 THR B N 1
ATOM 4189 C CA . THR B 1 134 ? 19.266 -28.578 -10.367 1 58.06 134 THR B CA 1
ATOM 4190 C C . THR B 1 134 ? 19.797 -30.016 -10.406 1 58.06 134 THR B C 1
ATOM 4192 O O . THR B 1 134 ? 19.766 -30.719 -9.398 1 58.06 134 THR B O 1
ATOM 4195 N N . GLU B 1 135 ? 19.766 -30.594 -11.531 1 56.16 135 GLU B N 1
ATOM 4196 C CA . GLU B 1 135 ? 20.359 -31.922 -11.75 1 56.16 135 GLU B CA 1
ATOM 4197 C C . GLU B 1 135 ? 21.516 -32.156 -10.789 1 56.16 135 GLU B C 1
ATOM 4199 O O . GLU B 1 135 ? 21.797 -33.312 -10.406 1 56.16 135 GLU B O 1
ATOM 4204 N N . GLN B 1 136 ? 22.234 -31.141 -10.461 1 51.97 136 GLN B N 1
ATOM 4205 C CA . GLN B 1 136 ? 23.453 -31.297 -9.688 1 51.97 136 GLN B CA 1
ATOM 4206 C C . GLN B 1 136 ? 23.172 -31.234 -8.188 1 51.97 136 GLN B C 1
ATOM 4208 O O . GLN B 1 136 ? 24.094 -31.094 -7.383 1 51.97 136 GLN B O 1
ATOM 4213 N N . SER B 1 137 ? 21.906 -31.281 -7.895 1 54.62 137 SER B N 1
ATOM 4214 C CA . SER B 1 137 ? 21.688 -31.109 -6.461 1 54.62 137 SER B CA 1
ATOM 4215 C C . SER B 1 137 ? 22.531 -32.094 -5.648 1 54.62 137 SER B C 1
ATOM 4217 O O . SER B 1 137 ? 22.859 -33.188 -6.121 1 54.62 137 SER B O 1
ATOM 4219 N N . ALA B 1 138 ? 23.156 -31.562 -4.668 1 56.03 138 ALA B N 1
ATOM 4220 C CA . ALA B 1 138 ? 24.031 -32.312 -3.783 1 56.03 138 ALA B CA 1
ATOM 4221 C C . ALA B 1 138 ? 23.469 -33.688 -3.471 1 56.03 138 ALA B C 1
ATOM 4223 O O . ALA B 1 138 ? 22.25 -33.875 -3.447 1 56.03 138 ALA B O 1
ATOM 4224 N N . PRO B 1 139 ? 24.328 -34.688 -3.613 1 59.91 139 PRO B N 1
ATOM 4225 C CA . PRO B 1 139 ? 23.938 -36.062 -3.275 1 59.91 139 PRO B CA 1
ATOM 4226 C C . PRO B 1 139 ? 23.016 -36.125 -2.059 1 59.91 139 PRO B C 1
ATOM 4228 O O . PRO B 1 139 ? 22.156 -37 -1.984 1 59.91 139 PRO B O 1
ATOM 4231 N N . ASP B 1 140 ? 23.203 -35.125 -1.101 1 62.91 140 ASP B N 1
ATOM 4232 C CA . ASP B 1 140 ? 22.438 -35.219 0.14 1 62.91 140 ASP B CA 1
ATOM 4233 C C . ASP B 1 140 ? 21.125 -34.438 0.031 1 62.91 140 ASP B C 1
ATOM 4235 O O . ASP B 1 140 ? 20.312 -34.438 0.966 1 62.91 140 ASP B O 1
ATOM 4239 N N . GLY B 1 141 ? 20.781 -33.938 -1.136 1 71.88 141 GLY B N 1
ATOM 4240 C CA . GLY B 1 141 ? 19.531 -33.219 -1.366 1 71.88 141 GLY B CA 1
ATOM 4241 C C . GLY B 1 141 ? 19.547 -31.797 -0.826 1 71.88 141 GLY B C 1
ATOM 4242 O O . GLY B 1 141 ? 20.516 -31.375 -0.206 1 71.88 141 GLY B O 1
ATOM 4243 N N . PRO B 1 142 ? 18.547 -31.094 -0.976 1 76.88 142 PRO B N 1
ATOM 4244 C CA . PRO B 1 142 ? 18.484 -29.719 -0.479 1 76.88 142 PRO B CA 1
ATOM 4245 C C . PRO B 1 142 ? 18.312 -29.656 1.036 1 76.88 142 PRO B C 1
ATOM 4247 O O . PRO B 1 142 ? 17.656 -30.516 1.628 1 76.88 142 PRO B O 1
ATOM 4250 N N . SER B 1 143 ? 19.047 -28.781 1.688 1 81.94 143 SER B N 1
ATOM 4251 C CA . SER B 1 143 ? 18.922 -28.547 3.121 1 81.94 143 SER B CA 1
ATOM 4252 C C . SER B 1 143 ? 18.375 -27.156 3.4 1 81.94 143 SER B C 1
ATOM 4254 O O . SER B 1 143 ? 18.75 -26.188 2.721 1 81.94 143 SER B O 1
ATOM 4256 N N . LEU B 1 144 ? 17.484 -27.078 4.285 1 87 144 LEU B N 1
ATOM 4257 C CA . LEU B 1 144 ? 16.828 -25.828 4.66 1 87 144 LEU B CA 1
ATOM 4258 C C . LEU B 1 144 ? 16.719 -25.703 6.176 1 87 144 LEU B C 1
ATOM 4260 O O . LEU B 1 144 ? 16.125 -26.562 6.832 1 87 144 LEU B O 1
ATOM 4264 N N . LYS B 1 145 ? 17.312 -24.766 6.719 1 90.12 145 LYS B N 1
ATOM 4265 C CA . LYS B 1 145 ? 17.156 -24.422 8.125 1 90.12 145 LYS B CA 1
ATOM 4266 C C . LYS B 1 145 ? 17.031 -22.906 8.312 1 90.12 145 LYS B C 1
ATOM 4268 O O . LYS B 1 145 ? 17.906 -22.141 7.879 1 90.12 145 LYS B O 1
ATOM 4273 N N . PHE B 1 146 ? 15.984 -22.562 8.859 1 93 146 PHE B N 1
ATOM 4274 C CA . PHE B 1 146 ? 15.859 -21.141 9.195 1 93 146 PHE B CA 1
ATOM 4275 C C . PHE B 1 146 ? 14.922 -20.953 10.375 1 93 146 PHE B C 1
ATOM 4277 O O . PHE B 1 146 ? 14.133 -21.844 10.703 1 93 146 PHE B O 1
ATOM 4284 N N . SER B 1 147 ? 15.102 -19.891 11.102 1 95.19 147 SER B N 1
ATOM 4285 C CA . SER B 1 147 ? 14.219 -19.375 12.148 1 95.19 147 SER B CA 1
ATOM 4286 C C . SER B 1 147 ? 14.062 -17.859 12.047 1 95.19 147 SER B C 1
ATOM 4288 O O . SER B 1 147 ? 15.062 -17.125 12.008 1 95.19 147 SER B O 1
ATOM 4290 N N . MET B 1 148 ? 12.797 -17.453 11.922 1 96.31 148 MET B N 1
ATOM 4291 C CA . MET B 1 148 ? 12.508 -16.031 11.797 1 96.31 148 MET B CA 1
ATOM 4292 C C . MET B 1 148 ? 11.438 -15.602 12.797 1 96.31 148 MET B C 1
ATOM 4294 O O . MET B 1 148 ? 10.562 -16.391 13.156 1 96.31 148 MET B O 1
ATOM 4298 N N . LYS B 1 149 ? 11.531 -14.445 13.234 1 97.25 149 LYS B N 1
ATOM 4299 C CA . LYS B 1 149 ? 10.5 -13.805 14.039 1 97.25 149 LYS B CA 1
ATOM 4300 C C . LYS B 1 149 ? 9.82 -12.68 13.266 1 97.25 149 LYS B C 1
ATOM 4302 O O . LYS B 1 149 ? 10.484 -11.844 12.656 1 97.25 149 LYS B O 1
ATOM 4307 N N . VAL B 1 150 ? 8.562 -12.711 13.25 1 97.62 150 VAL B N 1
ATOM 4308 C CA . VAL B 1 150 ? 7.797 -11.688 12.547 1 97.62 150 VAL B CA 1
ATOM 4309 C C . VAL B 1 150 ? 7 -10.859 13.555 1 97.62 150 VAL B C 1
ATOM 4311 O O . VAL B 1 150 ? 6.34 -11.414 14.438 1 97.62 150 VAL B O 1
ATOM 4314 N N . GLN B 1 151 ? 7.016 -9.547 13.398 1 96.81 151 GLN B N 1
ATOM 4315 C CA . GLN B 1 151 ? 6.305 -8.648 14.305 1 96.81 151 GLN B CA 1
ATOM 4316 C C . GLN B 1 151 ? 5.688 -7.48 13.547 1 96.81 151 GLN B C 1
ATOM 4318 O O . GLN B 1 151 ? 6.246 -7.016 12.547 1 96.81 151 GLN B O 1
ATOM 4323 N N . ALA B 1 152 ? 4.574 -7.082 14 1 97.38 152 ALA B N 1
ATOM 4324 C CA . ALA B 1 152 ? 3.98 -5.836 13.523 1 97.38 152 ALA B CA 1
ATOM 4325 C C . ALA B 1 152 ? 4.57 -4.633 14.258 1 97.38 152 ALA B C 1
ATOM 4327 O O . ALA B 1 152 ? 4.676 -4.633 15.484 1 97.38 152 ALA B O 1
ATOM 4328 N N . VAL B 1 153 ? 5.004 -3.67 13.523 1 97.19 153 VAL B N 1
ATOM 4329 C CA . VAL B 1 153 ? 5.602 -2.477 14.109 1 97.19 153 VAL B CA 1
ATOM 4330 C C . VAL B 1 153 ? 4.977 -1.228 13.492 1 97.19 153 VAL B C 1
ATOM 4332 O O . VAL B 1 153 ? 4.625 -1.222 12.305 1 97.19 153 VAL B O 1
ATOM 4335 N N . PRO B 1 154 ? 4.863 -0.2 14.289 1 96 154 PRO B N 1
ATOM 4336 C CA . PRO B 1 154 ? 4.383 1.048 13.688 1 96 154 PRO B CA 1
ATOM 4337 C C . PRO B 1 154 ? 5.273 1.531 12.539 1 96 154 PRO B C 1
ATOM 4339 O O . PRO B 1 154 ? 6.5 1.429 12.625 1 96 154 PRO B O 1
ATOM 4342 N N . ILE B 1 155 ? 4.652 2.062 11.531 1 95.12 155 ILE B N 1
ATOM 4343 C CA . ILE B 1 155 ? 5.367 2.494 10.328 1 95.12 155 ILE B CA 1
ATOM 4344 C C . ILE B 1 155 ? 6.395 3.559 10.695 1 95.12 155 ILE B C 1
ATOM 4346 O O . ILE B 1 155 ? 7.469 3.629 10.094 1 95.12 155 ILE B O 1
ATOM 4350 N N . SER B 1 156 ? 6.141 4.367 11.688 1 89.81 156 SER B N 1
ATOM 4351 C CA . SER B 1 156 ? 7.043 5.43 12.125 1 89.81 156 SER B CA 1
ATOM 4352 C C . SER B 1 156 ? 8.375 4.863 12.594 1 89.81 156 SER B C 1
ATOM 4354 O O . SER B 1 156 ? 9.383 5.574 12.625 1 89.81 156 SER B O 1
ATOM 4356 N N . HIS B 1 157 ? 8.383 3.551 12.898 1 93.19 157 HIS B N 1
ATOM 4357 C CA . HIS B 1 157 ? 9.602 2.928 13.414 1 93.19 157 HIS B CA 1
ATOM 4358 C C . HIS B 1 157 ? 10.383 2.238 12.297 1 93.19 157 HIS B C 1
ATOM 4360 O O . HIS B 1 157 ? 11.445 1.674 12.539 1 93.19 157 HIS B O 1
ATOM 4366 N N . ILE B 1 158 ? 9.836 2.297 11.203 1 94.62 158 ILE B N 1
ATOM 4367 C CA . ILE B 1 158 ? 10.484 1.624 10.086 1 94.62 158 ILE B CA 1
ATOM 4368 C C . ILE B 1 158 ? 11.297 2.635 9.281 1 94.62 158 ILE B C 1
ATOM 4370 O O . ILE B 1 158 ? 10.758 3.637 8.805 1 94.62 158 ILE B O 1
ATOM 4374 N N . ARG B 1 159 ? 12.531 2.293 9.148 1 92.25 159 ARG B N 1
ATOM 4375 C CA . ARG B 1 159 ? 13.375 3.148 8.32 1 92.25 159 ARG B CA 1
ATOM 4376 C C . ARG B 1 159 ? 12.984 3.051 6.852 1 92.25 159 ARG B C 1
ATOM 4378 O O . ARG B 1 159 ? 12.797 1.953 6.324 1 92.25 159 ARG B O 1
ATOM 4385 N N . ARG B 1 160 ? 12.953 4.18 6.277 1 93.88 160 ARG B N 1
ATOM 4386 C CA . ARG B 1 160 ? 12.602 4.195 4.863 1 93.88 160 ARG B CA 1
ATOM 4387 C C . ARG B 1 160 ? 13.844 4.023 3.99 1 93.88 160 ARG B C 1
ATOM 4389 O O . ARG B 1 160 ? 14.758 4.848 4.035 1 93.88 160 ARG B O 1
ATOM 4396 N N . ILE B 1 161 ? 13.867 2.971 3.277 1 93.69 161 ILE B N 1
ATOM 4397 C CA . ILE B 1 161 ? 14.992 2.648 2.402 1 93.69 161 ILE B CA 1
ATOM 4398 C C . ILE B 1 161 ? 14.492 2.461 0.971 1 93.69 161 ILE B C 1
ATOM 4400 O O . ILE B 1 161 ? 13.445 1.85 0.747 1 93.69 161 ILE B O 1
ATOM 4404 N N . TYR B 1 162 ? 15.242 3.037 0.104 1 95 162 TYR B N 1
ATOM 4405 C CA . TYR B 1 162 ? 14.922 2.922 -1.314 1 95 162 TYR B CA 1
ATOM 4406 C C . TYR B 1 162 ? 16.125 2.449 -2.111 1 95 162 TYR B C 1
ATOM 4408 O O . TYR B 1 162 ? 17.25 2.891 -1.865 1 95 162 TYR B O 1
ATOM 4416 N N . TYR B 1 163 ? 15.828 1.539 -3.07 1 94.75 163 TYR B N 1
ATOM 4417 C CA . TYR B 1 163 ? 16.875 1.023 -3.943 1 94.75 163 TYR B CA 1
ATOM 4418 C C . TYR B 1 163 ? 16.594 1.373 -5.398 1 94.75 163 TYR B C 1
ATOM 4420 O O . TYR B 1 163 ? 15.484 1.178 -5.887 1 94.75 163 TYR B O 1
ATOM 4428 N N . MET B 1 164 ? 17.578 1.821 -6.121 1 94.31 164 MET B N 1
ATOM 4429 C CA . MET B 1 164 ? 17.438 2.162 -7.535 1 94.31 164 MET B 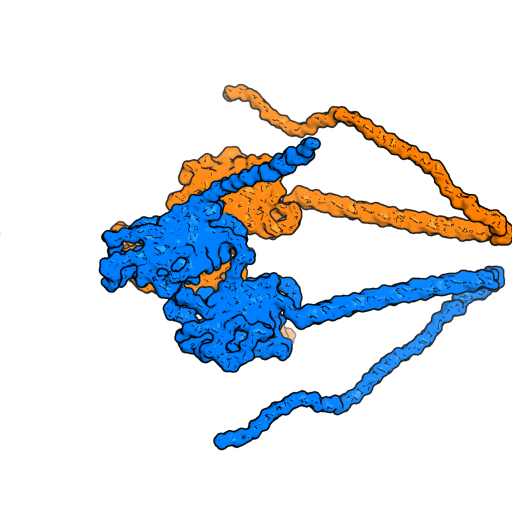CA 1
ATOM 4430 C C . MET B 1 164 ? 17.891 1.007 -8.422 1 94.31 164 MET B C 1
ATOM 4432 O O . MET B 1 164 ? 18.703 1.198 -9.336 1 94.31 164 MET B O 1
ATOM 4436 N N . ASP B 1 165 ? 17.297 -0.174 -8.211 1 92.81 165 ASP B N 1
ATOM 4437 C CA . ASP B 1 165 ? 17.875 -1.337 -8.867 1 92.81 165 ASP B CA 1
ATOM 4438 C C . ASP B 1 165 ? 16.797 -2.176 -9.562 1 92.81 165 ASP B C 1
ATOM 4440 O O . ASP B 1 165 ? 17.078 -3.295 -10 1 92.81 165 ASP B O 1
ATOM 4444 N N . SER B 1 166 ? 15.609 -1.746 -9.539 1 90.31 166 SER B N 1
ATOM 4445 C CA . SER B 1 166 ? 14.555 -2.52 -10.195 1 90.31 166 SER B CA 1
ATOM 4446 C C . SER B 1 166 ? 13.633 -1.619 -11 1 90.31 166 SER B C 1
ATOM 4448 O O . SER B 1 166 ? 13.555 -0.415 -10.75 1 90.31 166 SER B O 1
ATOM 4450 N N . LYS B 1 167 ? 12.914 -2.219 -11.914 1 87.12 167 LYS B N 1
ATOM 4451 C CA . LYS B 1 167 ? 11.961 -1.465 -12.719 1 87.12 167 LYS B CA 1
ATOM 4452 C C . LYS B 1 167 ? 10.828 -0.913 -11.859 1 87.12 167 LYS B C 1
ATOM 4454 O O . LYS B 1 167 ? 10.25 0.129 -12.172 1 87.12 167 LYS B O 1
ATOM 4459 N N . LEU B 1 168 ? 10.602 -1.606 -10.781 1 91 168 LEU B N 1
ATOM 4460 C CA . LEU B 1 168 ? 9.539 -1.174 -9.883 1 91 168 LEU B CA 1
ATOM 4461 C C . LEU B 1 168 ? 9.945 0.092 -9.133 1 91 168 LEU B C 1
ATOM 4463 O O . LEU B 1 168 ? 9.078 0.847 -8.68 1 91 168 LEU B O 1
ATOM 4467 N N . SER B 1 169 ? 11.18 0.208 -9.055 1 91.25 169 SER B N 1
ATOM 4468 C CA . SER B 1 169 ? 11.672 1.304 -8.227 1 91.25 169 SER B CA 1
ATOM 4469 C C . SER B 1 169 ? 12.062 2.508 -9.078 1 91.25 169 SER B C 1
ATOM 4471 O O . SER B 1 169 ? 12.438 3.553 -8.555 1 91.25 169 SER B O 1
ATOM 4473 N N . CYS B 1 170 ? 12.016 2.344 -10.367 1 93.75 170 CYS B N 1
ATOM 4474 C CA . CYS B 1 170 ? 12.414 3.445 -11.234 1 93.75 170 CYS B CA 1
ATOM 4475 C C . CYS B 1 170 ? 11.188 4.207 -11.742 1 93.75 170 CYS B C 1
ATOM 4477 O O . CYS B 1 170 ? 10.109 3.635 -11.867 1 93.75 170 CYS B O 1
ATOM 4479 N N . ASP B 1 171 ? 11.367 5.477 -12.008 1 94.06 171 ASP B N 1
ATOM 4480 C CA . ASP B 1 171 ? 10.352 6.387 -12.523 1 94.06 171 ASP B CA 1
ATOM 4481 C C . ASP B 1 171 ? 9.203 6.543 -11.523 1 94.06 171 ASP B C 1
ATOM 4483 O O . ASP B 1 171 ? 8.031 6.5 -11.906 1 94.06 171 ASP B O 1
ATOM 4487 N N . VAL B 1 172 ? 9.641 6.566 -10.297 1 94.62 172 VAL B N 1
ATOM 4488 C CA . VAL B 1 172 ? 8.641 6.684 -9.242 1 94.62 172 VAL B CA 1
ATOM 4489 C C . VAL B 1 172 ? 8.844 7.992 -8.477 1 94.62 172 VAL B C 1
ATOM 4491 O O . VAL B 1 172 ? 9.938 8.555 -8.484 1 94.62 172 VAL B O 1
ATOM 4494 N N . GLN B 1 173 ? 7.832 8.414 -7.898 1 95.06 173 GLN B N 1
ATOM 4495 C CA . GLN B 1 173 ? 7.867 9.594 -7.043 1 95.06 173 GLN B CA 1
ATOM 4496 C C . GLN B 1 173 ? 7.66 9.219 -5.578 1 95.06 173 GLN B C 1
ATOM 4498 O O . GLN B 1 173 ? 6.887 8.312 -5.27 1 95.06 173 GLN B O 1
ATOM 4503 N N . HIS B 1 174 ? 8.383 9.875 -4.695 1 95.38 174 HIS B N 1
ATOM 4504 C CA . HIS B 1 174 ? 8.242 9.656 -3.26 1 95.38 174 HIS B CA 1
ATOM 4505 C C . HIS B 1 174 ? 7.883 10.953 -2.541 1 95.38 174 HIS B C 1
ATOM 4507 O O . HIS B 1 174 ? 8.477 12 -2.809 1 95.38 174 HIS B O 1
ATOM 4513 N N . LYS B 1 175 ? 7 10.797 -1.614 1 94.12 175 LYS B N 1
ATOM 4514 C CA . LYS B 1 175 ? 6.652 11.93 -0.764 1 94.12 175 LYS B CA 1
ATOM 4515 C C . LYS B 1 175 ? 7.348 11.836 0.591 1 94.12 175 LYS B C 1
ATOM 4517 O O . LYS B 1 175 ? 7.398 10.758 1.194 1 94.12 175 LYS B O 1
ATOM 4522 N N . LEU B 1 176 ? 7.805 12.984 0.999 1 95 176 LEU B N 1
ATOM 4523 C CA . LEU B 1 176 ? 8.43 13.078 2.314 1 95 176 LEU B CA 1
ATOM 4524 C C . LEU B 1 176 ? 7.758 14.156 3.16 1 95 176 LEU B C 1
ATOM 4526 O O . LEU B 1 176 ? 7.605 15.297 2.711 1 95 176 LEU B O 1
ATOM 4530 N N . GLY B 1 177 ? 7.359 13.727 4.352 1 90.38 177 GLY B N 1
ATOM 4531 C CA . GLY B 1 177 ? 6.898 14.727 5.301 1 90.38 177 GLY B CA 1
ATOM 4532 C C . GLY B 1 177 ? 8.031 15.516 5.926 1 90.38 177 GLY B C 1
ATOM 4533 O O . GLY B 1 177 ? 9.203 15.172 5.762 1 90.38 177 GLY B O 1
ATOM 4534 N N . SER B 1 178 ? 7.648 16.516 6.621 1 90.5 178 SER B N 1
ATOM 4535 C CA . SER B 1 178 ? 8.656 17.344 7.273 1 90.5 178 SER B CA 1
ATOM 4536 C C . SER B 1 178 ? 9.5 16.531 8.242 1 90.5 178 SER B C 1
ATOM 4538 O O . SER B 1 178 ? 8.961 15.82 9.094 1 90.5 178 SER B O 1
ATOM 4540 N N . GLY B 1 179 ? 10.742 16.625 8.047 1 89.88 179 GLY B N 1
ATOM 4541 C CA . GLY B 1 179 ? 11.656 15.938 8.938 1 89.88 179 GLY B CA 1
ATOM 4542 C C . GLY B 1 179 ? 11.859 14.477 8.562 1 89.88 179 GLY B C 1
ATOM 4543 O O . GLY B 1 179 ? 12.664 13.781 9.18 1 89.88 179 GLY B O 1
ATOM 4544 N N . GLU B 1 180 ? 11.133 14.039 7.598 1 93.06 180 GLU B N 1
ATOM 4545 C CA . GLU B 1 180 ? 11.258 12.641 7.195 1 93.06 180 GLU B CA 1
ATOM 4546 C C . GLU B 1 180 ? 12.523 12.414 6.379 1 93.06 180 GLU B C 1
ATOM 4548 O O . GLU B 1 180 ? 12.945 13.281 5.613 1 93.06 180 GLU B O 1
ATOM 4553 N N . LYS B 1 181 ? 13.047 11.211 6.594 1 94.25 181 LYS B N 1
ATOM 4554 C CA . LYS B 1 181 ? 14.305 10.859 5.941 1 94.25 181 LYS B CA 1
ATOM 4555 C C . LYS B 1 181 ? 14.188 9.531 5.199 1 94.25 181 LYS B C 1
ATOM 4557 O O . LYS B 1 181 ? 13.531 8.602 5.676 1 94.25 181 LYS B O 1
ATOM 4562 N N . VAL B 1 182 ? 14.844 9.523 4.062 1 96.19 182 VAL B N 1
ATOM 4563 C CA . VAL B 1 182 ? 14.898 8.281 3.289 1 96.19 182 VAL B CA 1
ATOM 4564 C C . VAL B 1 182 ? 16.344 8.008 2.863 1 96.19 182 VAL B C 1
ATOM 4566 O O . VAL B 1 182 ? 17.062 8.922 2.475 1 96.19 182 VAL B O 1
ATOM 4569 N N . MET B 1 183 ? 16.734 6.777 2.992 1 96.62 183 MET B N 1
ATOM 4570 C CA . MET B 1 183 ? 18.047 6.355 2.502 1 96.62 183 MET B CA 1
ATOM 4571 C C . MET B 1 183 ? 17.938 5.746 1.108 1 96.62 183 MET B C 1
ATOM 4573 O O . MET B 1 183 ? 17.125 4.848 0.883 1 96.62 183 MET B O 1
ATOM 4577 N N . VAL B 1 184 ? 18.703 6.246 0.207 1 97.06 184 VAL B N 1
ATOM 4578 C CA . VAL B 1 184 ? 18.703 5.766 -1.171 1 97.06 184 VAL B CA 1
ATOM 4579 C C . VAL B 1 184 ? 19.984 5.004 -1.458 1 97.06 184 VAL B C 1
ATOM 4581 O O . VAL B 1 184 ? 21.094 5.523 -1.242 1 97.06 184 VAL B O 1
ATOM 4584 N N . PHE B 1 185 ? 19.844 3.814 -1.976 1 95.38 185 PHE B N 1
ATOM 4585 C CA . PHE B 1 185 ? 20.984 2.977 -2.311 1 95.38 185 PHE B CA 1
ATOM 4586 C C . PHE B 1 185 ? 20.984 2.629 -3.795 1 95.38 185 PHE B C 1
ATOM 4588 O O . PHE B 1 185 ? 19.938 2.68 -4.449 1 95.38 185 PHE B O 1
ATOM 4595 N N . SER B 1 186 ? 22.125 2.246 -4.293 1 93.44 186 SER B N 1
ATOM 4596 C CA . SER B 1 186 ? 22.234 1.883 -5.703 1 93.44 186 SER B CA 1
ATOM 4597 C C . SER B 1 186 ? 21.516 0.572 -5.996 1 93.44 186 SER B C 1
ATOM 4599 O O . SER B 1 186 ? 20.812 0.457 -7.004 1 93.44 186 SER B O 1
ATOM 4601 N N . HIS B 1 187 ? 21.75 -0.366 -5.199 1 91.38 187 HIS B N 1
ATOM 4602 C CA . HIS B 1 187 ? 21.125 -1.669 -5.402 1 91.38 187 HIS B CA 1
ATOM 4603 C C . HIS B 1 187 ? 21.125 -2.488 -4.113 1 91.38 187 HIS B C 1
ATOM 4605 O O . HIS B 1 187 ? 21.922 -2.232 -3.211 1 91.38 187 HIS B O 1
ATOM 4611 N N . ARG B 1 188 ? 20.266 -3.516 -4.172 1 88.88 188 ARG B N 1
ATOM 4612 C CA . ARG B 1 188 ? 20.203 -4.496 -3.094 1 88.88 188 ARG B CA 1
ATOM 4613 C C . ARG B 1 188 ? 21.234 -5.594 -3.293 1 88.88 188 ARG B C 1
ATOM 4615 O O . ARG B 1 188 ? 21.703 -5.824 -4.414 1 88.88 188 ARG B O 1
ATOM 4622 N N . ARG B 1 189 ? 21.469 -6.152 -2.082 1 83.81 189 ARG B N 1
ATOM 4623 C CA . ARG B 1 189 ? 22.297 -7.359 -2.094 1 83.81 189 ARG B CA 1
ATOM 4624 C C . ARG B 1 189 ? 21.609 -8.5 -1.348 1 83.81 189 ARG B C 1
ATOM 4626 O O . ARG B 1 189 ? 21.281 -8.359 -0.168 1 83.81 189 ARG B O 1
ATOM 4633 N N . PRO B 1 190 ? 21.453 -9.688 -1.836 1 87.06 190 PRO B N 1
ATOM 4634 C CA . PRO B 1 190 ? 21.672 -10.039 -3.24 1 87.06 190 PRO B CA 1
ATOM 4635 C C . PRO B 1 190 ? 20.703 -9.336 -4.188 1 87.06 190 PRO B C 1
ATOM 4637 O O . PRO B 1 190 ? 19.625 -8.914 -3.768 1 87.06 190 PRO B O 1
ATOM 4640 N N . HIS B 1 191 ? 21.109 -9.32 -5.465 1 86.94 191 HIS B N 1
ATOM 4641 C CA . HIS B 1 191 ? 20.266 -8.703 -6.477 1 86.94 191 HIS B CA 1
ATOM 4642 C C . HIS B 1 191 ? 18.984 -9.516 -6.699 1 86.94 191 HIS B C 1
ATOM 4644 O O . HIS B 1 191 ? 19.031 -10.75 -6.695 1 86.94 191 HIS B O 1
ATOM 4650 N N . ILE B 1 192 ? 17.953 -8.805 -6.844 1 85.56 192 ILE B N 1
ATOM 4651 C CA . ILE B 1 192 ? 16.688 -9.461 -7.113 1 85.56 192 ILE B CA 1
ATOM 4652 C C . ILE B 1 192 ? 16.562 -9.766 -8.602 1 85.56 192 ILE B C 1
ATOM 4654 O O . ILE B 1 192 ? 16.219 -10.883 -8.992 1 85.56 192 ILE B O 1
ATOM 4658 N N . SER B 1 193 ? 16.875 -8.781 -9.383 1 77.81 193 SER B N 1
ATOM 4659 C CA . SER B 1 193 ? 16.828 -8.961 -10.828 1 77.81 193 SER B CA 1
ATOM 4660 C C . SER B 1 193 ? 18.203 -9.25 -11.398 1 77.81 193 SER B C 1
ATOM 4662 O O . SER B 1 193 ? 19.219 -8.812 -10.844 1 77.81 193 SER B O 1
ATOM 4664 N N . LYS B 1 194 ? 18.172 -10.031 -12.422 1 76.12 194 LYS B N 1
ATOM 4665 C CA . LYS B 1 194 ? 19.438 -10.359 -13.07 1 76.12 194 LYS B CA 1
ATOM 4666 C C . LYS B 1 194 ? 20.047 -9.133 -13.734 1 76.12 194 LYS B C 1
ATOM 4668 O O . LYS B 1 194 ? 21.281 -9 -13.797 1 76.12 194 LYS B O 1
ATOM 4673 N N . GLU B 1 195 ? 19.109 -8.281 -14.18 1 82 195 GLU B N 1
ATOM 4674 C CA . GLU B 1 195 ? 19.594 -7.086 -14.859 1 82 195 GLU B CA 1
ATOM 4675 C C . GLU B 1 195 ? 19.156 -5.82 -14.125 1 82 195 GLU B C 1
ATOM 4677 O O . GLU B 1 195 ? 18 -5.691 -13.727 1 82 195 GLU B O 1
ATOM 4682 N N . LEU B 1 196 ? 20.219 -5.02 -13.945 1 89.31 196 LEU B N 1
ATOM 4683 C CA . LEU B 1 196 ? 19.922 -3.721 -13.352 1 89.31 196 LEU B CA 1
ATOM 4684 C C . LEU B 1 196 ? 19.516 -2.715 -14.422 1 89.31 196 LEU B C 1
ATOM 4686 O O . LEU B 1 196 ? 20.062 -2.725 -15.531 1 89.31 196 LEU B O 1
ATOM 4690 N N . PRO B 1 197 ? 18.641 -1.92 -14.086 1 90.75 197 PRO B N 1
ATOM 4691 C CA . PRO B 1 197 ? 18.281 -0.905 -15.078 1 90.75 197 PRO B CA 1
ATOM 4692 C C . PRO B 1 197 ? 19.438 0.033 -15.406 1 90.75 197 PRO B C 1
ATOM 4694 O O . PRO B 1 197 ? 20.188 0.45 -14.508 1 90.75 197 PRO B O 1
ATOM 4697 N N . GLY B 1 198 ? 19.547 0.378 -16.688 1 91.62 198 GLY B N 1
ATOM 4698 C CA . GLY B 1 198 ? 20.594 1.302 -17.094 1 91.62 198 GLY B CA 1
ATOM 4699 C C . GLY B 1 198 ? 20.359 2.719 -16.609 1 91.62 198 GLY B C 1
ATOM 4700 O O . GLY B 1 198 ? 21.312 3.436 -16.297 1 91.62 198 GLY B O 1
ATOM 4701 N N . VAL B 1 199 ? 19.172 3.098 -16.672 1 94.69 199 VAL B N 1
ATOM 4702 C CA . VAL B 1 199 ? 18.781 4.41 -16.156 1 94.69 199 VAL B CA 1
ATOM 4703 C C . VAL B 1 199 ? 17.641 4.254 -15.156 1 94.69 199 VAL B C 1
ATOM 4705 O O . VAL B 1 199 ? 16.703 3.475 -15.375 1 94.69 199 VAL B O 1
ATOM 4708 N N . CYS B 1 200 ? 17.75 4.938 -14.055 1 96.12 200 CYS B N 1
ATOM 4709 C CA . CYS B 1 200 ? 16.703 4.91 -13.031 1 96.12 200 CYS B CA 1
ATOM 4710 C C . CYS B 1 200 ? 16.453 6.301 -12.469 1 96.12 200 CYS B C 1
ATOM 4712 O O . CYS B 1 200 ? 17.328 6.898 -11.844 1 96.12 200 CYS B O 1
ATOM 4714 N N . ASP B 1 201 ? 15.234 6.785 -12.688 1 96.5 201 ASP B N 1
ATOM 4715 C CA . ASP B 1 201 ? 14.836 8.109 -12.211 1 96.5 201 ASP B CA 1
ATOM 4716 C C . ASP B 1 201 ? 13.953 8 -10.977 1 96.5 201 ASP B C 1
ATOM 4718 O O . ASP B 1 201 ? 13.086 7.133 -10.898 1 96.5 201 ASP B O 1
ATOM 4722 N N . VAL B 1 202 ? 14.211 8.891 -10.031 1 97.19 202 VAL B N 1
ATOM 4723 C CA . VAL B 1 202 ? 13.352 8.984 -8.852 1 97.19 202 VAL B CA 1
ATOM 4724 C C . VAL B 1 202 ? 13.141 10.453 -8.484 1 97.19 202 VAL B C 1
ATOM 4726 O O . VAL B 1 202 ? 14.07 11.258 -8.562 1 97.19 202 VAL B O 1
ATOM 4729 N N . THR B 1 203 ? 11.961 10.781 -8.133 1 96.81 203 THR B N 1
ATOM 4730 C CA . THR B 1 203 ? 11.633 12.141 -7.73 1 96.81 203 THR B CA 1
ATOM 4731 C C . THR B 1 203 ? 11.188 12.18 -6.27 1 96.81 203 THR B C 1
ATOM 4733 O O . THR B 1 203 ? 10.383 11.352 -5.84 1 96.81 203 THR B O 1
ATOM 4736 N N . PHE B 1 204 ? 11.688 13.078 -5.543 1 97.12 204 PHE B N 1
ATOM 4737 C CA . PHE B 1 204 ? 11.281 13.289 -4.16 1 97.12 204 PHE B CA 1
ATOM 4738 C C . PHE B 1 204 ? 10.523 14.609 -4.016 1 97.12 204 PHE B C 1
ATOM 4740 O O . PHE B 1 204 ? 10.977 15.641 -4.512 1 97.12 204 PHE B O 1
ATOM 4747 N N . LEU B 1 205 ? 9.398 14.555 -3.361 1 95.25 205 LEU B N 1
ATOM 4748 C CA . LEU B 1 205 ? 8.539 15.711 -3.141 1 95.25 205 LEU B CA 1
ATOM 4749 C C . LEU B 1 205 ? 8.305 15.938 -1.65 1 95.25 205 LEU B C 1
ATOM 4751 O O . LEU B 1 205 ? 8.047 14.984 -0.905 1 95.25 205 LEU B O 1
ATOM 4755 N N . SER B 1 206 ? 8.375 17.125 -1.203 1 93.81 206 SER B N 1
ATOM 4756 C CA . SER B 1 206 ? 8.055 17.453 0.183 1 93.81 206 SER B CA 1
ATOM 4757 C C . SER B 1 206 ? 6.574 17.797 0.34 1 93.81 206 SER B C 1
ATOM 4759 O O . SER B 1 206 ? 6.02 18.547 -0.461 1 93.81 206 SER B O 1
ATOM 4761 N N . THR B 1 207 ? 5.957 17.297 1.357 1 89.19 207 THR B N 1
ATOM 4762 C CA . THR B 1 207 ? 4.555 17.594 1.62 1 89.19 207 THR B CA 1
ATOM 4763 C C . THR B 1 207 ? 4.426 18.688 2.682 1 89.19 207 THR B C 1
ATOM 4765 O O . THR B 1 207 ? 3.318 19 3.125 1 89.19 207 THR B O 1
ATOM 4768 N N . ALA B 1 208 ? 5.488 19.141 3.059 1 85.69 208 ALA B N 1
ATOM 4769 C CA . ALA B 1 208 ? 5.465 20.156 4.109 1 85.69 208 ALA B CA 1
ATOM 4770 C C . ALA B 1 208 ? 4.766 21.422 3.633 1 85.69 208 ALA B C 1
ATOM 4772 O O . ALA B 1 208 ? 4.902 21.828 2.475 1 85.69 208 ALA B O 1
ATOM 4773 N N . SER B 1 209 ? 3.959 22.031 4.52 1 80.94 209 SER B N 1
ATOM 4774 C CA . SER B 1 209 ? 3.24 23.25 4.191 1 80.94 209 SER B CA 1
ATOM 4775 C C . SER B 1 209 ? 4.156 24.469 4.266 1 80.94 209 SER B C 1
ATOM 4777 O O . SER B 1 209 ? 3.906 25.484 3.609 1 80.94 209 SER B O 1
ATOM 4779 N N . ASP B 1 210 ? 5.195 24.297 4.984 1 76.44 210 ASP B N 1
ATOM 4780 C CA . ASP B 1 210 ? 6.141 25.406 5.137 1 76.44 210 ASP B CA 1
ATOM 4781 C C . ASP B 1 210 ? 6.781 25.766 3.797 1 76.44 210 ASP B C 1
ATOM 4783 O O . ASP B 1 210 ? 7.258 24.891 3.072 1 76.44 210 ASP B O 1
ATOM 4787 N N . GLU B 1 211 ? 6.762 27.031 3.5 1 76.06 211 GLU B N 1
ATOM 4788 C CA . GLU B 1 211 ? 7.238 27.516 2.207 1 76.06 211 GLU B CA 1
ATOM 4789 C C . GLU B 1 211 ? 8.75 27.344 2.076 1 76.06 211 GLU B C 1
ATOM 4791 O O . GLU B 1 211 ? 9.273 27.25 0.965 1 76.06 211 GLU B O 1
ATOM 4796 N N . TYR B 1 212 ? 9.398 27.219 3.18 1 77.94 212 TYR B N 1
ATOM 4797 C CA . TYR B 1 212 ? 10.859 27.172 3.109 1 77.94 212 TYR B CA 1
ATOM 4798 C C . TYR B 1 212 ? 11.367 25.75 3.303 1 77.94 212 TYR B C 1
ATOM 4800 O O . TYR B 1 212 ? 12.57 25.531 3.473 1 77.94 212 TYR B O 1
ATOM 4808 N N . GLU B 1 213 ? 10.484 24.891 3.275 1 87.81 213 GLU B N 1
ATOM 4809 C CA . GLU B 1 213 ? 10.898 23.5 3.344 1 87.81 213 GLU B CA 1
ATOM 4810 C C . GLU B 1 213 ? 11.453 23.016 2.004 1 87.81 213 GLU B C 1
ATOM 4812 O O . GLU B 1 213 ? 10.906 23.344 0.949 1 87.81 213 GLU B O 1
ATOM 4817 N N . GLU B 1 214 ? 12.594 22.375 2.096 1 91.5 214 GLU B N 1
ATOM 4818 C CA . GLU B 1 214 ? 13.258 21.859 0.9 1 91.5 214 GLU B CA 1
ATOM 4819 C C . GLU B 1 214 ? 13.594 20.391 1.05 1 91.5 214 GLU B C 1
ATOM 4821 O O . GLU B 1 214 ? 13.492 19.828 2.145 1 91.5 214 GLU B O 1
ATOM 4826 N N . ILE B 1 215 ? 13.852 19.812 -0.082 1 95.31 215 ILE B N 1
ATOM 4827 C CA . ILE B 1 215 ? 14.406 18.453 -0.091 1 95.31 215 ILE B CA 1
ATOM 4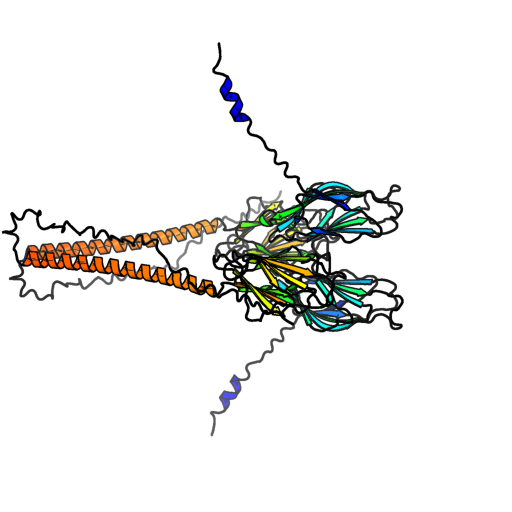828 C C . ILE B 1 215 ? 15.93 18.531 -0.213 1 95.31 215 ILE B C 1
ATOM 4830 O O . ILE B 1 215 ? 16.453 19.094 -1.175 1 95.31 215 ILE B O 1
ATOM 4834 N N . CYS B 1 216 ? 16.578 18 0.76 1 93.94 216 CYS B N 1
ATOM 4835 C CA . CYS B 1 216 ? 18.031 18.062 0.765 1 93.94 216 CYS B CA 1
ATOM 4836 C C . CYS B 1 216 ? 18.625 16.656 0.697 1 93.94 216 CYS B C 1
ATOM 4838 O O . CYS B 1 216 ? 18.062 15.703 1.23 1 93.94 216 CYS B O 1
ATOM 4840 N N . LEU B 1 217 ? 19.719 16.547 -0.006 1 95.38 217 LEU B N 1
ATOM 4841 C CA . LEU B 1 217 ? 20.391 15.25 -0.116 1 95.38 217 LEU B CA 1
ATOM 4842 C C . LEU B 1 217 ? 21.844 15.352 0.315 1 95.38 217 LEU B C 1
ATOM 4844 O O . LEU B 1 217 ? 22.484 16.391 0.134 1 95.38 217 LEU B O 1
ATOM 4848 N N . ARG B 1 218 ? 22.359 14.305 0.931 1 94.56 218 ARG B N 1
ATOM 4849 C CA . ARG B 1 218 ? 23.766 14.148 1.315 1 94.56 218 ARG B CA 1
ATOM 4850 C C . ARG B 1 218 ? 24.281 12.758 0.98 1 94.56 218 ARG B C 1
ATOM 4852 O O . ARG B 1 218 ? 23.562 11.766 1.151 1 94.56 218 ARG B O 1
ATOM 4859 N N . PHE B 1 219 ? 25.453 12.734 0.529 1 94.88 219 PHE B N 1
ATOM 4860 C CA . PHE B 1 219 ? 26.062 11.445 0.274 1 94.88 219 PHE B CA 1
ATOM 4861 C C . PHE B 1 219 ? 26.641 10.859 1.558 1 94.88 219 PHE B C 1
ATOM 4863 O O . PHE B 1 219 ? 27.516 11.461 2.182 1 94.88 219 PHE B O 1
ATOM 4870 N N . VAL B 1 220 ? 26.141 9.773 1.981 1 93.06 220 VAL B N 1
ATOM 4871 C CA . VAL B 1 220 ? 26.688 9.023 3.113 1 93.06 220 VAL B CA 1
ATOM 4872 C C . VAL B 1 220 ? 27.844 8.148 2.648 1 93.06 220 VAL B C 1
ATOM 4874 O O . VAL B 1 220 ? 28.828 7.984 3.365 1 93.06 220 VAL B O 1
ATOM 4877 N N . LYS B 1 221 ? 27.656 7.559 1.499 1 92.94 221 LYS B N 1
ATOM 4878 C CA . LYS B 1 221 ? 28.688 6.824 0.776 1 92.94 221 LYS B CA 1
ATOM 4879 C C . LYS B 1 221 ? 28.812 7.324 -0.661 1 92.94 221 LYS B C 1
ATOM 4881 O O . LYS B 1 221 ? 27.922 7.109 -1.479 1 92.94 221 LYS B O 1
ATOM 4886 N N . PRO B 1 222 ? 29.906 7.859 -0.97 1 92.5 222 PRO B N 1
ATOM 4887 C CA . PRO B 1 222 ? 30.047 8.438 -2.309 1 92.5 222 PRO B CA 1
ATOM 4888 C C . PRO B 1 222 ? 30.172 7.375 -3.398 1 92.5 222 PRO B C 1
ATOM 4890 O O . PRO B 1 222 ? 30.438 6.207 -3.1 1 92.5 222 PRO B O 1
ATOM 4893 N N . ILE B 1 223 ? 30.047 7.883 -4.57 1 91.81 223 ILE B N 1
ATOM 4894 C CA . ILE B 1 223 ? 30.188 7.016 -5.734 1 91.81 223 ILE B CA 1
ATOM 4895 C C . ILE B 1 223 ? 31.672 6.805 -6.035 1 91.81 223 ILE B C 1
ATOM 4897 O O . ILE B 1 223 ? 32.406 7.766 -6.238 1 91.81 223 ILE B O 1
ATOM 4901 N N . ARG B 1 224 ? 32.031 5.602 -6.113 1 89.5 224 ARG B N 1
ATOM 4902 C CA . ARG B 1 224 ? 33.469 5.32 -6.363 1 89.5 224 ARG B CA 1
ATOM 4903 C C . ARG B 1 224 ? 33.656 4.645 -7.719 1 89.5 224 ARG B C 1
ATOM 4905 O O . ARG B 1 224 ? 34.75 4.613 -8.25 1 89.5 224 ARG B O 1
ATOM 4912 N N . ASP B 1 225 ? 32.562 4.109 -8.195 1 90.19 225 ASP B N 1
ATOM 4913 C CA . ASP B 1 225 ? 32.625 3.42 -9.477 1 90.19 225 ASP B CA 1
ATOM 4914 C C . ASP B 1 225 ? 32.312 4.379 -10.633 1 90.19 225 ASP B C 1
ATOM 4916 O O . ASP B 1 225 ? 31.25 4.973 -10.688 1 90.19 225 ASP B O 1
ATOM 4920 N N . CYS B 1 226 ? 33.25 4.355 -11.555 1 89.88 226 CYS B N 1
ATOM 4921 C CA . CYS B 1 226 ? 33.125 5.324 -12.633 1 89.88 226 CYS B CA 1
ATOM 4922 C C . CYS B 1 226 ? 32.094 4.867 -13.656 1 89.88 226 CYS B C 1
ATOM 4924 O O . CYS B 1 226 ? 31.734 5.617 -14.57 1 89.88 226 CYS B O 1
ATOM 4926 N N . ASP B 1 227 ? 31.594 3.732 -13.469 1 91.31 227 ASP B N 1
ATOM 4927 C CA . ASP B 1 227 ? 30.562 3.225 -14.375 1 91.31 227 ASP B CA 1
ATOM 4928 C C . ASP B 1 227 ? 29.172 3.695 -13.953 1 91.31 227 ASP B C 1
ATOM 4930 O O . ASP B 1 227 ? 28.172 3.357 -14.594 1 91.31 227 ASP B O 1
ATOM 4934 N N . MET B 1 228 ? 29.188 4.48 -12.891 1 93.56 228 MET B N 1
ATOM 4935 C CA . MET B 1 228 ? 27.922 5.016 -12.406 1 93.56 228 MET B CA 1
ATOM 4936 C C . MET B 1 228 ? 28 6.527 -12.234 1 93.56 228 MET B C 1
ATOM 4938 O O . MET B 1 228 ? 29.047 7.066 -11.883 1 93.56 228 MET B O 1
ATOM 4942 N N . SER B 1 229 ? 26.891 7.133 -12.539 1 95 229 SER B N 1
ATOM 4943 C CA . SER B 1 229 ? 26.766 8.562 -12.281 1 95 229 SER B CA 1
ATOM 4944 C C . SER B 1 229 ? 25.359 8.914 -11.797 1 95 229 SER B C 1
ATOM 4946 O O . SER B 1 229 ? 24.375 8.312 -12.227 1 95 229 SER B O 1
ATOM 4948 N N . VAL B 1 230 ? 25.297 9.836 -10.891 1 96.62 230 VAL B N 1
ATOM 4949 C CA . VAL B 1 230 ? 24.031 10.336 -10.375 1 96.62 230 VAL B CA 1
ATOM 4950 C C . VAL B 1 230 ? 23.875 11.812 -10.719 1 96.62 230 VAL B C 1
ATOM 4952 O O . VAL B 1 230 ? 24.75 12.625 -10.398 1 96.62 230 VAL B O 1
ATOM 4955 N N . VAL B 1 231 ? 22.828 12.109 -11.391 1 97.12 231 VAL B N 1
ATOM 4956 C CA . VAL B 1 231 ? 22.516 13.5 -11.711 1 97.12 231 VAL B CA 1
ATOM 4957 C C . VAL B 1 231 ? 21.391 13.992 -10.828 1 97.12 231 VAL B C 1
ATOM 4959 O O . VAL B 1 231 ? 20.328 13.359 -10.742 1 97.12 231 VAL B O 1
ATOM 4962 N N . VAL B 1 232 ? 21.609 15.008 -10.133 1 96.88 232 VAL B N 1
ATOM 4963 C CA . VAL B 1 232 ? 20.594 15.641 -9.297 1 96.88 232 VAL B CA 1
ATOM 4964 C C . VAL B 1 232 ? 20.109 16.938 -9.961 1 96.88 232 VAL B C 1
ATOM 4966 O O . VAL B 1 232 ? 20.922 17.797 -10.328 1 96.88 232 VAL B O 1
ATOM 4969 N N . THR B 1 233 ? 18.797 16.984 -10.086 1 96 233 THR B N 1
ATOM 4970 C CA . THR B 1 233 ? 18.25 18.156 -10.758 1 96 233 THR B CA 1
ATOM 4971 C C . THR B 1 233 ? 17.344 18.938 -9.812 1 96 233 THR B C 1
ATOM 4973 O O . THR B 1 233 ? 16.875 18.391 -8.812 1 96 233 THR B O 1
ATOM 4976 N N . ASN B 1 234 ? 17.156 20.266 -10.102 1 94.62 234 ASN B N 1
ATOM 4977 C CA . ASN B 1 234 ? 16.281 21.188 -9.391 1 94.62 234 ASN B CA 1
ATOM 4978 C C . ASN B 1 234 ? 16.906 21.656 -8.086 1 94.62 234 ASN B C 1
ATOM 4980 O O . ASN B 1 234 ? 16.219 21.781 -7.066 1 94.62 234 ASN B O 1
ATOM 4984 N N . LEU B 1 235 ? 18.156 21.797 -8.188 1 92.75 235 LEU B N 1
ATOM 4985 C CA . LEU B 1 235 ? 18.859 22.328 -7.027 1 92.75 235 LEU B CA 1
ATOM 4986 C C . LEU B 1 235 ? 18.688 23.844 -6.93 1 92.75 235 LEU B C 1
ATOM 4988 O O . LEU B 1 235 ? 18.469 24.516 -7.938 1 92.75 235 LEU B O 1
ATOM 4992 N N . LEU B 1 236 ? 18.828 24.266 -5.758 1 87.44 236 LEU B N 1
ATOM 4993 C CA . LEU B 1 236 ? 18.609 25.672 -5.484 1 87.44 236 LEU B CA 1
ATOM 4994 C C . LEU B 1 236 ? 19.719 26.531 -6.094 1 87.44 236 LEU B C 1
ATOM 4996 O O . LEU B 1 236 ? 20.875 26.391 -5.707 1 87.44 236 LEU B O 1
ATOM 5000 N N . GLN B 1 237 ? 19.266 27.453 -6.98 1 79.44 237 GLN B N 1
ATOM 5001 C CA . GLN B 1 237 ? 20.188 28.438 -7.512 1 79.44 237 GLN B CA 1
ATOM 5002 C C . GLN B 1 237 ? 20.188 29.703 -6.656 1 79.44 237 GLN B C 1
ATOM 5004 O O . GLN B 1 237 ? 19.172 30.047 -6.051 1 79.44 237 GLN B O 1
ATOM 5009 N N . PRO B 1 238 ? 21.359 30.391 -6.648 1 80.94 238 PRO B N 1
ATOM 5010 C CA . PRO B 1 238 ? 22.641 30.188 -7.32 1 80.94 238 PRO B CA 1
ATOM 5011 C C . PRO B 1 238 ? 23.609 29.328 -6.492 1 80.94 238 PRO B C 1
ATOM 5013 O O . PRO B 1 238 ? 24.781 29.219 -6.836 1 80.94 238 PRO B O 1
ATOM 5016 N N . HIS B 1 239 ? 23.156 28.797 -5.395 1 81.12 239 HIS B N 1
ATOM 5017 C CA . HIS B 1 239 ? 24.047 28.078 -4.504 1 81.12 239 HIS B CA 1
ATOM 5018 C C . HIS B 1 239 ? 24.656 26.859 -5.207 1 81.12 239 HIS B C 1
ATOM 5020 O O . HIS B 1 239 ? 25.828 26.547 -4.988 1 81.12 239 HIS B O 1
ATOM 5026 N N . TRP B 1 240 ? 23.797 26.297 -5.977 1 86 240 TRP B N 1
ATOM 5027 C CA . TRP B 1 240 ? 24.25 25.172 -6.781 1 86 240 TRP B CA 1
ATOM 5028 C C . TRP B 1 240 ? 23.797 25.328 -8.234 1 86 240 TRP B C 1
ATOM 5030 O O . TRP B 1 240 ? 22.969 26.188 -8.547 1 86 240 TRP B O 1
ATOM 5040 N N . ASN B 1 241 ? 24.531 24.5 -9.055 1 87 241 ASN B N 1
ATOM 5041 C CA . ASN B 1 241 ? 23.969 24.391 -10.398 1 87 241 ASN B CA 1
ATOM 5042 C C . ASN B 1 241 ? 22.609 23.703 -10.391 1 87 241 ASN B C 1
ATOM 5044 O O . ASN B 1 241 ? 22.344 22.828 -9.562 1 87 241 ASN B O 1
ATOM 5048 N N . HIS B 1 242 ? 21.781 24.125 -11.266 1 90.06 242 HIS B N 1
ATOM 5049 C CA . HIS B 1 242 ? 20.453 23.547 -11.336 1 90.06 242 HIS B CA 1
ATOM 5050 C C . HIS B 1 242 ? 20.531 22.031 -11.492 1 90.06 242 HIS B C 1
ATOM 5052 O O . HIS B 1 242 ? 19.672 21.297 -10.977 1 90.06 242 HIS B O 1
ATOM 5058 N N . ASN B 1 243 ? 21.516 21.625 -12.258 1 93.12 243 ASN B N 1
ATOM 5059 C CA . ASN B 1 243 ? 21.812 20.203 -12.422 1 93.12 243 ASN B CA 1
ATOM 5060 C C . ASN B 1 243 ? 23.266 19.891 -12.039 1 93.12 243 ASN B C 1
ATOM 5062 O O . ASN B 1 243 ? 24.188 20.516 -12.539 1 93.12 243 ASN B O 1
ATOM 5066 N N . GLU B 1 244 ? 23.438 19 -11.109 1 94.31 244 GLU B N 1
ATOM 5067 C CA . GLU B 1 244 ? 24.75 18.547 -10.688 1 94.31 244 GLU B CA 1
ATOM 5068 C C . GLU B 1 244 ? 24.938 17.062 -10.969 1 94.31 244 GLU B C 1
ATOM 5070 O O . GLU B 1 244 ? 24.031 16.266 -10.75 1 94.31 244 GLU B O 1
ATOM 5075 N N . THR B 1 245 ? 26.078 16.75 -11.484 1 95.06 245 THR B N 1
ATOM 5076 C CA . THR B 1 245 ? 26.406 15.359 -11.758 1 95.06 245 THR B CA 1
ATOM 5077 C C . THR B 1 245 ? 27.453 14.836 -10.781 1 95.06 245 THR B C 1
ATOM 5079 O O . THR B 1 245 ? 28.5 15.453 -10.602 1 95.06 245 THR B O 1
ATOM 5082 N N . PHE B 1 246 ? 27.156 13.75 -10.211 1 95.12 246 PHE B N 1
ATOM 5083 C CA . PHE B 1 246 ? 28.078 13.117 -9.273 1 95.12 246 PHE B CA 1
ATOM 5084 C C . PHE B 1 246 ? 28.562 11.773 -9.805 1 95.12 246 PHE B C 1
ATOM 5086 O O . PHE B 1 246 ? 27.75 10.938 -10.219 1 95.12 246 PHE B O 1
ATOM 5093 N N . ASN B 1 247 ? 29.812 11.594 -9.812 1 93.56 247 ASN B N 1
ATOM 5094 C CA . ASN B 1 247 ? 30.438 10.352 -10.234 1 93.56 247 ASN B CA 1
ATOM 5095 C C . ASN B 1 247 ? 31.734 10.078 -9.453 1 93.56 247 ASN B C 1
ATOM 5097 O O . ASN B 1 247 ? 31.922 10.633 -8.375 1 93.56 247 ASN B O 1
ATOM 5101 N N . CYS B 1 248 ? 32.594 9.109 -10.047 1 92.44 248 CYS B N 1
ATOM 5102 C CA . CYS B 1 248 ? 33.781 8.695 -9.328 1 92.44 248 CYS B CA 1
ATOM 5103 C C . CYS B 1 248 ? 34.781 9.844 -9.203 1 92.44 248 CYS B C 1
ATOM 5105 O O . CYS B 1 248 ? 35.688 9.805 -8.367 1 92.44 248 CYS B O 1
ATOM 5107 N N . MET B 1 249 ? 34.594 10.883 -9.953 1 91.5 249 MET B N 1
ATOM 5108 C CA . MET B 1 249 ? 35.531 12.008 -9.938 1 91.5 249 MET B CA 1
ATOM 5109 C C . MET B 1 249 ? 35.031 13.117 -9.023 1 91.5 249 MET B C 1
ATOM 5111 O O . MET B 1 249 ? 35.75 14.086 -8.766 1 91.5 249 MET B O 1
ATOM 5115 N N . SER B 1 250 ? 33.844 12.914 -8.664 1 90.62 250 SER B N 1
ATOM 5116 C CA . SER B 1 250 ? 33.281 13.945 -7.801 1 90.62 250 SER B CA 1
ATOM 5117 C C . SER B 1 250 ? 33.812 13.852 -6.383 1 90.62 250 SER B C 1
ATOM 5119 O O . SER B 1 250 ? 33.875 12.766 -5.809 1 90.62 250 SER B O 1
ATOM 5121 N N . GLU B 1 251 ? 34.281 14.984 -5.84 1 86.44 251 GLU B N 1
ATOM 5122 C CA . GLU B 1 251 ? 34.781 15.023 -4.461 1 86.44 251 GLU B CA 1
ATOM 5123 C C . GLU B 1 251 ? 33.688 15.539 -3.52 1 86.44 251 GLU B C 1
ATOM 5125 O O . GLU B 1 251 ? 33.562 16.75 -3.316 1 86.44 251 GLU B O 1
ATOM 5130 N N . VAL B 1 252 ? 32.875 14.625 -3.18 1 86.19 252 VAL B N 1
ATOM 5131 C CA . VAL B 1 252 ? 31.828 14.984 -2.246 1 86.19 252 VAL B CA 1
ATOM 5132 C C . VAL B 1 252 ? 32.125 14.391 -0.873 1 86.19 252 VAL B C 1
ATOM 5134 O O . VAL B 1 252 ? 32.562 13.242 -0.77 1 86.19 252 VAL B O 1
ATOM 5137 N N . THR B 1 253 ? 31.953 15.273 0.135 1 80.06 253 THR B N 1
ATOM 5138 C CA . THR B 1 253 ? 32.125 14.797 1.505 1 80.06 253 THR B CA 1
ATOM 5139 C C . THR B 1 253 ? 30.766 14.641 2.191 1 80.06 253 THR B C 1
ATOM 5141 O O . THR B 1 253 ? 29.75 15.086 1.67 1 80.06 253 THR B O 1
ATOM 5144 N N . GLU B 1 254 ? 30.781 14 3.355 1 79.12 254 GLU B N 1
ATOM 5145 C CA . GLU B 1 254 ? 29.578 13.75 4.121 1 79.12 254 GLU B CA 1
ATOM 5146 C C . GLU B 1 254 ? 28.953 15.055 4.613 1 79.12 254 GLU B C 1
ATOM 5148 O O . GLU B 1 254 ? 27.766 15.102 4.953 1 79.12 254 GLU B O 1
ATOM 5153 N N . ASN B 1 255 ? 29.672 16.062 4.582 1 79.38 255 ASN B N 1
ATOM 5154 C CA . ASN B 1 255 ? 29.188 17.344 5.082 1 79.38 255 ASN B CA 1
ATOM 5155 C C . ASN B 1 255 ? 28.531 18.156 3.977 1 79.38 255 ASN B C 1
ATOM 5157 O O . ASN B 1 255 ? 27.844 19.141 4.254 1 79.38 255 ASN B O 1
ATOM 5161 N N . ASP B 1 256 ? 28.781 17.703 2.779 1 87.12 256 ASP B N 1
ATOM 5162 C CA . ASP B 1 256 ? 28.172 18.438 1.67 1 87.12 256 ASP B CA 1
ATOM 5163 C C . ASP B 1 256 ? 26.688 18.125 1.541 1 87.12 256 ASP B C 1
ATOM 5165 O O . ASP B 1 256 ? 26.297 16.953 1.51 1 87.12 256 ASP B O 1
ATOM 5169 N N . GLU B 1 257 ? 25.891 19.141 1.59 1 90.75 257 GLU B N 1
ATOM 5170 C CA . GLU B 1 257 ? 24.453 18.984 1.454 1 90.75 257 GLU B CA 1
ATOM 5171 C C . GLU B 1 257 ? 23.922 19.797 0.275 1 90.75 257 GLU B C 1
ATOM 5173 O O . GLU B 1 257 ? 24.344 20.938 0.051 1 90.75 257 GLU B O 1
ATOM 5178 N N . PHE B 1 258 ? 23.125 19.188 -0.498 1 92.31 258 PHE B N 1
ATOM 5179 C CA . PHE B 1 258 ? 22.5 19.828 -1.656 1 92.31 258 PHE B CA 1
ATOM 5180 C C . PHE B 1 258 ? 20.984 19.891 -1.492 1 92.31 258 PHE B C 1
ATOM 5182 O O . PHE B 1 258 ? 20.344 18.875 -1.202 1 92.31 258 PHE B O 1
ATOM 5189 N N . CYS B 1 259 ? 20.406 21.047 -1.733 1 92.75 259 CYS B N 1
ATOM 5190 C CA . CYS B 1 259 ? 18.984 21.203 -1.455 1 92.75 259 CYS B CA 1
ATOM 5191 C C . CYS B 1 259 ? 18.234 21.703 -2.686 1 92.75 259 CYS B C 1
ATOM 5193 O O . CYS B 1 259 ? 18.828 22.359 -3.549 1 92.75 259 CYS B O 1
ATOM 5195 N N . SER B 1 260 ? 17 21.375 -2.686 1 93.56 260 SER B N 1
ATOM 5196 C CA . SER B 1 260 ? 16.172 21.672 -3.852 1 93.56 260 SER B CA 1
ATOM 5197 C C . SER B 1 260 ? 15.672 23.109 -3.83 1 93.56 260 SER B C 1
ATOM 5199 O O . SER B 1 260 ? 15.609 23.734 -2.771 1 93.56 260 SER B O 1
ATOM 5201 N N . GLU B 1 261 ? 15.25 23.656 -4.961 1 85.5 261 GLU B N 1
ATOM 5202 C CA . GLU B 1 261 ? 14.656 24.984 -5.113 1 85.5 261 GLU B CA 1
ATOM 5203 C C . GLU B 1 261 ? 13.164 24.969 -4.781 1 85.5 261 GLU B C 1
ATOM 5205 O O . GLU B 1 261 ? 12.672 25.828 -4.043 1 85.5 261 GLU B O 1
ATOM 5210 N N . ASN B 1 262 ? 12.32 24.109 -5.305 1 81.69 262 ASN B N 1
ATOM 5211 C CA . ASN B 1 262 ? 10.859 24.094 -5.215 1 81.69 262 ASN B CA 1
ATOM 5212 C C . ASN B 1 262 ? 10.344 22.812 -4.574 1 81.69 262 ASN B C 1
ATOM 5214 O O . ASN B 1 262 ? 9.367 22.234 -5.047 1 81.69 262 ASN B O 1
ATOM 5218 N N . LYS B 1 263 ? 10.875 22.359 -3.52 1 89.44 263 LYS B N 1
ATOM 5219 C CA . LYS B 1 263 ? 10.398 21.234 -2.721 1 89.44 263 LYS B CA 1
ATOM 5220 C C . LYS B 1 263 ? 10.359 19.953 -3.547 1 89.44 263 LYS B C 1
ATOM 5222 O O . LYS B 1 263 ? 9.578 19.047 -3.264 1 89.44 263 LYS B O 1
ATOM 5227 N N . GLU B 1 264 ? 11.031 20.047 -4.664 1 93.44 264 GLU B N 1
ATOM 5228 C CA . GLU B 1 264 ? 11.133 18.859 -5.527 1 93.44 264 GLU B CA 1
ATOM 5229 C C . GLU B 1 264 ? 12.578 18.609 -5.941 1 93.44 264 GLU B C 1
ATOM 5231 O O . GLU B 1 264 ? 13.305 19.531 -6.305 1 93.44 264 GLU B O 1
ATOM 5236 N N . LEU B 1 265 ? 13.008 17.438 -5.797 1 96.25 265 LEU B N 1
ATOM 5237 C CA . LEU B 1 265 ? 14.359 17.047 -6.176 1 96.25 265 LEU B CA 1
ATOM 5238 C C . LEU B 1 265 ? 14.328 15.781 -7.043 1 96.25 265 LEU B C 1
ATOM 5240 O O . LEU B 1 265 ? 13.625 14.82 -6.723 1 96.25 265 LEU B O 1
ATOM 5244 N N . HIS B 1 266 ? 15.047 15.781 -8.109 1 96.94 266 HIS B N 1
ATOM 5245 C CA . HIS B 1 266 ? 15.094 14.648 -9.031 1 96.94 266 HIS B CA 1
ATOM 5246 C C . HIS B 1 266 ? 16.469 13.992 -9.023 1 96.94 266 HIS B C 1
ATOM 5248 O O . HIS B 1 266 ? 17.484 14.68 -9.141 1 96.94 266 HIS B O 1
ATOM 5254 N N . LEU B 1 267 ? 16.453 12.734 -8.859 1 97.62 267 LEU B N 1
ATOM 5255 C CA . LEU B 1 267 ? 17.672 11.938 -8.922 1 97.62 267 LEU B CA 1
ATOM 5256 C C . LEU B 1 267 ? 17.641 10.984 -10.117 1 97.62 267 LEU B C 1
ATOM 5258 O O . LEU B 1 267 ? 16.688 10.227 -10.281 1 97.62 267 LEU B O 1
ATOM 5262 N N . ARG B 1 268 ? 18.703 11.039 -10.945 1 97.44 268 ARG B N 1
ATOM 5263 C CA . ARG B 1 268 ? 18.828 10.109 -12.062 1 97.44 268 ARG B CA 1
ATOM 5264 C C . ARG B 1 268 ? 20.125 9.305 -11.953 1 97.44 268 ARG B C 1
ATOM 5266 O O . ARG B 1 268 ? 21.219 9.867 -12 1 97.44 268 ARG B O 1
ATOM 5273 N N . LEU B 1 269 ? 20 8.07 -11.812 1 96.88 269 LEU B N 1
ATOM 5274 C CA . LEU B 1 269 ? 21.141 7.164 -11.82 1 96.88 269 LEU B CA 1
ATOM 5275 C C . LEU B 1 269 ? 21.375 6.582 -13.219 1 96.88 269 LEU B C 1
ATOM 5277 O O . LEU B 1 269 ? 20.438 6.066 -13.836 1 96.88 269 LEU B O 1
ATOM 5281 N N . THR B 1 270 ? 22.531 6.695 -13.719 1 95.69 270 THR B N 1
ATOM 5282 C CA . THR B 1 270 ? 22.922 6.078 -14.984 1 95.69 270 THR B CA 1
ATOM 5283 C C . THR B 1 270 ? 24.047 5.086 -14.781 1 95.69 270 THR B C 1
ATOM 5285 O O . THR B 1 270 ? 25.062 5.402 -14.141 1 95.69 270 THR B O 1
ATOM 5288 N N . ARG B 1 271 ? 23.812 3.896 -15.328 1 93.25 271 ARG B N 1
ATOM 5289 C CA . ARG B 1 271 ? 24.812 2.84 -15.273 1 93.25 271 ARG B CA 1
ATOM 5290 C C . ARG B 1 271 ? 25.312 2.49 -16.672 1 93.25 271 ARG B C 1
ATOM 5292 O O . ARG B 1 271 ? 24.516 2.299 -17.594 1 93.25 271 ARG B O 1
ATOM 5299 N N . SER B 1 272 ? 26.578 2.436 -16.828 1 88.56 272 SER B N 1
ATOM 5300 C CA . SER B 1 272 ? 27.125 1.989 -18.109 1 88.56 272 SER B CA 1
ATOM 5301 C C . SER B 1 272 ? 27.219 0.468 -18.172 1 88.56 272 SER B C 1
ATOM 5303 O O . SER B 1 272 ? 26.984 -0.13 -19.219 1 88.56 272 SER B O 1
ATOM 5305 N N . HIS B 1 273 ? 27.547 -0.161 -17.031 1 84 273 HIS B N 1
ATOM 5306 C CA . HIS B 1 273 ? 27.641 -1.612 -16.906 1 84 273 HIS B CA 1
ATOM 5307 C C . HIS B 1 273 ? 27.125 -2.088 -15.555 1 84 273 HIS B C 1
ATOM 5309 O O . HIS B 1 273 ? 26.922 -1.282 -14.648 1 84 273 HIS B O 1
ATOM 5315 N N . PHE B 1 274 ? 26.953 -3.332 -15.633 1 78.06 274 PHE B N 1
ATOM 5316 C CA . PHE B 1 274 ? 26.562 -3.934 -14.367 1 78.06 274 PHE B CA 1
ATOM 5317 C C . PHE B 1 274 ? 27.719 -3.896 -13.375 1 78.06 274 PHE B C 1
ATOM 5319 O O . PHE B 1 274 ? 28.828 -4.359 -13.68 1 78.06 274 PHE B O 1
ATOM 5326 N N . THR B 1 275 ? 27.516 -3.08 -12.336 1 74.62 275 THR B N 1
ATOM 5327 C CA . THR B 1 275 ? 28.562 -3 -11.336 1 74.62 275 THR B CA 1
ATOM 5328 C C . THR B 1 275 ? 28.031 -3.342 -9.945 1 74.62 275 THR B C 1
ATOM 5330 O O . THR B 1 275 ? 26.828 -3.172 -9.68 1 74.62 275 THR B O 1
ATOM 5333 N N . ASN B 1 276 ? 28.891 -3.877 -9.148 1 77.69 276 ASN B N 1
ATOM 5334 C CA . ASN B 1 276 ? 28.547 -4.168 -7.762 1 77.69 276 ASN B CA 1
ATOM 5335 C C . ASN B 1 276 ? 28.875 -2.992 -6.848 1 77.69 276 ASN B C 1
ATOM 5337 O O . ASN B 1 276 ? 28.719 -3.088 -5.629 1 77.69 276 ASN B O 1
ATOM 5341 N N . SER B 1 277 ? 29.344 -1.901 -7.5 1 80.5 277 SER B N 1
ATOM 5342 C CA . SER B 1 277 ? 29.641 -0.726 -6.688 1 80.5 277 SER B CA 1
ATOM 5343 C C . SER B 1 277 ? 28.359 -0.082 -6.16 1 80.5 277 SER B C 1
ATOM 5345 O O . SER B 1 277 ? 27.312 -0.17 -6.793 1 80.5 277 SER B O 1
ATOM 5347 N N . ASP B 1 278 ? 28.641 0.476 -4.875 1 88.25 278 ASP B N 1
ATOM 5348 C CA . ASP B 1 278 ? 27.438 0.987 -4.211 1 88.25 278 ASP B CA 1
ATOM 5349 C C . ASP B 1 278 ? 27.641 2.434 -3.764 1 88.25 278 ASP B C 1
ATOM 5351 O O . ASP B 1 278 ? 28.766 2.92 -3.697 1 88.25 278 ASP B O 1
ATOM 5355 N N . PHE B 1 279 ? 26.625 3.113 -3.721 1 92.75 279 PHE B N 1
ATOM 5356 C CA . PHE B 1 279 ? 26.578 4.398 -3.033 1 92.75 279 PHE B CA 1
ATOM 5357 C C . PHE B 1 279 ? 25.406 4.453 -2.066 1 92.75 279 PHE B C 1
ATOM 5359 O O . PHE B 1 279 ? 24.547 3.561 -2.062 1 92.75 279 PHE B O 1
ATOM 5366 N N . ALA B 1 280 ? 25.438 5.422 -1.167 1 95.44 280 ALA B N 1
ATOM 5367 C CA . ALA B 1 280 ? 24.328 5.688 -0.25 1 95.44 280 ALA B CA 1
ATOM 5368 C C . ALA B 1 280 ? 24.062 7.188 -0.129 1 95.44 280 ALA B C 1
ATOM 5370 O O . ALA B 1 280 ? 24.984 7.969 0.094 1 95.44 280 ALA B O 1
ATOM 5371 N N . ILE B 1 281 ? 22.859 7.551 -0.335 1 96.44 281 ILE B N 1
ATOM 5372 C CA . ILE B 1 281 ? 22.438 8.945 -0.239 1 96.44 281 ILE B CA 1
ATOM 5373 C C . ILE B 1 281 ? 21.328 9.078 0.801 1 96.44 281 ILE B C 1
ATOM 5375 O O . ILE B 1 281 ? 20.391 8.273 0.822 1 96.44 281 ILE B O 1
ATOM 5379 N N . ALA B 1 282 ? 21.469 10.008 1.661 1 96.56 282 ALA B N 1
ATOM 5380 C CA . ALA B 1 282 ? 20.391 10.367 2.58 1 96.56 282 ALA B CA 1
ATOM 5381 C C . ALA B 1 282 ? 19.594 11.562 2.057 1 96.56 282 ALA B C 1
ATOM 5383 O O . ALA B 1 282 ? 20.172 12.617 1.78 1 96.56 282 ALA B O 1
ATOM 5384 N N . VAL B 1 283 ? 18.359 11.406 1.834 1 96.94 283 VAL B N 1
ATOM 5385 C CA . VAL B 1 283 ? 17.453 12.469 1.388 1 96.94 283 VAL B CA 1
ATOM 5386 C C . VAL B 1 283 ? 16.5 12.852 2.516 1 96.94 283 VAL B C 1
ATOM 5388 O O . VAL B 1 283 ? 15.875 11.984 3.127 1 96.94 283 VAL B O 1
ATOM 5391 N N . GLU B 1 284 ? 16.406 14.141 2.76 1 95.19 284 GLU B N 1
ATOM 5392 C CA . GLU B 1 284 ? 15.602 14.602 3.887 1 95.19 284 GLU B CA 1
ATOM 5393 C C . GLU B 1 284 ? 14.812 15.859 3.525 1 95.19 284 GLU B C 1
ATOM 5395 O O . GLU B 1 284 ? 15.305 16.719 2.801 1 95.19 284 GLU B O 1
ATOM 5400 N N . SER B 1 285 ? 13.609 15.875 3.986 1 95.06 285 SER B N 1
ATOM 5401 C CA . SER B 1 285 ? 12.836 17.109 3.908 1 95.06 285 SER B CA 1
ATOM 5402 C C . SER B 1 285 ? 13.07 17.984 5.133 1 95.06 285 SER B C 1
ATOM 5404 O O . SER B 1 285 ? 12.688 17.625 6.25 1 95.06 285 SER B O 1
ATOM 5406 N N . LYS B 1 286 ? 13.609 19.062 4.906 1 89.5 286 LYS B N 1
ATOM 5407 C CA . LYS B 1 286 ? 13.922 19.938 6.031 1 89.5 286 LYS B CA 1
ATOM 5408 C C . LYS B 1 286 ? 14.102 21.375 5.57 1 89.5 286 LYS B C 1
ATOM 5410 O O . LYS B 1 286 ? 14.148 21.656 4.367 1 89.5 286 LYS B O 1
ATOM 5415 N N . ARG B 1 287 ? 14.047 22.188 6.609 1 82.31 287 ARG B N 1
ATOM 5416 C CA . ARG B 1 287 ? 14.375 23.578 6.359 1 82.31 287 ARG B CA 1
ATOM 5417 C C . ARG B 1 287 ? 15.891 23.797 6.316 1 82.31 287 ARG B C 1
ATOM 5419 O O . ARG B 1 287 ? 16.594 23.406 7.25 1 82.31 287 ARG B O 1
ATOM 5426 N N . HIS B 1 288 ? 16.266 24.203 5.227 1 72.44 288 HIS B N 1
ATOM 5427 C CA . HIS B 1 288 ? 17.703 24.484 5.156 1 72.44 288 HIS B CA 1
ATOM 5428 C C . HIS B 1 288 ? 18.078 25.609 6.109 1 72.44 288 HIS B C 1
ATOM 5430 O O . HIS B 1 288 ? 17.281 26.5 6.375 1 72.44 288 HIS B O 1
ATOM 5436 N N . THR B 1 289 ? 19.188 25.469 6.668 1 64.56 289 THR B N 1
ATOM 5437 C CA . THR B 1 289 ? 19.672 26.406 7.672 1 64.56 289 THR B CA 1
ATOM 5438 C C . THR B 1 289 ? 19.641 27.828 7.137 1 64.56 289 THR B C 1
ATOM 5440 O O . THR B 1 289 ? 19.359 28.781 7.883 1 64.56 289 THR B O 1
ATOM 5443 N N . PHE B 1 290 ? 19.844 27.938 5.82 1 61.41 290 PHE B N 1
ATOM 5444 C CA . PHE B 1 290 ? 19.812 29.266 5.219 1 61.41 290 PHE B CA 1
ATOM 5445 C C . PHE B 1 290 ? 18.453 29.922 5.434 1 61.41 290 PHE B C 1
ATOM 5447 O O . PHE B 1 290 ? 18.375 31.078 5.848 1 61.41 290 PHE B O 1
ATOM 5454 N N . TRP B 1 291 ? 17.406 29.141 5.246 1 61.91 291 TRP B N 1
ATOM 5455 C CA . TRP B 1 291 ? 16.078 29.719 5.352 1 61.91 291 TRP B CA 1
ATOM 5456 C C . TRP B 1 291 ? 15.703 29.969 6.812 1 61.91 291 TRP B C 1
ATOM 5458 O O . TRP B 1 291 ? 14.898 30.844 7.113 1 61.91 291 TRP B O 1
ATOM 5468 N N . LYS B 1 292 ? 16.25 29.188 7.625 1 60.59 292 LYS B N 1
ATOM 5469 C CA . LYS B 1 292 ? 16.031 29.469 9.039 1 60.59 292 LYS B CA 1
ATOM 5470 C C . LYS B 1 292 ? 16.5 30.875 9.398 1 60.59 292 LYS B C 1
ATOM 5472 O O . LYS B 1 292 ? 15.82 31.594 10.133 1 60.59 292 LYS B O 1
ATOM 5477 N N . TYR B 1 293 ? 17.594 31.188 8.805 1 57.34 293 TYR B N 1
ATOM 5478 C CA . TYR B 1 293 ? 18.156 32.5 9.07 1 57.34 293 TYR B CA 1
ATOM 5479 C C . TYR B 1 293 ? 17.312 33.594 8.445 1 57.34 293 TYR B C 1
ATOM 5481 O O . TYR B 1 293 ? 17.016 34.625 9.086 1 57.34 293 TYR B O 1
ATOM 5489 N N . VAL B 1 294 ? 16.844 33.375 7.305 1 57.19 294 VAL B N 1
ATOM 5490 C CA . VAL B 1 294 ? 16.047 34.375 6.613 1 57.19 294 VAL B CA 1
ATOM 5491 C C . VAL B 1 294 ? 14.711 34.562 7.332 1 57.19 294 VAL B C 1
ATOM 5493 O O . VAL B 1 294 ? 14.25 35.688 7.516 1 57.19 294 VAL B O 1
ATOM 5496 N N . ALA B 1 295 ? 14.125 33.531 7.727 1 59.38 295 ALA B N 1
ATOM 5497 C CA . ALA B 1 295 ? 12.852 33.594 8.438 1 59.38 295 ALA B CA 1
ATOM 5498 C C . ALA B 1 295 ? 13.008 34.312 9.781 1 59.38 295 ALA B C 1
ATOM 5500 O O . ALA B 1 295 ? 12.148 35.094 10.172 1 59.38 295 ALA B O 1
ATOM 5501 N N . GLU B 1 296 ? 14.039 34 10.414 1 58.47 296 GLU B N 1
ATOM 5502 C CA . GLU B 1 296 ? 14.32 34.656 11.672 1 58.47 296 GLU B CA 1
ATOM 5503 C C . GLU B 1 296 ? 14.547 36.156 11.461 1 58.47 296 GLU B C 1
ATOM 5505 O O . GLU B 1 296 ? 14.062 37 12.242 1 58.47 296 GLU B O 1
ATOM 5510 N N . GLU B 1 297 ? 15.203 36.438 10.398 1 56.53 297 GLU B N 1
ATOM 5511 C CA . GLU B 1 297 ? 15.422 37.812 10.062 1 56.53 297 GLU B CA 1
ATOM 5512 C C . GLU B 1 297 ? 14.109 38.531 9.742 1 56.53 297 GLU B C 1
ATOM 5514 O O . GLU B 1 297 ? 13.875 39.656 10.188 1 56.53 297 GLU B O 1
ATOM 5519 N N . LYS B 1 298 ? 13.344 37.812 9.086 1 57.78 298 LYS B N 1
ATOM 5520 C CA . LYS B 1 298 ? 12.047 38.375 8.75 1 57.78 298 LYS B CA 1
ATOM 5521 C C . LYS B 1 298 ? 11.18 38.562 10 1 57.78 298 LYS B C 1
ATOM 5523 O O . LYS B 1 298 ? 10.508 39.594 10.148 1 57.78 298 LYS B O 1
ATOM 5528 N N . ARG B 1 299 ? 11.18 37.656 10.766 1 58.03 299 ARG B N 1
ATOM 5529 C CA . ARG B 1 299 ? 10.453 37.781 12.023 1 58.03 299 ARG B CA 1
ATOM 5530 C C . ARG B 1 299 ? 10.992 38.906 12.867 1 58.03 299 ARG B C 1
ATOM 5532 O O . ARG B 1 299 ? 10.227 39.656 13.5 1 58.03 299 ARG B O 1
ATOM 5539 N N . GLU B 1 300 ? 12.25 39.062 12.883 1 59.25 300 GLU B N 1
ATOM 5540 C CA . GLU B 1 300 ? 12.867 40.156 13.609 1 59.25 300 GLU B CA 1
ATOM 5541 C C . GLU B 1 300 ? 12.484 41.5 13.008 1 59.25 300 GLU B C 1
ATOM 5543 O O . GLU B 1 300 ? 12.219 42.469 13.734 1 59.25 300 GLU B O 1
ATOM 5548 N N . MET B 1 301 ? 12.344 41.438 11.773 1 61.22 301 MET B N 1
ATOM 5549 C CA . MET B 1 301 ? 11.953 42.688 11.109 1 61.22 301 MET B CA 1
ATOM 5550 C C . MET B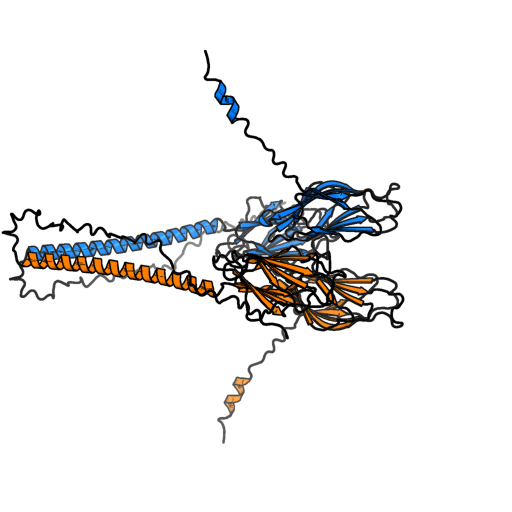 1 301 ? 10.5 43.031 11.422 1 61.22 301 MET B C 1
ATOM 5552 O O . MET B 1 301 ? 10.164 44.188 11.648 1 61.22 301 MET B O 1
ATOM 5556 N N . ILE B 1 302 ? 9.734 42.062 11.477 1 63.06 302 ILE B N 1
ATOM 5557 C CA . ILE B 1 302 ? 8.352 42.281 11.891 1 63.06 302 ILE B CA 1
ATOM 5558 C C . ILE B 1 302 ? 8.32 42.781 13.336 1 63.06 302 ILE B C 1
ATOM 5560 O O . ILE B 1 302 ? 7.574 43.688 13.672 1 63.06 302 ILE B O 1
ATOM 5564 N N . GLY B 1 303 ? 9.125 42.156 14.109 1 58.97 303 GLY B N 1
ATOM 5565 C CA . GLY B 1 303 ? 9.242 42.625 15.477 1 58.97 303 GLY B CA 1
ATOM 5566 C C . GLY B 1 303 ? 9.68 44.062 15.578 1 58.97 303 GLY B C 1
ATOM 5567 O O . GLY B 1 303 ? 9.117 44.844 16.359 1 58.97 303 GLY B O 1
ATOM 5568 N N . VAL B 1 304 ? 10.57 44.438 14.789 1 62.44 304 VAL B N 1
ATOM 5569 C CA . VAL B 1 304 ? 11.062 45.812 14.773 1 62.44 304 VAL B CA 1
ATOM 5570 C C . VAL B 1 304 ? 9.961 46.75 14.273 1 62.44 304 VAL B C 1
ATOM 5572 O O . VAL B 1 304 ? 9.773 47.844 14.812 1 62.44 304 VAL B O 1
ATOM 5575 N N . ASP B 1 305 ? 9.172 46.25 13.43 1 60.72 305 ASP B N 1
ATOM 5576 C CA . ASP B 1 305 ? 8.078 47.062 12.922 1 60.72 305 ASP B CA 1
ATOM 5577 C C . ASP B 1 305 ? 6.988 47.25 13.977 1 60.72 305 ASP B C 1
ATOM 5579 O O . ASP B 1 305 ? 6.426 48.344 14.117 1 60.72 305 ASP B O 1
ATOM 5583 N N . ILE B 1 306 ? 6.809 46.25 14.688 1 63.06 306 ILE B N 1
ATOM 5584 C CA . ILE B 1 306 ? 5.848 46.344 15.773 1 63.06 306 ILE B CA 1
ATOM 5585 C C . ILE B 1 306 ? 6.367 47.312 16.828 1 63.06 306 ILE B C 1
ATOM 5587 O O . ILE B 1 306 ? 5.625 48.188 17.297 1 63.06 306 ILE B O 1
ATOM 5591 N N . VAL B 1 307 ? 7.613 47.219 17.156 1 63.62 307 VAL B N 1
ATOM 5592 C CA . VAL B 1 307 ? 8.211 48.094 18.141 1 63.62 307 VAL B CA 1
ATOM 5593 C C . VAL B 1 307 ? 8.188 49.531 17.625 1 63.62 307 VAL B C 1
ATOM 5595 O O . VAL B 1 307 ? 7.863 50.469 18.359 1 63.62 307 VAL B O 1
ATOM 5598 N N . ARG B 1 308 ? 8.383 49.75 16.406 1 62.31 308 ARG B N 1
ATOM 5599 C CA . ARG B 1 308 ? 8.312 51.062 15.781 1 62.31 308 ARG B CA 1
ATOM 5600 C C . ARG B 1 308 ? 6.902 51.625 15.859 1 62.31 308 ARG B C 1
ATOM 5602 O O . ARG B 1 308 ? 6.719 52.812 16.172 1 62.31 308 ARG B O 1
ATOM 5609 N N . THR B 1 309 ? 6.012 50.781 15.672 1 64.12 309 THR B N 1
ATOM 5610 C CA . THR B 1 309 ? 4.621 51.219 15.734 1 64.12 309 THR B CA 1
ATOM 5611 C C . THR B 1 309 ? 4.234 51.562 17.172 1 64.12 309 THR B C 1
ATOM 5613 O O . THR B 1 309 ? 3.557 52.562 17.406 1 64.12 309 THR B O 1
ATOM 5616 N N . ILE B 1 310 ? 4.699 50.812 18.047 1 65.75 310 ILE B N 1
ATOM 5617 C CA . ILE B 1 310 ? 4.43 51.094 19.453 1 65.75 310 ILE B CA 1
ATOM 5618 C C . ILE B 1 310 ? 5.102 52.406 19.859 1 65.75 310 ILE B C 1
ATOM 5620 O O . ILE B 1 310 ? 4.492 53.219 20.531 1 65.75 310 ILE B O 1
ATOM 5624 N N . ILE B 1 311 ? 6.309 52.625 19.391 1 61.66 311 ILE B N 1
ATOM 5625 C CA . ILE B 1 311 ? 7.027 53.844 19.688 1 61.66 311 ILE B CA 1
ATOM 5626 C C . ILE B 1 311 ? 6.27 55.031 19.094 1 61.66 311 ILE B C 1
ATOM 5628 O O . ILE B 1 311 ? 6.109 56.062 19.75 1 61.66 311 ILE B O 1
ATOM 5632 N N . TYR B 1 312 ? 5.703 54.844 17.969 1 61.22 312 TYR B N 1
ATOM 5633 C CA . TYR B 1 312 ? 4.922 55.906 17.328 1 61.22 312 TYR B CA 1
ATOM 5634 C C . TYR B 1 312 ? 3.641 56.188 18.094 1 61.22 312 TYR B C 1
ATOM 5636 O O . TYR B 1 312 ? 3.283 57.344 18.312 1 61.22 312 TYR B O 1
ATOM 5644 N N . MET B 1 313 ? 3.068 55.188 18.594 1 65.94 313 MET B N 1
ATOM 5645 C CA . MET B 1 313 ? 1.841 55.344 19.375 1 65.94 313 MET B CA 1
ATOM 5646 C C . MET B 1 313 ? 2.127 56 20.719 1 65.94 313 MET B C 1
ATOM 5648 O O . MET B 1 313 ? 1.402 56.938 21.125 1 65.94 313 MET B O 1
ATOM 5652 N N . VAL B 1 314 ? 3.135 55.594 21.297 1 65.69 314 VAL B N 1
ATOM 5653 C CA . VAL B 1 314 ? 3.518 56.188 22.578 1 65.69 314 VAL B CA 1
ATOM 5654 C C . VAL B 1 314 ? 3.902 57.656 22.375 1 65.69 314 VAL B C 1
ATOM 5656 O O . VAL B 1 314 ? 3.537 58.531 23.172 1 65.69 314 VAL B O 1
ATOM 5659 N N . SER B 1 315 ? 4.492 57.969 21.297 1 65.31 315 SER B N 1
ATOM 5660 C CA . SER B 1 315 ? 4.863 59.344 20.984 1 65.31 315 SER B CA 1
ATOM 5661 C C . SER B 1 315 ? 3.631 60.219 20.734 1 65.31 315 SER B C 1
ATOM 5663 O O . SER B 1 315 ? 3.574 61.344 21.188 1 65.31 315 SER B O 1
ATOM 5665 N N . ILE B 1 316 ? 2.623 59.594 20.203 1 60 316 ILE B N 1
ATOM 5666 C CA . ILE B 1 316 ? 1.377 60.312 19.953 1 60 316 ILE B CA 1
ATOM 5667 C C . ILE B 1 316 ? 0.646 60.562 21.266 1 60 316 ILE B C 1
ATOM 5669 O O . ILE B 1 316 ? 0.155 61.656 21.516 1 60 316 ILE B O 1
ATOM 5673 N N . ILE B 1 317 ? 0.643 59.562 22.062 1 60.72 317 ILE B N 1
ATOM 5674 C CA . ILE B 1 317 ? -0.001 59.688 23.375 1 60.72 317 ILE B CA 1
ATOM 5675 C C . ILE B 1 317 ? 0.721 60.75 24.219 1 60.72 317 ILE B C 1
ATOM 5677 O O . ILE B 1 317 ? 0.083 61.594 24.812 1 60.72 317 ILE B O 1
ATOM 5681 N N . ASN B 1 318 ? 2.041 60.688 24.156 1 62.84 318 ASN B N 1
ATOM 5682 C CA . ASN B 1 318 ? 2.83 61.688 24.906 1 62.84 318 ASN B CA 1
ATOM 5683 C C . ASN B 1 318 ? 2.631 63.094 24.359 1 62.84 318 ASN B C 1
ATOM 5685 O O . ASN B 1 318 ? 2.527 64.062 25.125 1 62.84 318 ASN B O 1
ATOM 5689 N N . ALA B 1 319 ? 2.418 63.188 23.109 1 63 319 ALA B N 1
ATOM 5690 C CA . ALA B 1 319 ? 2.18 64.5 22.484 1 63 319 ALA B CA 1
ATOM 5691 C C . ALA B 1 319 ? 0.79 65 22.828 1 63 319 ALA B C 1
ATOM 5693 O O . ALA B 1 319 ? 0.625 66.188 23.125 1 63 319 ALA B O 1
ATOM 5694 N N . THR B 1 320 ? -0.142 64.125 22.906 1 63.31 320 THR B N 1
ATOM 5695 C CA . THR B 1 320 ? -1.506 64.562 23.266 1 63.31 320 THR B CA 1
ATOM 5696 C C . THR B 1 320 ? -1.599 64.938 24.734 1 63.31 320 THR B C 1
ATOM 5698 O O . THR B 1 320 ? -2.273 65.938 25.062 1 63.31 320 THR B O 1
ATOM 5701 N N . LEU B 1 321 ? -0.895 64.25 25.516 1 64.12 321 LEU B N 1
ATOM 5702 C CA . LEU B 1 321 ? -0.849 64.625 26.938 1 64.12 321 LEU B CA 1
ATOM 5703 C C . LEU B 1 321 ? -0.146 65.938 27.156 1 64.12 321 LEU B C 1
ATOM 5705 O O . LEU B 1 321 ? -0.594 66.75 27.953 1 64.12 321 LEU B O 1
ATOM 5709 N N . ALA B 1 322 ? 0.829 66.188 26.406 1 63 322 ALA B N 1
ATOM 5710 C CA . ALA B 1 322 ? 1.556 67.438 26.5 1 63 322 ALA B CA 1
ATOM 5711 C C . ALA B 1 322 ? 0.687 68.625 26.031 1 63 322 ALA B C 1
ATOM 5713 O O . ALA B 1 322 ? 0.666 69.688 26.672 1 63 322 ALA B O 1
ATOM 5714 N N . VAL B 1 323 ? -0.09 68.375 25.062 1 64.56 323 VAL B N 1
ATOM 5715 C CA . VAL B 1 323 ? -0.979 69.375 24.547 1 64.56 323 VAL B CA 1
ATOM 5716 C C . VAL B 1 323 ? -2.111 69.688 25.547 1 64.56 323 VAL B C 1
ATOM 5718 O O . VAL B 1 323 ? -2.469 70.812 25.812 1 64.56 323 VAL B O 1
ATOM 5721 N N . THR B 1 324 ? -2.562 68.625 26.141 1 62.12 324 THR B N 1
ATOM 5722 C CA . THR B 1 324 ? -3.627 68.812 27.125 1 62.12 324 THR B CA 1
ATOM 5723 C C . THR B 1 324 ? -3.131 69.5 28.375 1 62.12 324 THR B C 1
ATOM 5725 O O . THR B 1 324 ? -3.822 70.438 28.891 1 62.12 324 THR B O 1
ATOM 5728 N N . VAL B 1 325 ? -1.953 69.312 28.766 1 61.66 325 VAL B N 1
ATOM 5729 C CA . VAL B 1 325 ? -1.372 69.938 29.938 1 61.66 325 VAL B CA 1
ATOM 5730 C C . VAL B 1 325 ? -1.069 71.438 29.594 1 61.66 325 VAL B C 1
ATOM 5732 O O . VAL B 1 325 ? -1.294 72.312 30.406 1 61.66 325 VAL B O 1
ATOM 5735 N N . ALA B 1 326 ? -0.673 71.625 28.406 1 62.28 326 ALA B N 1
ATOM 5736 C CA . ALA B 1 326 ? -0.42 73 27.953 1 62.28 326 ALA B CA 1
ATOM 5737 C C . ALA B 1 326 ? -1.715 73.812 27.891 1 62.28 326 ALA B C 1
ATOM 5739 O O . ALA B 1 326 ? -1.753 74.938 28.312 1 62.28 326 ALA B O 1
ATOM 5740 N N . VAL B 1 327 ? -2.766 73.25 27.547 1 61.16 327 VAL B N 1
ATOM 5741 C CA . VAL B 1 327 ? -4.062 73.875 27.469 1 61.16 327 VAL B CA 1
ATOM 5742 C C . VAL B 1 327 ? -4.594 74.188 28.875 1 61.16 327 VAL B C 1
ATOM 5744 O O . VAL B 1 327 ? -5.07 75.25 29.172 1 61.16 327 VAL B O 1
ATOM 5747 N N . VAL B 1 328 ? -4.383 73.312 29.75 1 60.88 328 VAL B N 1
ATOM 5748 C CA . VAL B 1 328 ? -4.84 73.5 31.125 1 60.88 328 VAL B CA 1
ATOM 5749 C C . VAL B 1 328 ? -4.027 74.625 31.812 1 60.88 328 VAL B C 1
ATOM 5751 O O . VAL B 1 328 ? -4.586 75.438 32.5 1 60.88 328 VAL B O 1
ATOM 5754 N N . SER B 1 329 ? -2.783 74.688 31.562 1 56.84 329 SER B N 1
ATOM 5755 C CA . SER B 1 329 ? -1.928 75.75 32.125 1 56.84 329 SER B CA 1
ATOM 5756 C C . SER B 1 329 ? -2.27 77.125 31.562 1 56.84 329 SER B C 1
ATOM 5758 O O . SER B 1 329 ? -2.293 78.125 32.312 1 56.84 329 SER B O 1
ATOM 5760 N N . PHE B 1 330 ? -2.568 77.125 30.406 1 57.5 330 PHE B N 1
ATOM 5761 C CA . PHE B 1 330 ? -2.963 78.375 29.75 1 57.5 330 PHE B CA 1
ATOM 5762 C C . PHE B 1 330 ? -4.305 78.812 30.281 1 57.5 330 PHE B C 1
ATOM 5764 O O . PHE B 1 330 ? -4.457 80 30.594 1 57.5 330 PHE B O 1
ATOM 5771 N N . LEU B 1 331 ? -5.211 78.062 30.438 1 56.78 331 LEU B N 1
ATOM 5772 C CA . LEU B 1 331 ? -6.527 78.438 30.953 1 56.78 331 LEU B CA 1
ATOM 5773 C C . LEU B 1 331 ? -6.441 78.812 32.406 1 56.78 331 LEU B C 1
ATOM 5775 O O . LEU B 1 331 ? -7.207 79.625 32.875 1 56.78 331 LEU B O 1
ATOM 5779 N N . HIS B 1 332 ? -5.496 78.375 33.125 1 54.03 332 HIS B N 1
ATOM 5780 C CA . HIS B 1 332 ? -5.27 78.75 34.5 1 54.03 332 HIS B CA 1
ATOM 5781 C C . HIS B 1 332 ? -4.707 80.125 34.625 1 54.03 332 HIS B C 1
ATOM 5783 O O . HIS B 1 332 ? -5.039 80.875 35.562 1 54.03 332 HIS B O 1
ATOM 5789 N N . ARG B 1 333 ? -3.963 80.625 33.75 1 54.44 333 ARG B N 1
ATOM 5790 C CA . ARG B 1 333 ? -3.314 81.875 33.781 1 54.44 333 ARG B CA 1
ATOM 5791 C C . ARG B 1 333 ? -4.207 83 33.188 1 54.44 333 ARG B C 1
ATOM 5793 O O . ARG B 1 333 ? -4.102 84.125 33.531 1 54.44 333 ARG B O 1
ATOM 5800 N N . ASN B 1 334 ? -5.004 82.812 32.219 1 50.75 334 ASN B N 1
ATOM 5801 C CA . ASN B 1 334 ? -5.898 83.75 31.594 1 50.75 334 ASN B CA 1
ATOM 5802 C C . ASN B 1 334 ? -7.363 83.438 31.859 1 50.75 334 ASN B C 1
ATOM 5804 O O . ASN B 1 334 ? -7.891 82.438 31.312 1 50.75 334 ASN B O 1
ATOM 5808 N N . PRO B 1 335 ? -7.91 84 32.906 1 45.06 335 PRO B N 1
ATOM 5809 C CA . PRO B 1 335 ? -9.305 83.812 33.312 1 45.06 335 PRO B CA 1
ATOM 5810 C C . PRO B 1 335 ? -10.289 84.062 32.156 1 45.06 335 PRO B C 1
ATOM 5812 O O . PRO B 1 335 ? -9.984 84.812 31.234 1 45.06 335 PRO B O 1
ATOM 5815 N N . LEU B 1 336 ? -11.336 83.312 31.938 1 45.22 336 LEU B N 1
ATOM 5816 C CA . LEU B 1 336 ? -12.336 83.312 30.875 1 45.22 336 LEU B CA 1
ATOM 5817 C C . LEU B 1 336 ? -12.945 84.688 30.719 1 45.22 336 LEU B C 1
ATOM 5819 O O . LEU B 1 336 ? -13.719 84.938 29.781 1 45.22 336 LEU B O 1
ATOM 5823 N N . SER B 1 337 ? -13.031 85.562 31.719 1 40.91 337 SER B N 1
ATOM 5824 C CA . SER B 1 337 ? -13.719 86.812 31.359 1 40.91 337 SER B CA 1
ATOM 5825 C C . SER B 1 337 ? -13.125 87.438 30.094 1 40.91 337 SER B C 1
ATOM 5827 O O . SER B 1 337 ? -13.836 88.062 29.297 1 40.91 337 SER B O 1
ATOM 5829 N N . SER B 1 338 ? -11.875 87.75 30.156 1 36.09 338 SER B N 1
ATOM 5830 C CA . SER B 1 338 ? -11.344 88.438 29 1 36.09 338 SER B CA 1
ATOM 5831 C C . SER B 1 338 ? -11.32 87.562 27.766 1 36.09 338 SER B C 1
ATOM 5833 O O . SER B 1 338 ? -10.844 87.938 26.703 1 36.09 338 SER B O 1
ATOM 5835 N N . ILE B 1 339 ? -11.484 86.25 27.938 1 39.03 339 ILE B N 1
ATOM 5836 C CA . ILE B 1 339 ? -11.398 85.375 26.766 1 39.03 339 ILE B CA 1
ATOM 5837 C C . ILE B 1 339 ? -12.68 85.5 25.953 1 39.03 339 ILE B C 1
ATOM 5839 O O . ILE B 1 339 ? -12.969 84.625 25.125 1 39.03 339 ILE B O 1
ATOM 5843 N N . SER B 1 340 ? -13.57 86.438 26.266 1 35.41 340 SER B N 1
ATOM 5844 C CA . SER B 1 340 ? -14.648 86.562 25.297 1 35.41 340 SER B CA 1
ATOM 5845 C C . SER B 1 340 ? -14.117 86.625 23.859 1 35.41 340 SER B C 1
ATOM 5847 O O . SER B 1 340 ? -14.781 86.188 22.938 1 35.41 340 SER B O 1
ATOM 5849 N N . GLN B 1 341 ? -13.359 87.75 23.5 1 31.86 341 GLN B N 1
ATOM 5850 C CA . GLN B 1 341 ? -13.117 88.062 22.094 1 31.86 341 GLN B CA 1
ATOM 5851 C C . GLN B 1 341 ? -12.18 87 21.484 1 31.86 341 GLN B C 1
ATOM 5853 O O . GLN B 1 341 ? -11.664 87.188 20.375 1 31.86 341 GLN B O 1
ATOM 5858 N N . TRP B 1 342 ? -11.547 86.188 22.266 1 32.25 342 TRP B N 1
ATOM 5859 C CA . TRP B 1 342 ? -10.609 85.375 21.516 1 32.25 342 TRP B CA 1
ATOM 5860 C C . TRP B 1 342 ? -11.336 84.5 20.484 1 32.25 342 TRP B C 1
ATOM 5862 O O . TRP B 1 342 ? -12.211 83.688 20.828 1 32.25 342 TRP B O 1
ATOM 5872 N N . THR B 1 343 ? -11.664 85.125 19.297 1 27.58 343 THR B N 1
ATOM 5873 C CA . THR B 1 343 ? -11.938 84.375 18.094 1 27.58 343 THR B CA 1
ATOM 5874 C C . THR B 1 343 ? -11.023 83.125 18.016 1 27.58 343 THR B C 1
ATOM 5876 O O . THR B 1 343 ? -9.82 83.25 18.25 1 27.58 343 THR B O 1
ATOM 5879 N N . VAL B 1 344 ? -11.539 81.938 18.281 1 30.39 344 VAL B N 1
ATOM 5880 C CA . VAL B 1 344 ? -11.023 80.625 18.016 1 30.39 344 VAL B CA 1
ATOM 5881 C C . VAL B 1 344 ? -10.109 80.625 16.797 1 30.39 344 VAL B C 1
ATOM 5883 O O . VAL B 1 344 ? -9.664 79.625 16.312 1 30.39 344 VAL B O 1
ATOM 5886 N N . HIS B 1 345 ? -9.945 81.875 16.109 1 27.44 345 HIS B N 1
ATOM 5887 C CA . HIS B 1 345 ? -9.148 81.75 14.891 1 27.44 345 HIS B CA 1
ATOM 5888 C C . HIS B 1 345 ? -7.727 81.312 15.195 1 27.44 345 HIS B C 1
ATOM 5890 O O . HIS B 1 345 ? -7.129 80.562 14.422 1 27.44 345 HIS B O 1
ATOM 5896 N N . SER B 1 346 ? -7.105 82.062 16.125 1 27.28 346 SER B N 1
ATOM 5897 C CA . SER B 1 346 ? -5.648 82.062 16 1 27.28 346 SER B CA 1
ATOM 5898 C C . SER B 1 346 ? -5.051 80.812 16.562 1 27.28 346 SER B C 1
ATOM 5900 O O . SER B 1 346 ? -3.83 80.625 16.562 1 27.28 346 SER B O 1
ATOM 5902 N N . VAL B 1 347 ? -5.754 80.188 17.469 1 30.17 347 VAL B N 1
ATOM 5903 C CA . VAL B 1 347 ? -4.93 79.188 18.078 1 30.17 347 VAL B CA 1
ATOM 5904 C C . VAL B 1 347 ? -4.555 78.125 17.031 1 30.17 347 VAL B C 1
ATOM 5906 O O . VAL B 1 347 ? -3.641 77.312 17.25 1 30.17 347 VAL B O 1
ATOM 5909 N N . PHE B 1 348 ? -5.492 77.938 16.047 1 28.44 348 PHE B N 1
ATOM 5910 C CA . PHE B 1 348 ? -5.09 76.938 15.109 1 28.44 348 PHE B CA 1
ATOM 5911 C C . PHE B 1 348 ? -3.93 77.375 14.242 1 28.44 348 PHE B C 1
ATOM 5913 O O . PHE B 1 348 ? -4.145 78 13.18 1 28.44 348 PHE B O 1
ATOM 5920 N N . TYR B 1 349 ? -3.059 78.188 14.656 1 23.06 349 TYR B N 1
ATOM 5921 C CA . TYR B 1 349 ? -1.938 78.375 13.742 1 23.06 349 TYR B CA 1
ATOM 5922 C C . TYR B 1 349 ? -1.329 77.062 13.312 1 23.06 349 TYR B C 1
ATOM 5924 O O . TYR B 1 349 ? -0.668 76.375 14.109 1 23.06 349 TYR B O 1
ATOM 5932 N N . PHE B 1 350 ? -2.033 76.375 12.445 1 26.28 350 PHE B N 1
ATOM 5933 C CA . PHE B 1 350 ? -1.326 75.312 11.719 1 26.28 350 PHE B CA 1
ATOM 5934 C C . PHE B 1 350 ? -0.073 75.875 11.047 1 26.28 350 PHE B C 1
ATOM 5936 O O . PHE B 1 350 ? -0.141 76.875 10.305 1 26.28 350 PHE B O 1
ATOM 5943 N N . PRO B 1 351 ? 1.088 75.812 11.711 1 25.39 351 PRO B N 1
ATOM 5944 C CA . PRO B 1 351 ? 2.195 76.25 10.875 1 25.39 351 PRO B CA 1
ATOM 5945 C C . PRO B 1 351 ? 2.027 75.875 9.406 1 25.39 351 PRO B C 1
ATOM 5947 O O . PRO B 1 351 ? 1.545 74.75 9.117 1 25.39 351 PRO B O 1
ATOM 5950 N N . LYS B 1 352 ? 1.575 76.812 8.609 1 24.58 352 LYS B N 1
ATOM 5951 C CA . LYS B 1 352 ? 1.42 76.562 7.184 1 24.58 352 LYS B CA 1
ATOM 5952 C C . LYS B 1 352 ? 2.551 75.688 6.664 1 24.58 352 LYS B C 1
ATOM 5954 O O . LYS B 1 352 ? 2.314 74.75 5.883 1 24.58 352 LYS B O 1
ATOM 5959 N N . SER B 1 353 ? 3.68 76.438 6.406 1 22.91 353 SER B N 1
ATOM 5960 C CA . SER B 1 353 ? 4.613 76 5.359 1 22.91 353 SER B CA 1
ATOM 5961 C C . SER B 1 353 ? 5.418 74.75 5.781 1 22.91 353 SER B C 1
ATOM 5963 O O . SER B 1 353 ? 6.316 74.875 6.617 1 22.91 353 SER B O 1
ATOM 5965 N N . CYS B 1 354 ? 4.895 73.812 6.273 1 24.44 354 CYS B N 1
ATOM 5966 C CA . CYS B 1 354 ? 5.895 72.75 6.332 1 24.44 354 CYS B CA 1
ATOM 5967 C C . CYS B 1 354 ? 6.707 72.688 5.043 1 24.44 354 CYS B C 1
ATOM 5969 O O . CYS B 1 354 ? 6.141 72.625 3.953 1 24.44 354 CYS B O 1
ATOM 5971 N N . PRO B 1 355 ? 7.871 73.438 5.004 1 23.58 355 PRO B N 1
ATOM 5972 C CA . PRO B 1 355 ? 8.625 73.375 3.752 1 23.58 355 PRO B CA 1
ATOM 5973 C C . PRO B 1 355 ? 8.523 72 3.104 1 23.58 355 PRO B C 1
ATOM 5975 O O . PRO B 1 355 ? 8.367 71 3.803 1 23.58 355 PRO B O 1
ATOM 5978 N N . GLU B 1 356 ? 7.797 71.938 1.955 1 24.59 356 GLU B N 1
ATOM 5979 C CA . GLU B 1 356 ? 7.906 70.812 1.042 1 24.59 356 GLU B CA 1
ATOM 5980 C C . GLU B 1 356 ? 9.352 70.312 0.909 1 24.59 356 GLU B C 1
ATOM 5982 O O . GLU B 1 356 ? 10.172 71 0.291 1 24.59 356 GLU B O 1
ATOM 5987 N N . THR B 1 357 ? 9.992 70.125 2.057 1 21.25 357 THR B N 1
ATOM 5988 C CA . THR B 1 357 ? 11.305 69.562 1.835 1 21.25 357 THR B CA 1
ATOM 5989 C C . THR B 1 357 ? 11.258 68.5 0.708 1 21.25 357 THR B C 1
ATOM 5991 O O . THR B 1 357 ? 10.547 67.5 0.811 1 21.25 357 THR B O 1
ATOM 5994 N N . ILE B 1 358 ? 11.227 69.125 -0.534 1 20.52 358 ILE B N 1
ATOM 5995 C CA . ILE B 1 358 ? 11.5 68.375 -1.747 1 20.52 358 ILE B CA 1
ATOM 5996 C C . ILE B 1 358 ? 12.586 67.312 -1.467 1 20.52 358 ILE B C 1
ATOM 5998 O O . ILE B 1 358 ? 13.711 67.688 -1.104 1 20.52 358 ILE B O 1
ATOM 6002 N N . LEU B 1 359 ? 12.234 66.312 -0.644 1 21.53 359 LEU B N 1
ATOM 6003 C CA . LEU B 1 359 ? 13.195 65.188 -0.636 1 21.53 359 LEU B CA 1
ATOM 6004 C C . LEU B 1 359 ? 13.812 65 -2.02 1 21.53 359 LEU B C 1
ATOM 6006 O O . LEU B 1 359 ? 13.125 64.625 -2.953 1 21.53 359 LEU B O 1
ATOM 6010 N N . ASN B 1 360 ? 14.508 66.125 -2.449 1 20.39 360 ASN B N 1
ATOM 6011 C CA . ASN B 1 360 ? 15.297 65.938 -3.648 1 20.39 360 ASN B CA 1
ATOM 6012 C C . ASN B 1 360 ? 16 64.562 -3.594 1 20.39 360 ASN B C 1
ATOM 6014 O O . ASN B 1 360 ? 17 64.375 -2.877 1 20.39 360 ASN B O 1
ATOM 6018 N N . THR B 1 361 ? 15.266 63.562 -3.227 1 23.5 361 THR B N 1
ATOM 6019 C CA . THR B 1 361 ? 15.906 62.25 -3.432 1 23.5 361 THR B CA 1
ATOM 6020 C C . THR B 1 361 ? 16.625 62.219 -4.777 1 23.5 361 THR B C 1
ATOM 6022 O O . THR B 1 361 ? 16 62 -5.816 1 23.5 361 THR B O 1
ATOM 6025 N N . ASN B 1 362 ? 17.344 63.375 -5.066 1 21.39 362 ASN B N 1
ATOM 6026 C CA . ASN B 1 362 ? 18.234 63.094 -6.188 1 21.39 362 ASN B CA 1
ATOM 6027 C C . ASN B 1 362 ? 18.906 61.719 -6.035 1 21.39 362 ASN B C 1
ATOM 6029 O O . ASN B 1 362 ? 19.828 61.594 -5.238 1 21.39 362 ASN B O 1
ATOM 6033 N N . ILE B 1 363 ? 18.172 60.75 -5.715 1 24.28 363 ILE B N 1
ATOM 6034 C CA . ILE B 1 363 ? 18.922 59.5 -5.914 1 24.28 363 ILE B CA 1
ATOM 6035 C C . ILE B 1 363 ? 19.781 59.625 -7.16 1 24.28 363 ILE B C 1
ATOM 6037 O O . ILE B 1 363 ? 19.281 59.875 -8.258 1 24.28 363 ILE B O 1
ATOM 6041 N N . PRO B 1 364 ? 20.938 60.312 -6.941 1 23.89 364 PRO B N 1
ATOM 6042 C CA . PRO B 1 364 ? 21.75 60.312 -8.156 1 23.89 364 PRO B CA 1
ATOM 6043 C C . PRO B 1 364 ? 21.469 59.094 -9.055 1 23.89 364 PRO B C 1
ATOM 6045 O O . PRO B 1 364 ? 21.062 58.031 -8.562 1 23.89 364 PRO B O 1
ATOM 6048 N N . ASN B 1 365 ? 20.828 59.344 -10.258 1 22.91 365 ASN B N 1
ATOM 6049 C CA . ASN B 1 365 ? 20.797 58.344 -11.305 1 22.91 365 ASN B CA 1
ATOM 6050 C C . ASN B 1 365 ? 22.125 57.594 -11.406 1 22.91 365 ASN B C 1
ATOM 6052 O O . ASN B 1 365 ? 22.484 57.094 -12.477 1 22.91 365 ASN B O 1
ATOM 6056 N N . ASP B 1 366 ? 23.078 58.125 -10.469 1 22.02 366 ASP B N 1
ATOM 6057 C CA . ASP B 1 366 ? 24.375 57.562 -10.828 1 22.02 366 ASP B CA 1
ATOM 6058 C C . ASP B 1 366 ? 24.25 56.062 -11.039 1 22.02 366 ASP B C 1
ATOM 6060 O O . ASP B 1 366 ? 23.906 55.312 -10.117 1 22.02 366 ASP B O 1
ATOM 6064 N N . GLN B 1 367 ? 23.844 55.688 -12.234 1 22.23 367 GLN B N 1
ATOM 6065 C CA . GLN B 1 367 ? 23.984 54.406 -12.953 1 22.23 367 GLN B CA 1
ATOM 6066 C C . GLN B 1 367 ? 25.266 53.688 -12.562 1 22.23 367 GLN B C 1
ATOM 6068 O O . GLN B 1 367 ? 25.594 52.656 -13.117 1 22.23 367 GLN B O 1
ATOM 6073 N N . ASP B 1 368 ? 26.203 54.656 -11.984 1 21.53 368 ASP B N 1
ATOM 6074 C CA . ASP B 1 368 ? 27.531 54.156 -12.305 1 21.53 368 ASP B CA 1
ATOM 6075 C C . ASP B 1 368 ? 27.703 52.688 -11.898 1 21.53 368 ASP B C 1
ATOM 6077 O O . ASP B 1 368 ? 26.875 52.156 -11.156 1 21.53 368 ASP B O 1
ATOM 6081 N N . HIS B 1 369 ? 29.016 52.5 -11.664 1 21.73 369 HIS B N 1
ATOM 6082 C CA . HIS B 1 369 ? 29.953 51.375 -11.703 1 21.73 369 HIS B CA 1
ATOM 6083 C C . HIS B 1 369 ? 29.766 50.469 -10.492 1 21.73 369 HIS B C 1
ATOM 6085 O O . HIS B 1 369 ? 30.172 50.812 -9.383 1 21.73 369 HIS B O 1
ATOM 6091 N N . ILE B 1 370 ? 28.5 50.188 -10.117 1 22.8 370 ILE B N 1
ATOM 6092 C CA . ILE B 1 370 ? 28.531 49.188 -9.047 1 22.8 370 ILE B CA 1
ATOM 6093 C C . ILE B 1 370 ? 29.781 48.312 -9.195 1 22.8 370 ILE B C 1
ATOM 6095 O O . ILE B 1 370 ? 29.969 47.656 -10.219 1 22.8 370 ILE B O 1
ATOM 6099 N N . PRO B 1 371 ? 30.844 48.812 -8.562 1 21.36 371 PRO B N 1
ATOM 6100 C CA . PRO B 1 371 ? 32.062 48.062 -8.805 1 21.36 371 PRO B CA 1
ATOM 6101 C C . PRO B 1 371 ? 31.844 46.562 -8.852 1 21.36 371 PRO B C 1
ATOM 6103 O O . PRO B 1 371 ? 30.953 46.031 -8.18 1 21.36 371 PRO B O 1
ATOM 6106 N N . ASP B 1 372 ? 32.094 45.938 -10.039 1 20.41 372 ASP B N 1
ATOM 6107 C CA . ASP B 1 372 ? 32.062 44.562 -10.492 1 20.41 372 ASP B CA 1
ATOM 6108 C C . ASP B 1 372 ? 32.594 43.625 -9.422 1 20.41 372 ASP B C 1
ATOM 6110 O O . ASP B 1 372 ? 32.594 42.406 -9.594 1 20.41 372 ASP B O 1
ATOM 6114 N N . SER B 1 373 ? 33.469 44.344 -8.57 1 20.12 373 SER B N 1
ATOM 6115 C CA . SER B 1 373 ? 34.5 43.469 -8.062 1 20.12 373 SER B CA 1
ATOM 6116 C C . SER B 1 373 ? 33.938 42.375 -7.145 1 20.12 373 SER B C 1
ATOM 6118 O O . SER B 1 373 ? 34.125 42.438 -5.926 1 20.12 373 SER B O 1
ATOM 6120 N N . CYS B 1 374 ? 32.625 42.281 -7.059 1 21.48 374 CYS B N 1
ATOM 6121 C CA . CYS B 1 374 ? 32.5 41.219 -6.086 1 21.48 374 CYS B CA 1
ATOM 6122 C C . CYS B 1 374 ? 33.438 40.062 -6.41 1 21.48 374 CYS B C 1
ATOM 6124 O O . CYS B 1 374 ? 33.438 39.562 -7.527 1 21.48 374 CYS B O 1
ATOM 6126 N N . TYR B 1 375 ? 34.562 39.969 -5.75 1 19.06 375 TYR B N 1
ATOM 6127 C CA . TYR B 1 375 ? 35.656 39 -5.867 1 19.06 375 TYR B CA 1
ATOM 6128 C C . TYR B 1 375 ? 35.094 37.594 -6 1 19.06 375 TYR B C 1
ATOM 6130 O O . TYR B 1 375 ? 34.5 37.062 -5.066 1 19.06 375 TYR B O 1
ATOM 6138 N N . VAL B 1 376 ? 34.5 37.344 -7.066 1 19.81 376 VAL B N 1
ATOM 6139 C CA . VAL B 1 376 ? 34.312 35.938 -7.363 1 19.81 376 VAL B CA 1
ATOM 6140 C C . VAL B 1 376 ? 35.625 35.156 -7.18 1 19.81 376 VAL B C 1
ATOM 6142 O O . VAL B 1 376 ? 36.656 35.594 -7.695 1 19.81 376 VAL B O 1
ATOM 6145 N N . PRO B 1 377 ? 35.812 34.438 -6.078 1 19.45 377 PRO B N 1
ATOM 6146 C CA . PRO B 1 377 ? 37.156 33.812 -6.102 1 19.45 377 PRO B CA 1
ATOM 6147 C C . PRO B 1 377 ? 37.562 33.375 -7.5 1 19.45 377 PRO B C 1
ATOM 6149 O O . PRO B 1 377 ? 36.688 33.094 -8.344 1 19.45 377 PRO B O 1
ATOM 6152 N N . GLU B 1 378 ? 38.688 33.781 -8.016 1 19.94 378 GLU B N 1
ATOM 6153 C CA . GLU B 1 378 ? 39.375 33.5 -9.266 1 19.94 378 GLU B CA 1
ATOM 6154 C C . GLU B 1 378 ? 39.312 32.031 -9.617 1 19.94 378 GLU B C 1
ATOM 6156 O O . GLU B 1 378 ? 39.438 31.156 -8.734 1 19.94 378 GLU B O 1
ATOM 6161 N N . LYS B 1 379 ? 38.719 31.734 -10.664 1 20.78 379 LYS B N 1
ATOM 6162 C CA . LYS B 1 379 ? 39 30.469 -11.336 1 20.78 379 LYS B CA 1
ATOM 6163 C C . LYS B 1 379 ? 40.5 30.219 -11.406 1 20.78 379 LYS B C 1
ATOM 6165 O O . LYS B 1 379 ? 41.281 31.031 -11.93 1 20.78 379 LYS B O 1
ATOM 6170 N N . ILE B 1 380 ? 41.25 29.609 -10.383 1 19.77 380 ILE B N 1
ATOM 6171 C CA . ILE B 1 380 ? 42.656 29.359 -10.586 1 19.77 380 ILE B CA 1
ATOM 6172 C C . ILE B 1 380 ? 42.906 28.781 -11.984 1 19.77 380 ILE B C 1
ATOM 6174 O O . ILE B 1 380 ? 42.344 27.75 -12.328 1 19.77 380 ILE B O 1
ATOM 6178 N N . GLN B 1 381 ? 43.219 29.578 -12.938 1 18.39 381 GLN B N 1
ATOM 6179 C CA . GLN B 1 381 ? 43.688 29.266 -14.281 1 18.39 381 GLN B CA 1
ATOM 6180 C C . GLN B 1 381 ? 44.969 28.422 -14.25 1 18.39 381 GLN B C 1
ATOM 6182 O O . GLN B 1 381 ? 45.469 28.016 -15.289 1 18.39 381 GLN B O 1
ATOM 6187 N N . SER B 1 382 ? 45.75 28.047 -13.117 1 20.28 382 SER B N 1
ATOM 6188 C CA . SER B 1 382 ? 47.188 28.078 -13.375 1 20.28 382 SER B CA 1
ATOM 6189 C C . SER B 1 382 ? 47.562 27.109 -14.484 1 20.28 382 SER B C 1
ATOM 6191 O O . SER B 1 382 ? 47.125 25.953 -14.492 1 20.28 382 SER B O 1
ATOM 6193 N N . GLU B 1 383 ? 48.062 27.547 -15.648 1 20.53 383 GLU B N 1
ATOM 6194 C CA . GLU B 1 383 ? 48.75 26.984 -16.812 1 20.53 383 GLU B CA 1
ATOM 6195 C C . GLU B 1 383 ? 49.969 26.188 -16.391 1 20.53 383 GLU B C 1
ATOM 6197 O O . GLU B 1 383 ? 50.75 25.75 -17.25 1 20.53 383 GLU B O 1
ATOM 6202 N N . GLN B 1 384 ? 50.375 25.797 -15.164 1 21.22 384 GLN B N 1
ATOM 6203 C CA . GLN B 1 384 ? 51.781 25.406 -15.172 1 21.22 384 GLN B CA 1
ATOM 6204 C C . GLN B 1 384 ? 52 24.156 -16.016 1 21.22 384 GLN B C 1
ATOM 6206 O O . GLN B 1 384 ? 51.125 23.281 -16.094 1 21.22 384 GLN B O 1
ATOM 6211 N N . PRO B 1 385 ? 53.281 24.125 -16.781 1 25.09 385 PRO B N 1
ATOM 6212 C CA . PRO B 1 385 ? 53.938 23.109 -17.625 1 25.09 385 PRO B CA 1
ATOM 6213 C C . PRO B 1 385 ? 54.125 21.781 -16.891 1 25.09 385 PRO B C 1
ATOM 6215 O O . PRO B 1 385 ? 54.438 21.766 -15.703 1 25.09 385 PRO B O 1
ATOM 6218 N N . VAL B 1 386 ? 53.375 20.828 -16.969 1 19.16 386 VAL B N 1
ATOM 6219 C CA . VAL B 1 386 ? 53.812 19.469 -16.641 1 19.16 386 VAL B CA 1
ATOM 6220 C C . VAL B 1 386 ? 55.094 19.156 -17.375 1 19.16 386 VAL B C 1
ATOM 6222 O O . VAL B 1 386 ? 55.125 19.109 -18.609 1 19.16 386 VAL B O 1
ATOM 6225 N N . ILE B 1 387 ? 56.281 19.562 -16.719 1 17.94 387 ILE B N 1
ATOM 6226 C CA . ILE B 1 387 ? 57.375 18.625 -16.547 1 17.94 387 ILE B CA 1
ATOM 6227 C C . ILE B 1 387 ? 56.906 17.469 -15.664 1 17.94 387 ILE B C 1
ATOM 6229 O O . ILE B 1 387 ? 56.312 17.672 -14.609 1 17.94 387 ILE B O 1
#

pLDDT: mean 72.89, std 26.0, range [17.81, 98.06]

Nearest PDB structures (foldseek):
  1spp-assembly1_B  TM=7.633E-01  e=6.701E-05  Sus scrofa
  1sfp-assembly1_A-2  TM=7.510E-01  e=4.849E-04  Bos taurus
  8h3u-assembly1_A  TM=3.373E-01  e=7.384E-06  Homo sapiens
  3x29-assembly2_D  TM=4.682E-01  e=1.087E-02  Clostridium perfringens
  7tl6-assembly2_B  TM=5.490E-01  e=3.009E-02  Mus musculus

Foldseek 3Di:
DCVPPPPPPPPPPPPPPPPPVPFFEDEDEDEFDPDADEEEEEQVVGNKYKYWYDWYDQVHCDAKTKHKYKYFYPDPQKWKKKWWPDWAWDQQKKKFKPPDDPFGPDMDGRVRGDTDMDIDRHGMIMIMMIGHDDPPAPPVHIGITTMMMMDIDGNVPDAAEAEQFDPVRAPEEEEAEAFHKYKYKDADPPHGDPHGDQKGKYKYAYPYPDQQKWKKKFWPFAAQDQQKKKKKAQWDPPVDDRIDIGHNPDDGDRPDMIIHHGRMMMIMMGGNDDDPTMTMMMIHIYRDPVVVVVVVVVVVVVVVVVVVVVVVVVVVVVVVVVVVVVVVVVCVVDPCPVVVPPPPPPVPPPVPCPPPVVVCCCVPPCVDCPPPPPCPPPPPPPPDDDD/DCVPPPPPPPPPPPPPPPPPVPFFEDEDEDEFDPDADEEEEEQVVGNKYKYWYDWYDQVRCDAKTKHKYKYFYPDPQKWKKKWWPDWAWDQQKKKFKPPDDPFGPDMDGRVRGDTDMDIDRHGMIMIMMIGHDDPPAPPVHIGITTMMMMDIDGNVPDAAEAEQFDPVRAPEEEEDEAFHKYKYKDADPPHGDPDGDQKGKYKYAYPYPDQQKWKKKFWPFAAQDQQKKKKKAQWDPPVDDRIDIGHNPDDGDRPDMIIHHGRMMMIMMGGNDDDPTMTMMMIHIYRDPVVVVVVVVVVVVVVVVVVVVVVVVVVVVVVVVVVVVVVVVVCVVDPCPVVPPPPPPPVPPPVPCPPPPVCCCCVVPCPDCPPPPPCPPDPPPPPDDDD

Solvent-accessible surface area (backbone atoms only — not comparable to full-atom values): 43301 Å² total; per-residue (Å²): 133,86,75,77,70,64,74,68,64,67,65,68,68,58,75,73,68,70,75,70,69,79,66,49,69,43,76,44,75,48,45,55,46,92,76,46,61,85,44,80,40,62,49,77,81,35,75,37,35,33,43,29,49,33,79,58,57,66,88,68,59,76,62,77,36,63,14,44,42,31,41,35,46,33,54,70,70,28,10,37,33,39,36,35,73,40,61,48,48,28,89,39,31,35,39,36,36,24,61,41,72,84,55,59,78,42,58,36,35,45,90,58,51,64,66,45,74,52,68,44,69,49,39,48,40,34,41,33,41,35,39,52,70,46,94,74,52,52,94,84,49,78,46,59,42,39,32,31,38,45,44,74,38,51,37,89,74,50,80,48,70,44,48,54,33,42,78,85,46,28,61,26,43,42,80,28,47,73,71,33,61,36,39,38,30,43,54,64,83,59,63,82,54,96,63,64,58,46,64,32,37,37,35,42,34,48,68,47,83,54,86,62,40,20,31,29,39,28,40,78,34,59,47,68,43,72,51,35,35,39,37,40,35,44,26,27,71,83,86,36,58,46,62,43,75,40,26,42,82,47,90,72,51,70,82,47,72,47,44,20,60,75,23,34,30,35,40,35,39,39,39,78,56,96,65,89,67,58,37,30,34,41,38,33,18,41,61,46,69,69,49,53,51,50,50,50,48,48,49,49,48,50,50,50,48,49,50,49,50,49,51,52,49,51,49,50,52,52,50,51,50,50,50,53,53,50,52,53,54,51,53,70,73,51,59,67,77,79,51,66,77,63,64,81,64,67,77,66,63,62,79,75,73,63,73,75,71,64,76,68,72,65,61,68,73,75,74,64,75,68,74,78,63,70,73,60,76,68,76,74,72,78,75,78,80,82,129,137,85,74,77,70,66,73,70,68,69,66,68,67,63,75,72,71,68,74,72,70,78,67,48,69,44,76,44,76,48,47,56,46,93,76,44,63,85,43,79,42,63,50,76,82,35,74,37,35,34,43,30,48,33,79,59,58,64,88,68,58,77,63,77,36,63,14,43,42,31,42,34,46,33,54,71,70,28,10,38,34,39,37,35,72,40,60,49,47,28,88,38,30,37,38,34,36,26,60,41,74,84,57,58,77,43,57,36,35,44,92,58,51,65,64,47,74,50,67,45,70,51,39,47,40,35,42,31,40,36,40,52,70,47,96,74,50,52,95,85,49,77,46,59,41,39,33,31,38,45,45,76,39,52,38,90,77,50,80,47,72,44,46,56,33,41,79,86,44,29,61,26,44,43,81,29,46,72,70,33,61,36,38,38,30,44,54,61,84,61,66,81,53,94,63,64,58,47,64,31,36,38,34,42,34,47,68,48,83,55,87,60,41,19,31,30,37,28,38,77,34,59,47,68,41,73,51,36,37,38,36,40,36,44,28,26,72,83,85,36,59,46,63,42,76,41,27,43,82,47,88,70,50,70,82,46,70,48,42,20,60,76,24,34,30,35,40,36,40,39,38,79,55,94,67,90,65,59,35,30,34,40,35,33,18,39,65,45,69,69,48,54,51,51,50,50,50,48,51,48,47,50,48,49,50,52,51,50,49,49,51,50,49,50,50,49,51,54,49,50,51,51,50,51,52,52,51,54,54,50,53,69,73,52,60,67,77,78,50,66,74,61,62,80,63,64,78,64,62,64,79,74,76,65,72,76,71,69,73,70,69,64,60,67,75,72,74,62,75,69,73,76,67,65,76,60,81,72,75,82,69,81,76,79,78,82,125

Organism: Lottia gigantea (NCBI:txid225164)

Sequence (774 aa):
MDFLTIPGILFYCLFYISAVFCQNNHTIYVGVTKRCPRVLVDVDLYDNLYLKSTDIDHSDFRRHEECSVSVITGMVDHGLCISVMDVALSKDVEILFQTNTYEPDKKIDNRHARTGEWCTSESLVTISVRVKFTEQSAPDGPSLKFSMKVQAVPISHIRRIYYMDSKLSCDVQHKLGSGEKVMVFSHRRPHISKELPGVCDVTFLSTASDEYEEICLRFVKPIRDCDMSVVVTNLLQPHWNHNETFNCMSEVTENDEFCSENKELHLRLTRSHFTNSDFAIAVESKRHTFWKYVAEEKREMIGVDIVRTIIYMVSIINATLAVTVAVVSFLHRNPLSSISQWTVHSVFYFPKSCPETILNTNIPNDQDHIPDSCYVPEKIQSEQPVIMDFLTIPGILFYCLFYISAVFCQNNHTIYVGVTKRCPRVLVDVDLYDNLYLKSTDIDHSDFRRHEECSVSVITGMVDHGLCISVMDVALSKDVEILFQTNTYEPDKKIDNRHARTGEWCTSESLVTISVRVKFTEQSAPDGPSLKFSMKVQAVPISHIRRIYYMDSKLSCDVQHKLGSGEKVMVFSHRRPHISKELPGVCDVTFLSTASDEYEEICLRFVKPIRDCDMSVVVTNLLQPHWNHNETFNCMSEVTENDEFCSENKELHLRLTRSHFTNSDFAIAVESKRHTFWKYVAEEKREMIGVDIVRTIIYMVSIINATLAVTVAVVSFLHRNPLSSISQWTVHSVFYFPKSCPETILNTNIPNDQDHIPDSCYVPEKIQSEQPVI